Protein AF-A0A8A3S580-F1 (afdb_monomer_lite)

pLDDT: mean 88.8, std 11.81, range [33.66, 98.44]

Radius of gyration: 38.61 Å; chains: 1; bounding box: 75×70×96 Å

Structure (mmCIF, N/CA/C/O backbone):
data_AF-A0A8A3S580-F1
#
_entry.id   AF-A0A8A3S580-F1
#
loop_
_atom_site.group_PDB
_atom_site.id
_atom_site.type_symbol
_atom_site.label_atom_id
_atom_site.label_alt_id
_atom_site.label_comp_id
_atom_site.label_asym_id
_atom_site.label_entity_id
_atom_site.label_seq_id
_atom_site.pdbx_PDB_ins_code
_atom_site.Cartn_x
_atom_site.Cartn_y
_atom_site.Cartn_z
_atom_site.occupancy
_atom_site.B_iso_or_equiv
_atom_site.auth_seq_id
_atom_site.auth_comp_id
_atom_site.auth_asym_id
_atom_site.auth_atom_id
_atom_site.pdbx_PDB_model_num
ATOM 1 N N . MET A 1 1 ? 30.352 25.066 -38.597 1.00 58.69 1 MET A N 1
ATOM 2 C CA . MET A 1 1 ? 30.075 23.706 -38.074 1.00 58.69 1 MET A CA 1
ATOM 3 C C . MET A 1 1 ? 28.572 23.421 -37.972 1.00 58.69 1 MET A C 1
ATOM 5 O O . MET A 1 1 ? 28.141 22.414 -38.517 1.00 58.69 1 MET A O 1
ATOM 9 N N . GLY A 1 2 ? 27.760 24.327 -37.403 1.00 69.56 2 GLY A N 1
ATOM 10 C CA . GLY A 1 2 ? 26.308 24.131 -37.217 1.00 69.56 2 GLY A CA 1
ATOM 11 C C . GLY A 1 2 ? 25.487 23.803 -38.476 1.00 69.56 2 GLY A C 1
ATOM 12 O O . GLY A 1 2 ? 24.749 22.826 -38.467 1.00 69.56 2 GLY A O 1
ATOM 13 N N . GLN A 1 3 ? 25.660 24.524 -39.593 1.00 78.19 3 GLN A N 1
ATOM 14 C CA . GLN A 1 3 ? 24.892 24.252 -40.827 1.00 78.19 3 GLN A CA 1
ATOM 15 C C . GLN A 1 3 ? 25.104 22.836 -41.394 1.00 78.19 3 GLN A C 1
ATOM 17 O O . GLN A 1 3 ? 24.170 22.243 -41.928 1.00 78.19 3 GLN A O 1
ATOM 22 N N . LYS A 1 4 ? 26.310 22.265 -41.242 1.00 85.88 4 LYS A N 1
ATOM 23 C CA . LYS A 1 4 ? 26.596 20.885 -41.670 1.00 85.88 4 LYS A CA 1
ATOM 24 C C . LYS A 1 4 ? 25.843 19.865 -40.810 1.00 85.88 4 LYS A C 1
ATOM 26 O O . LYS A 1 4 ? 25.297 18.912 -41.350 1.00 85.88 4 LYS A O 1
ATOM 31 N N . ILE A 1 5 ? 25.779 20.089 -39.496 1.00 89.75 5 ILE A N 1
ATOM 32 C CA . ILE A 1 5 ? 25.060 19.219 -38.551 1.00 89.75 5 ILE A CA 1
ATOM 33 C C . ILE A 1 5 ? 23.553 19.277 -38.810 1.00 89.75 5 ILE A C 1
ATOM 35 O O . ILE A 1 5 ? 22.918 18.232 -38.894 1.00 89.75 5 ILE A O 1
ATOM 39 N N . VAL A 1 6 ? 22.996 20.476 -39.011 1.00 92.25 6 VAL A N 1
ATOM 40 C CA . VAL A 1 6 ? 21.565 20.664 -39.308 1.00 92.25 6 VAL A CA 1
ATOM 41 C C . VAL A 1 6 ? 21.176 19.968 -40.610 1.00 92.25 6 VAL A C 1
ATOM 43 O O . VAL A 1 6 ? 20.234 19.181 -40.616 1.00 92.25 6 VAL A O 1
ATOM 46 N N . LYS A 1 7 ? 21.936 20.183 -41.695 1.00 93.38 7 LYS A N 1
ATOM 47 C CA . LYS A 1 7 ? 21.684 19.513 -42.979 1.00 93.38 7 LYS A CA 1
ATOM 48 C C . LYS A 1 7 ? 21.731 17.990 -42.835 1.00 93.38 7 LYS A C 1
ATOM 50 O O . LYS A 1 7 ? 20.915 17.289 -43.421 1.00 93.38 7 LYS A O 1
ATOM 55 N N . ARG A 1 8 ? 22.659 17.483 -42.021 1.00 92.88 8 ARG A N 1
ATOM 56 C CA . ARG A 1 8 ? 22.813 16.048 -41.775 1.00 92.88 8 ARG A CA 1
ATOM 57 C C . ARG A 1 8 ? 21.684 15.465 -40.921 1.00 92.88 8 ARG A C 1
ATOM 59 O O . ARG A 1 8 ? 21.185 14.397 -41.246 1.00 92.88 8 ARG A O 1
ATOM 66 N N . ALA A 1 9 ? 21.232 16.178 -39.890 1.00 94.75 9 ALA A N 1
ATOM 67 C CA . ALA A 1 9 ? 20.052 15.795 -39.111 1.00 94.75 9 ALA A CA 1
ATOM 68 C C . ALA A 1 9 ? 18.781 15.778 -39.966 1.00 94.75 9 ALA A C 1
ATOM 70 O O . ALA A 1 9 ? 18.016 14.822 -39.904 1.00 94.75 9 ALA A O 1
ATOM 71 N N . GLN A 1 10 ? 18.589 16.790 -40.816 1.00 95.06 10 GLN A N 1
ATOM 72 C CA . GLN A 1 10 ? 17.490 16.809 -41.778 1.00 95.06 10 GLN A CA 1
ATOM 73 C C . GLN A 1 10 ? 17.567 15.618 -42.742 1.00 95.06 10 GLN A C 1
ATOM 75 O O . GLN A 1 10 ? 16.546 14.981 -42.984 1.00 95.06 10 GLN A O 1
ATOM 80 N N . GLY A 1 11 ? 18.764 15.291 -43.241 1.00 95.88 11 GLY A N 1
ATOM 81 C CA . GLY A 1 11 ? 19.001 14.109 -44.069 1.00 95.88 11 GLY A CA 1
ATOM 82 C C . GLY A 1 11 ? 18.558 12.821 -43.377 1.00 95.88 11 GLY A C 1
ATOM 83 O O . GLY A 1 11 ? 17.709 12.112 -43.899 1.00 95.88 11 GLY A O 1
ATOM 84 N N . PHE A 1 12 ? 19.019 12.558 -42.151 1.00 96.12 12 PHE A N 1
ATOM 85 C CA . PHE A 1 12 ? 18.602 11.359 -41.413 1.00 96.12 12 PHE A CA 1
ATOM 86 C C . PHE A 1 12 ? 17.105 11.316 -41.084 1.00 96.12 12 PHE A C 1
ATOM 88 O O . PHE A 1 12 ? 16.543 10.232 -40.964 1.00 96.12 12 PHE A O 1
ATOM 95 N N . LEU A 1 13 ? 16.445 12.467 -40.935 1.00 93.69 13 LEU A N 1
ATOM 96 C CA . LEU A 1 13 ? 15.007 12.518 -40.671 1.00 93.69 13 LEU A CA 1
ATOM 97 C C . LEU A 1 13 ? 14.155 12.307 -41.929 1.00 93.69 13 LEU A C 1
ATOM 99 O O . LEU A 1 13 ? 13.087 11.712 -41.820 1.00 93.69 13 LEU A O 1
ATOM 103 N N . MET A 1 14 ? 14.602 12.800 -43.087 1.00 94.31 14 MET A N 1
ATOM 104 C CA . MET A 1 14 ? 13.777 12.897 -44.301 1.00 94.31 14 MET A CA 1
ATOM 105 C C . MET A 1 14 ? 14.218 11.960 -45.430 1.00 94.31 14 MET A C 1
ATOM 107 O O . MET A 1 14 ? 13.370 11.446 -46.150 1.00 94.31 14 MET A O 1
ATOM 111 N N . ASP A 1 15 ? 15.521 11.725 -45.580 1.00 95.88 15 ASP A N 1
ATOM 112 C CA . ASP A 1 15 ? 16.106 10.849 -46.601 1.00 95.88 15 ASP A CA 1
ATOM 113 C C . ASP A 1 15 ? 17.201 9.945 -45.994 1.00 95.88 15 ASP A C 1
ATOM 115 O O . ASP A 1 15 ? 18.404 10.104 -46.249 1.00 95.88 15 ASP A O 1
ATOM 119 N N . PRO A 1 16 ? 16.809 9.016 -45.102 1.00 95.31 16 PRO A N 1
ATOM 120 C CA . PRO A 1 16 ? 17.765 8.257 -44.309 1.00 95.31 16 PRO A CA 1
ATOM 121 C C . PRO A 1 16 ? 18.617 7.297 -45.140 1.00 95.31 16 PRO A C 1
ATOM 123 O O . PRO A 1 16 ? 19.772 7.076 -44.789 1.00 95.31 16 PRO A O 1
ATOM 126 N N . PHE A 1 17 ? 18.093 6.734 -46.233 1.00 95.12 17 PHE A N 1
ATOM 127 C CA . PHE A 1 17 ? 18.830 5.755 -47.038 1.00 95.12 17 PHE A CA 1
ATOM 128 C C . PHE A 1 17 ? 20.038 6.381 -47.734 1.00 95.12 17 PHE A C 1
ATOM 130 O O . PHE A 1 17 ? 21.150 5.872 -47.582 1.00 95.12 17 PHE A O 1
ATOM 137 N N . GLU A 1 18 ? 19.842 7.494 -48.444 1.00 95.00 18 GLU A N 1
ATOM 138 C CA . GLU A 1 18 ? 20.950 8.199 -49.093 1.00 95.00 18 GLU A CA 1
ATOM 139 C C . GLU A 1 18 ? 21.903 8.785 -48.048 1.00 95.00 18 GLU A C 1
ATOM 141 O O . GLU A 1 18 ? 23.117 8.621 -48.153 1.00 95.00 18 GLU A O 1
ATOM 146 N N . THR A 1 19 ? 21.371 9.344 -46.955 1.00 96.56 19 THR A N 1
ATOM 147 C CA . THR A 1 19 ? 22.212 9.925 -45.898 1.00 96.56 19 THR A CA 1
ATOM 148 C C . THR A 1 19 ? 23.103 8.877 -45.213 1.00 96.56 19 THR A C 1
ATOM 150 O O . THR A 1 19 ? 24.264 9.160 -44.908 1.00 96.56 19 THR A O 1
ATOM 153 N N . PHE A 1 20 ? 22.612 7.653 -44.978 1.00 97.00 20 PHE A N 1
ATOM 154 C CA . PHE A 1 20 ? 23.438 6.560 -44.448 1.00 97.00 20 PHE A CA 1
ATOM 155 C C . PHE A 1 20 ? 24.445 6.025 -45.471 1.00 97.00 20 PHE A C 1
ATOM 157 O O . PHE A 1 20 ? 25.548 5.636 -45.082 1.00 97.00 20 PHE A O 1
ATOM 164 N N . ARG A 1 21 ? 24.104 6.024 -46.763 1.00 94.88 21 ARG A N 1
ATOM 165 C CA . ARG A 1 21 ? 25.033 5.635 -47.830 1.00 94.88 21 ARG A CA 1
ATOM 166 C C . ARG A 1 21 ? 26.195 6.619 -47.941 1.00 94.88 21 ARG A C 1
ATOM 168 O O . ARG A 1 21 ? 27.344 6.184 -47.950 1.00 94.88 21 ARG A O 1
ATOM 175 N N . ASP A 1 22 ? 25.907 7.917 -47.908 1.00 94.62 22 ASP A N 1
ATOM 176 C CA . ASP A 1 22 ? 26.920 8.976 -47.855 1.00 94.62 22 ASP A CA 1
ATOM 177 C C . ASP A 1 22 ? 27.793 8.853 -46.593 1.00 94.62 22 ASP A C 1
ATOM 179 O O . ASP A 1 22 ? 29.014 9.019 -46.635 1.00 94.62 22 ASP A O 1
ATOM 183 N N . ALA A 1 23 ? 27.186 8.467 -45.464 1.00 93.50 23 ALA A N 1
ATOM 184 C CA . ALA A 1 23 ? 27.882 8.270 -44.194 1.00 93.50 23 ALA A CA 1
ATOM 185 C C . ALA A 1 23 ? 28.828 7.053 -44.159 1.00 93.50 23 ALA A C 1
ATOM 187 O O . ALA A 1 23 ? 29.548 6.872 -43.174 1.00 93.50 23 ALA A O 1
ATOM 188 N N . ARG A 1 24 ? 28.881 6.214 -45.203 1.00 92.88 24 ARG A N 1
ATOM 189 C CA . ARG A 1 24 ? 29.861 5.113 -45.276 1.00 92.88 24 ARG A CA 1
ATOM 190 C C . ARG A 1 24 ? 31.293 5.636 -45.247 1.00 92.88 24 ARG A C 1
ATOM 192 O O . ARG A 1 24 ? 32.128 5.044 -44.573 1.00 92.88 24 ARG A O 1
ATOM 199 N N . THR A 1 25 ? 31.553 6.765 -45.909 1.00 92.88 25 THR A N 1
ATOM 200 C CA . THR A 1 25 ? 32.896 7.370 -45.976 1.00 92.88 25 THR A CA 1
ATOM 201 C C . THR A 1 25 ? 33.309 8.123 -44.714 1.00 92.88 25 THR A C 1
ATOM 203 O O . THR A 1 25 ? 34.471 8.506 -44.589 1.00 92.88 25 THR A O 1
ATOM 206 N N . ASP A 1 26 ? 32.386 8.332 -43.771 1.00 94.31 26 ASP A N 1
ATOM 207 C CA . ASP A 1 26 ? 32.710 8.949 -42.490 1.00 94.31 26 ASP A CA 1
ATOM 208 C C . ASP A 1 26 ? 33.566 8.016 -41.632 1.00 94.31 26 ASP A C 1
ATOM 210 O O . ASP A 1 26 ? 33.285 6.817 -41.496 1.00 94.31 26 ASP A O 1
ATOM 214 N N . ASP A 1 27 ? 34.565 8.602 -40.976 1.00 95.50 27 ASP A N 1
ATOM 215 C CA . ASP A 1 27 ? 35.262 7.939 -39.887 1.00 95.50 27 ASP A CA 1
ATOM 216 C C . ASP A 1 27 ? 34.415 7.927 -38.599 1.00 95.50 27 ASP A C 1
ATOM 218 O O . ASP A 1 27 ? 33.391 8.604 -38.453 1.00 95.50 27 ASP A O 1
ATOM 222 N N . LEU A 1 28 ? 34.852 7.126 -37.627 1.00 96.06 28 LEU A N 1
ATOM 223 C CA . LEU A 1 28 ? 34.176 7.023 -36.334 1.00 96.06 28 LEU A CA 1
ATOM 224 C C . LEU A 1 28 ? 34.166 8.362 -35.572 1.00 96.06 28 LEU A C 1
ATOM 226 O O . LEU A 1 28 ? 33.209 8.656 -34.857 1.00 96.06 28 LEU A O 1
ATOM 230 N N . GLY A 1 29 ? 35.219 9.170 -35.717 1.00 96.06 29 GLY A N 1
ATOM 231 C CA . GLY A 1 29 ? 35.347 10.455 -35.034 1.00 96.06 29 GLY A CA 1
ATOM 232 C C . GLY A 1 29 ? 34.278 11.448 -35.483 1.00 96.06 29 GLY A C 1
ATOM 233 O O . GLY A 1 29 ? 33.673 12.114 -34.647 1.00 96.06 29 GLY A O 1
ATOM 234 N N . ALA A 1 30 ? 33.980 11.493 -36.781 1.00 95.75 30 ALA A N 1
ATOM 235 C CA . ALA A 1 30 ? 32.936 12.323 -37.364 1.00 95.75 30 ALA A CA 1
ATOM 236 C C . ALA A 1 30 ? 31.543 11.939 -36.845 1.00 95.75 30 ALA A C 1
ATOM 238 O O . ALA A 1 30 ? 30.756 12.818 -36.485 1.00 95.75 30 ALA A O 1
ATOM 239 N N . ALA A 1 31 ? 31.251 10.640 -36.739 1.00 96.62 31 ALA A N 1
ATOM 240 C CA . ALA A 1 31 ? 29.983 10.156 -36.197 1.00 96.62 31 ALA A CA 1
ATOM 241 C C . ALA A 1 31 ? 29.824 10.465 -34.701 1.00 96.62 31 ALA A C 1
ATOM 243 O O . ALA A 1 31 ? 28.767 10.930 -34.274 1.00 96.62 31 ALA A O 1
ATOM 244 N N . LEU A 1 32 ? 30.880 10.279 -33.902 1.00 97.62 32 LEU A N 1
ATOM 245 C CA . LEU A 1 32 ? 30.861 10.618 -32.476 1.00 97.62 32 LEU A CA 1
ATOM 246 C C . LEU A 1 32 ? 30.781 12.131 -32.241 1.00 97.62 32 LEU A C 1
ATOM 248 O O . LEU A 1 32 ? 30.053 12.570 -31.355 1.00 97.62 32 LEU A O 1
ATOM 252 N N . ALA A 1 33 ? 31.469 12.938 -33.052 1.00 96.56 33 ALA A N 1
ATOM 253 C CA . ALA A 1 33 ? 31.359 14.393 -33.001 1.00 96.56 33 ALA A CA 1
ATOM 254 C C . ALA A 1 33 ? 29.938 14.861 -33.354 1.00 96.56 33 ALA A C 1
ATOM 256 O O . ALA A 1 33 ? 29.415 15.780 -32.724 1.00 96.56 33 ALA A O 1
ATOM 257 N N . TYR A 1 34 ? 29.294 14.209 -34.327 1.00 97.12 34 TYR A N 1
ATOM 258 C CA . TYR A 1 34 ? 27.895 14.454 -34.666 1.00 97.12 34 TYR A CA 1
ATOM 259 C C . TYR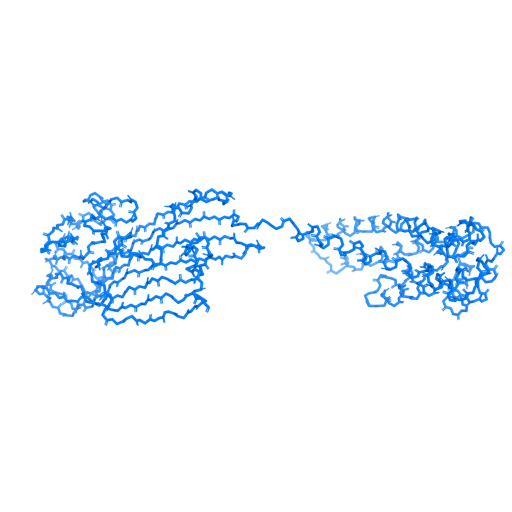 A 1 34 ? 26.951 14.097 -33.509 1.00 97.12 34 TYR A C 1
ATOM 261 O O . TYR A 1 34 ? 26.146 14.935 -33.103 1.00 97.12 34 TYR A O 1
ATOM 269 N N . PHE A 1 35 ? 27.091 12.899 -32.934 1.00 97.62 35 PHE A N 1
ATOM 270 C CA . PHE A 1 35 ? 26.308 12.465 -31.775 1.00 97.62 35 PHE A CA 1
ATOM 271 C C . PHE A 1 35 ? 26.491 13.407 -30.581 1.00 97.62 35 PHE A C 1
ATOM 273 O O . PHE A 1 35 ? 25.511 13.877 -30.010 1.00 97.62 35 PHE A O 1
ATOM 280 N N . GLY A 1 36 ? 27.737 13.752 -30.243 1.00 97.31 36 GLY A N 1
ATOM 281 C CA . GLY A 1 36 ? 28.052 14.683 -29.160 1.00 97.31 36 GLY A CA 1
ATOM 282 C C . GLY A 1 36 ? 27.458 16.074 -29.386 1.00 97.31 36 GLY A C 1
ATOM 283 O O . GLY A 1 36 ? 26.965 16.692 -28.445 1.00 97.31 36 GLY A O 1
ATOM 284 N N . ALA A 1 37 ? 27.427 16.553 -30.633 1.00 97.19 37 ALA A N 1
ATOM 285 C CA . ALA A 1 37 ? 26.779 17.818 -30.960 1.00 97.19 37 ALA A CA 1
ATOM 286 C C . ALA A 1 37 ? 25.255 17.763 -30.771 1.00 97.19 37 ALA A C 1
ATOM 288 O O . ALA A 1 37 ? 24.681 18.698 -30.216 1.00 97.19 37 ALA A O 1
ATOM 289 N N . LEU A 1 38 ? 24.595 16.676 -31.185 1.00 97.12 38 LEU A N 1
ATOM 290 C CA . LEU A 1 38 ? 23.161 16.492 -30.937 1.00 97.12 38 LEU A CA 1
ATOM 291 C C . LEU A 1 38 ? 22.843 16.323 -29.451 1.00 97.12 38 LEU A C 1
ATOM 293 O O . LEU A 1 38 ? 21.845 16.858 -28.977 1.00 97.12 38 LEU A O 1
ATOM 297 N N . LEU A 1 39 ? 23.700 15.630 -28.707 1.00 96.75 39 LEU A N 1
ATOM 298 C CA . LEU A 1 39 ? 23.573 15.491 -27.262 1.00 96.75 39 LEU A CA 1
ATOM 299 C C . LEU A 1 39 ? 23.713 16.848 -26.560 1.00 96.75 39 LEU A C 1
ATOM 301 O O . LEU A 1 39 ? 22.925 17.161 -25.675 1.00 96.75 39 LEU A O 1
ATOM 305 N N . ALA A 1 40 ? 24.647 17.697 -26.995 1.00 96.44 40 ALA A N 1
ATOM 306 C CA . ALA A 1 40 ? 24.760 19.062 -26.488 1.00 96.44 40 ALA A CA 1
ATOM 307 C C . ALA A 1 40 ? 23.494 19.887 -26.779 1.00 96.44 40 ALA A C 1
ATOM 309 O O . ALA A 1 40 ? 23.017 20.606 -25.903 1.00 96.44 40 ALA A O 1
ATOM 310 N N . VAL A 1 41 ? 22.907 19.745 -27.975 1.00 95.69 41 VAL A N 1
ATOM 311 C CA . VAL A 1 41 ? 21.610 20.364 -28.304 1.00 95.69 41 VAL A CA 1
ATOM 312 C C . VAL A 1 41 ? 20.508 19.845 -27.379 1.00 95.69 41 VAL A C 1
ATOM 314 O O . VAL A 1 41 ? 19.757 20.650 -26.835 1.00 95.69 41 VAL A O 1
ATOM 317 N N . ASN A 1 42 ? 20.432 18.533 -27.147 1.00 95.12 42 ASN A N 1
ATOM 318 C CA . ASN A 1 42 ? 19.466 17.938 -26.225 1.00 95.12 42 ASN A CA 1
ATOM 319 C C . ASN A 1 42 ? 19.597 18.515 -24.807 1.00 95.12 42 ASN A C 1
ATOM 321 O O . ASN A 1 42 ? 18.599 18.940 -24.232 1.00 95.12 42 ASN A O 1
ATOM 325 N N . VAL A 1 43 ? 20.819 18.619 -24.277 1.00 95.12 43 VAL A N 1
ATOM 326 C CA . VAL A 1 43 ? 21.073 19.226 -22.961 1.00 95.12 43 VAL A CA 1
ATOM 327 C C . VAL A 1 43 ? 20.588 20.674 -22.920 1.00 95.12 43 VAL A C 1
ATOM 329 O O . VAL A 1 43 ? 19.932 21.063 -21.959 1.00 95.12 43 VAL A O 1
ATOM 332 N N . VAL A 1 44 ? 20.845 21.468 -23.965 1.00 95.38 44 VAL A N 1
ATOM 333 C CA . VAL A 1 44 ? 20.335 22.847 -24.045 1.00 95.38 44 VAL A CA 1
ATOM 334 C C . VAL A 1 44 ? 18.804 22.873 -24.022 1.00 95.38 44 VAL A C 1
ATOM 336 O O . VAL A 1 44 ? 18.232 23.671 -23.282 1.00 95.38 44 VAL A O 1
ATOM 339 N N . LEU A 1 45 ? 18.134 21.992 -24.773 1.00 93.56 45 LEU A N 1
ATOM 340 C CA . LEU A 1 45 ? 16.668 21.889 -24.778 1.00 93.56 45 LEU A CA 1
ATOM 341 C C . LEU A 1 45 ? 16.118 21.541 -23.388 1.00 93.56 45 LEU A C 1
ATOM 343 O O . LEU A 1 45 ? 15.166 22.172 -22.927 1.00 93.56 45 LEU A O 1
ATOM 347 N N . LEU A 1 46 ? 16.748 20.594 -22.690 1.00 92.38 46 LEU A N 1
ATOM 348 C CA . LEU A 1 46 ? 16.366 20.228 -21.327 1.00 92.38 46 LEU A CA 1
ATOM 349 C C . LEU A 1 46 ? 16.602 21.381 -20.342 1.00 92.38 46 LEU A C 1
ATOM 351 O O . LEU A 1 46 ? 15.725 21.677 -19.536 1.00 92.38 46 LEU A O 1
ATOM 355 N N . CYS A 1 47 ? 17.727 22.092 -20.433 1.00 91.81 47 CYS A N 1
ATOM 356 C CA . CYS A 1 47 ? 17.983 23.273 -19.605 1.00 91.81 47 CYS A CA 1
ATOM 357 C C . CYS A 1 47 ? 16.934 24.374 -19.826 1.00 91.81 47 CYS A C 1
ATOM 359 O O . CYS A 1 47 ? 16.476 24.984 -18.861 1.00 91.81 47 CYS A O 1
ATOM 361 N N . LEU A 1 48 ? 16.513 24.611 -21.073 1.00 91.94 48 LEU A N 1
ATOM 362 C CA . LEU A 1 48 ? 15.445 25.568 -21.379 1.00 91.94 48 LEU A CA 1
ATOM 363 C C . LEU A 1 48 ? 14.104 25.148 -20.766 1.00 91.94 48 LEU A C 1
ATOM 365 O O . LEU A 1 48 ? 13.383 26.004 -20.255 1.00 91.94 48 LEU A O 1
ATOM 369 N N . LEU A 1 49 ? 13.791 23.849 -20.756 1.00 89.25 49 LEU A N 1
ATOM 370 C CA . LEU A 1 49 ? 12.600 23.322 -20.088 1.00 89.25 49 LEU A CA 1
ATOM 371 C C . LEU A 1 49 ? 12.642 23.583 -18.574 1.00 89.25 49 LEU A C 1
ATOM 373 O O . LEU A 1 49 ? 11.647 24.025 -18.000 1.00 89.25 49 LEU A O 1
ATOM 377 N N . VAL A 1 50 ? 13.799 23.374 -17.937 1.00 89.56 50 VAL A N 1
ATOM 378 C CA . VAL A 1 50 ? 13.998 23.671 -16.508 1.00 89.56 50 VAL A CA 1
ATOM 379 C C . VAL A 1 50 ? 13.814 25.162 -16.222 1.00 89.56 50 VAL A C 1
ATOM 381 O O . VAL A 1 50 ? 13.109 25.518 -15.280 1.00 89.56 50 VAL A O 1
ATOM 384 N N . ILE A 1 51 ? 14.392 26.040 -17.048 1.00 89.00 51 ILE A N 1
ATOM 385 C CA . ILE A 1 51 ? 14.225 27.497 -16.916 1.00 89.00 51 ILE A CA 1
ATOM 386 C C . ILE A 1 51 ? 12.751 27.888 -17.081 1.00 89.00 51 ILE A C 1
ATOM 388 O O . ILE A 1 51 ? 12.235 28.666 -16.283 1.00 89.00 51 ILE A O 1
ATOM 392 N N . GLY A 1 52 ? 12.056 27.322 -18.072 1.00 86.44 52 GLY A N 1
ATOM 393 C CA . GLY A 1 52 ? 10.625 27.547 -18.277 1.00 86.44 52 GLY A CA 1
ATOM 394 C C . GLY A 1 52 ? 9.793 27.147 -17.057 1.00 86.44 52 GLY A C 1
ATOM 395 O O . GLY A 1 52 ? 8.958 27.927 -16.608 1.00 86.44 52 GLY A O 1
ATOM 396 N N . GLY A 1 53 ? 10.074 25.979 -16.470 1.00 85.19 53 GLY A N 1
ATOM 397 C CA . GLY A 1 53 ? 9.440 25.536 -15.226 1.00 85.19 53 GLY A CA 1
ATOM 398 C C . GLY A 1 53 ? 9.714 26.487 -14.059 1.00 85.19 53 GLY A C 1
ATOM 399 O O . GLY A 1 53 ? 8.787 26.880 -13.355 1.00 85.19 53 GLY A O 1
ATOM 400 N N . LEU A 1 54 ? 10.959 26.947 -13.906 1.00 86.12 54 LEU A N 1
ATOM 401 C CA . LEU A 1 54 ? 11.352 27.875 -12.843 1.00 86.12 54 LEU A CA 1
ATOM 402 C C . LEU A 1 54 ? 10.591 29.207 -12.905 1.00 86.12 54 LEU A C 1
ATOM 404 O O . LEU A 1 54 ? 10.173 29.709 -11.866 1.00 86.12 54 LEU A O 1
ATOM 408 N N . VAL A 1 55 ? 10.367 29.759 -14.103 1.00 85.56 55 VAL A N 1
ATOM 409 C CA . VAL A 1 55 ? 9.618 31.020 -14.292 1.00 85.56 55 VAL A CA 1
ATOM 410 C C . VAL A 1 55 ? 8.173 30.915 -13.786 1.00 85.56 55 VAL A C 1
ATOM 412 O O . VAL A 1 55 ? 7.581 31.920 -13.401 1.00 85.56 55 VAL A O 1
ATOM 415 N N . THR A 1 56 ? 7.607 29.707 -13.743 1.00 82.94 56 THR A N 1
ATOM 416 C CA . THR A 1 56 ? 6.236 29.471 -13.261 1.00 82.94 56 THR A CA 1
ATOM 417 C C . THR A 1 56 ? 6.131 29.240 -11.750 1.00 82.94 56 THR A C 1
ATOM 419 O O . THR A 1 56 ? 5.023 29.117 -11.232 1.00 82.94 56 THR A O 1
ATOM 422 N N . MET A 1 57 ? 7.256 29.192 -11.025 1.00 84.00 57 MET A N 1
ATOM 423 C CA . MET A 1 57 ? 7.304 28.837 -9.603 1.00 84.00 57 MET A CA 1
ATOM 424 C C . MET A 1 57 ? 7.793 30.001 -8.728 1.00 84.00 57 MET A C 1
ATOM 426 O O . MET A 1 57 ? 8.698 30.743 -9.099 1.00 84.00 57 MET A O 1
ATOM 430 N N . SER A 1 58 ? 7.239 30.133 -7.517 1.00 78.56 58 SER A N 1
ATOM 431 C CA . SER A 1 58 ? 7.665 31.132 -6.520 1.00 78.56 58 SER A CA 1
ATOM 432 C C . SER A 1 58 ? 7.858 30.519 -5.128 1.00 78.56 58 SER A C 1
ATOM 434 O O . SER A 1 58 ? 7.178 29.558 -4.771 1.00 78.56 58 SER A O 1
ATOM 436 N N . GLY A 1 59 ? 8.741 31.110 -4.316 1.00 79.25 59 GLY A N 1
ATOM 437 C CA . GLY A 1 59 ? 8.978 30.703 -2.924 1.00 79.25 59 GLY A CA 1
ATOM 438 C C . GLY A 1 59 ? 9.943 29.520 -2.763 1.00 79.25 59 GLY A C 1
ATOM 439 O O . GLY A 1 59 ? 10.680 29.167 -3.682 1.00 79.25 59 GLY A O 1
ATOM 440 N N . ALA A 1 60 ? 9.948 28.898 -1.578 1.00 73.69 60 ALA A N 1
ATOM 441 C CA . ALA A 1 60 ? 10.896 27.837 -1.205 1.00 73.69 60 ALA A CA 1
ATOM 442 C C . ALA A 1 60 ? 10.885 26.606 -2.141 1.00 73.69 60 ALA A C 1
ATOM 444 O O . ALA A 1 60 ? 11.900 25.921 -2.270 1.00 73.69 60 ALA A O 1
ATOM 445 N N . GLY A 1 61 ? 9.781 26.360 -2.857 1.00 80.69 61 GLY A N 1
ATOM 446 C CA . GLY A 1 61 ? 9.677 25.286 -3.852 1.00 80.69 61 GLY A CA 1
ATOM 447 C C . GLY A 1 61 ? 10.572 25.477 -5.083 1.00 80.69 61 GLY A C 1
ATOM 448 O O . GLY A 1 61 ? 10.961 24.490 -5.703 1.00 80.69 61 GLY A O 1
ATOM 449 N N . ALA A 1 62 ? 10.968 26.714 -5.406 1.00 84.62 62 ALA A N 1
ATOM 450 C CA . ALA A 1 62 ? 11.841 26.999 -6.547 1.00 84.62 62 ALA A CA 1
ATOM 451 C C . ALA A 1 62 ? 13.256 26.424 -6.355 1.00 84.62 62 ALA A C 1
ATOM 453 O O . ALA A 1 62 ? 13.826 25.856 -7.285 1.00 84.62 62 ALA A O 1
ATOM 454 N N . GLY A 1 63 ? 13.807 26.505 -5.136 1.00 84.31 63 GLY A N 1
ATOM 455 C CA . GLY A 1 63 ? 15.136 25.965 -4.828 1.00 84.31 63 GLY A CA 1
ATOM 456 C C . GLY A 1 63 ? 15.193 24.438 -4.937 1.00 84.31 63 GLY A C 1
ATOM 457 O O . GLY A 1 63 ? 16.092 23.893 -5.577 1.00 84.31 63 GLY A O 1
ATOM 458 N N . ALA A 1 64 ? 14.194 23.748 -4.376 1.00 87.69 64 ALA A N 1
ATOM 459 C CA . ALA A 1 64 ? 14.082 22.291 -4.465 1.00 87.69 64 ALA A CA 1
ATOM 460 C C . ALA A 1 64 ? 13.868 21.813 -5.911 1.00 87.69 64 ALA A C 1
ATOM 462 O O . ALA A 1 64 ? 14.478 20.830 -6.334 1.00 87.69 64 ALA A O 1
ATOM 463 N N . PHE A 1 65 ? 13.055 22.538 -6.687 1.00 87.38 65 PHE A N 1
ATOM 464 C CA . PHE A 1 65 ? 12.837 22.255 -8.103 1.00 87.38 65 PHE A CA 1
ATOM 465 C C . PHE A 1 65 ? 14.130 22.368 -8.917 1.00 87.38 65 PHE A C 1
ATOM 467 O O . PHE A 1 65 ? 14.483 21.424 -9.618 1.00 87.38 65 PHE A O 1
ATOM 474 N N . VAL A 1 66 ? 14.873 23.476 -8.792 1.00 87.56 66 VAL A N 1
ATOM 475 C CA . VAL A 1 66 ? 16.145 23.665 -9.515 1.00 87.56 66 VAL A CA 1
ATOM 476 C C . VAL A 1 66 ? 17.139 22.566 -9.162 1.00 87.56 66 VAL A C 1
ATOM 478 O O . VAL A 1 66 ? 17.780 22.016 -10.058 1.00 87.56 66 VAL A O 1
ATOM 481 N N . PHE A 1 67 ? 17.243 22.210 -7.880 1.00 88.12 67 PHE A N 1
ATOM 482 C CA . PHE A 1 67 ? 18.121 21.134 -7.434 1.00 88.12 67 PHE A CA 1
ATOM 483 C C . PHE A 1 67 ? 17.746 19.794 -8.086 1.00 88.12 67 PHE A C 1
ATOM 485 O O . PHE A 1 67 ? 18.578 19.184 -8.758 1.00 88.12 67 PHE A O 1
ATOM 492 N N . GLY A 1 68 ? 16.484 19.369 -7.967 1.00 90.69 68 GLY A N 1
ATOM 493 C CA . GLY A 1 68 ? 16.007 18.110 -8.549 1.00 90.69 68 GLY A CA 1
ATOM 494 C C . GLY A 1 68 ? 16.112 18.072 -10.077 1.00 90.69 68 GLY A C 1
ATOM 495 O O . GLY A 1 68 ? 16.531 17.065 -10.652 1.00 90.69 68 GLY A O 1
ATOM 496 N N . ALA A 1 69 ? 15.802 19.182 -10.742 1.00 90.31 69 ALA A N 1
ATOM 497 C CA . ALA A 1 69 ? 15.908 19.315 -12.188 1.00 90.31 69 ALA A CA 1
ATOM 498 C C . ALA A 1 69 ? 17.366 19.253 -12.670 1.00 90.31 69 ALA A C 1
ATOM 500 O O . ALA A 1 69 ? 17.661 18.567 -13.646 1.00 90.31 69 ALA A O 1
ATOM 501 N N . THR A 1 70 ? 18.294 19.897 -11.957 1.00 88.56 70 THR A N 1
ATOM 502 C CA . THR A 1 70 ? 19.731 19.847 -12.275 1.00 88.56 70 THR A CA 1
ATOM 503 C C . THR A 1 70 ? 20.270 18.426 -12.155 1.00 88.56 70 THR A C 1
ATOM 505 O O . THR A 1 70 ? 20.934 17.943 -13.072 1.00 88.56 70 THR A O 1
ATOM 508 N N . ILE A 1 71 ? 19.931 17.726 -11.065 1.00 93.62 71 ILE A N 1
ATOM 509 C CA . ILE A 1 71 ? 20.279 16.310 -10.894 1.00 93.62 71 ILE A CA 1
ATOM 510 C C . ILE A 1 71 ? 19.699 15.478 -12.041 1.00 93.62 71 ILE A C 1
ATOM 512 O O . ILE A 1 71 ? 20.425 14.701 -12.649 1.00 93.62 71 ILE A O 1
ATOM 516 N N . SER A 1 72 ? 18.434 15.697 -12.404 1.00 91.38 72 SER A N 1
ATOM 517 C CA . SER A 1 72 ? 17.780 14.966 -13.497 1.00 91.38 72 SER A CA 1
ATOM 518 C C . SER A 1 72 ? 18.473 15.174 -14.848 1.00 91.38 72 SER A C 1
ATOM 520 O O . SER A 1 72 ? 18.666 14.209 -15.584 1.00 91.38 72 SER A O 1
ATOM 522 N N . VAL A 1 73 ? 18.904 16.401 -15.169 1.00 93.12 73 VAL A N 1
ATOM 523 C CA . VAL A 1 73 ? 19.657 16.696 -16.402 1.00 93.12 73 VAL A CA 1
ATOM 524 C C . VAL A 1 73 ? 21.023 16.006 -16.392 1.00 93.12 73 VAL A C 1
ATOM 526 O O . VAL A 1 73 ? 21.396 15.381 -17.384 1.00 93.12 73 VAL A O 1
ATOM 529 N N . ILE A 1 74 ? 21.758 16.067 -15.276 1.00 93.56 74 ILE A N 1
ATOM 530 C CA . ILE A 1 74 ? 23.077 15.426 -15.144 1.00 93.56 74 ILE A CA 1
ATOM 531 C C . ILE A 1 74 ? 22.948 13.903 -15.257 1.00 93.56 74 ILE A C 1
ATOM 533 O O . ILE A 1 74 ? 23.660 13.275 -16.044 1.00 93.56 74 ILE A O 1
ATOM 537 N N . THR A 1 75 ? 22.020 13.302 -14.514 1.00 93.50 75 THR A N 1
ATOM 538 C CA . THR A 1 75 ? 21.759 11.861 -14.559 1.00 93.50 75 THR A CA 1
ATOM 539 C C . THR A 1 75 ? 21.267 11.432 -15.940 1.00 93.50 75 THR A C 1
ATOM 541 O O . THR A 1 75 ? 21.711 10.402 -16.437 1.00 93.50 75 THR A O 1
ATOM 544 N N . GLY A 1 76 ? 20.421 12.228 -16.601 1.00 92.31 76 GLY A N 1
ATOM 545 C CA . GLY A 1 76 ? 19.963 11.974 -17.968 1.00 92.31 76 GLY A CA 1
ATOM 546 C C . GLY A 1 76 ? 21.097 12.006 -18.995 1.00 92.31 76 GLY A C 1
ATOM 547 O O . GLY A 1 76 ? 21.176 11.123 -19.851 1.00 92.31 76 GLY A O 1
ATOM 548 N N . LEU A 1 77 ? 22.023 12.963 -18.879 1.00 94.75 77 LEU A N 1
ATOM 549 C CA . LEU A 1 77 ? 23.217 13.046 -19.724 1.00 94.75 77 LEU A CA 1
ATOM 550 C C . LEU A 1 77 ? 24.111 11.811 -19.550 1.00 94.75 77 LEU A C 1
ATOM 552 O O . LEU A 1 77 ? 24.449 11.147 -20.531 1.00 94.75 77 LEU A O 1
ATOM 556 N N . ILE A 1 78 ? 24.460 11.484 -18.303 1.00 96.31 78 ILE A N 1
ATOM 557 C CA . ILE A 1 78 ? 25.289 10.316 -17.975 1.00 96.31 78 ILE A CA 1
ATOM 558 C C . ILE A 1 78 ? 24.600 9.032 -18.454 1.00 96.31 78 ILE A C 1
ATOM 560 O O . ILE A 1 78 ? 25.215 8.214 -19.138 1.00 96.31 78 ILE A O 1
ATOM 564 N N . GLY A 1 79 ? 23.308 8.886 -18.155 1.00 94.69 79 GLY A N 1
ATOM 565 C CA . GLY A 1 79 ? 22.491 7.747 -18.560 1.00 94.69 79 GLY A CA 1
ATOM 566 C C . GLY A 1 79 ? 22.430 7.575 -20.075 1.00 94.69 79 GLY A C 1
ATOM 567 O O . GLY A 1 79 ? 22.565 6.456 -20.557 1.00 94.69 79 GLY A O 1
ATOM 568 N N . THR A 1 80 ? 22.320 8.666 -20.839 1.00 95.00 80 THR A N 1
ATOM 569 C CA . THR A 1 80 ? 22.308 8.625 -22.311 1.00 95.00 80 THR A CA 1
ATOM 570 C C . THR A 1 80 ? 23.634 8.120 -22.876 1.00 95.00 80 THR A C 1
ATOM 572 O O . THR A 1 80 ? 23.637 7.290 -23.784 1.00 95.00 80 THR A O 1
ATOM 575 N N . VAL A 1 81 ? 24.768 8.568 -22.327 1.00 97.12 81 VAL A N 1
ATOM 576 C CA . VAL A 1 81 ? 26.098 8.101 -22.756 1.00 97.12 81 VAL A CA 1
ATOM 577 C C . VAL A 1 81 ? 26.297 6.624 -22.414 1.00 97.12 81 VAL A C 1
ATOM 579 O O . VAL A 1 81 ? 26.739 5.853 -23.267 1.00 97.12 81 VAL A O 1
ATOM 582 N N . ILE A 1 82 ? 25.931 6.207 -21.198 1.00 97.00 82 ILE A N 1
ATOM 583 C CA . ILE A 1 82 ? 26.008 4.802 -20.778 1.00 97.00 82 ILE A CA 1
ATOM 584 C C . ILE A 1 82 ? 25.120 3.932 -21.674 1.00 97.00 82 ILE A C 1
ATOM 586 O O . ILE A 1 82 ? 25.587 2.928 -22.209 1.00 97.00 82 ILE A O 1
ATOM 590 N N . LEU A 1 83 ? 23.864 4.332 -21.888 1.00 93.88 83 LEU A N 1
ATOM 591 C CA . LEU A 1 83 ? 22.917 3.594 -22.717 1.00 93.88 83 LEU A CA 1
ATOM 592 C C . LEU A 1 83 ? 23.397 3.489 -24.164 1.00 93.88 83 LEU A C 1
ATOM 594 O O . LEU A 1 83 ? 23.282 2.420 -24.752 1.00 93.88 83 LEU A O 1
ATOM 598 N N . PHE A 1 84 ? 23.972 4.553 -24.728 1.00 97.06 84 PHE A N 1
ATOM 599 C CA . PHE A 1 84 ? 24.561 4.522 -26.066 1.00 97.06 84 PHE A CA 1
ATOM 600 C C . PHE A 1 84 ? 25.666 3.463 -26.180 1.00 97.06 84 PHE A C 1
ATOM 602 O O . PHE A 1 84 ? 25.660 2.668 -27.119 1.00 97.06 84 PHE A O 1
ATOM 609 N N . ILE A 1 85 ? 26.578 3.406 -25.204 1.00 97.12 85 ILE A N 1
ATOM 610 C CA . ILE A 1 85 ? 27.665 2.417 -25.178 1.00 97.12 85 ILE A CA 1
ATOM 611 C C . ILE A 1 85 ? 27.098 0.998 -25.049 1.00 97.12 85 ILE A C 1
ATOM 613 O O . ILE A 1 85 ? 27.463 0.118 -25.829 1.00 97.12 85 ILE A O 1
ATOM 617 N N . LEU A 1 86 ? 26.182 0.771 -24.104 1.00 96.25 86 LEU A N 1
ATOM 618 C CA . LEU A 1 86 ? 25.565 -0.540 -23.891 1.00 96.25 86 LEU A CA 1
ATOM 619 C C . LEU A 1 86 ? 24.769 -1.001 -25.117 1.00 96.25 86 LEU A C 1
ATOM 621 O O . LEU A 1 86 ? 24.908 -2.148 -25.539 1.00 96.25 86 LEU A O 1
ATOM 625 N N . ALA A 1 87 ? 23.991 -0.105 -25.728 1.00 96.06 87 ALA A N 1
ATOM 626 C CA . ALA A 1 87 ? 23.244 -0.386 -26.947 1.00 96.06 87 ALA A CA 1
ATOM 627 C C . ALA A 1 87 ? 24.179 -0.703 -28.120 1.00 96.06 87 ALA A C 1
ATOM 629 O O . ALA A 1 87 ? 23.892 -1.620 -28.882 1.00 96.06 87 ALA A O 1
ATOM 630 N N . ALA A 1 88 ? 25.312 -0.007 -28.252 1.00 97.19 88 ALA A N 1
ATOM 631 C CA . ALA A 1 88 ? 26.297 -0.296 -29.291 1.00 97.19 88 ALA A CA 1
ATOM 632 C C . ALA A 1 88 ? 26.954 -1.663 -29.117 1.00 97.19 88 ALA A C 1
ATOM 634 O O . ALA A 1 88 ? 27.066 -2.403 -30.092 1.00 97.19 88 ALA A O 1
ATOM 635 N N . LEU A 1 89 ? 27.339 -2.026 -27.893 1.00 97.38 89 LEU A N 1
ATOM 636 C CA . LEU A 1 89 ? 27.909 -3.342 -27.600 1.00 97.38 89 LEU A CA 1
ATOM 637 C C . LEU A 1 89 ? 26.891 -4.461 -27.841 1.00 97.38 89 LEU A C 1
ATOM 639 O O . LEU A 1 89 ? 27.207 -5.449 -28.504 1.00 97.38 89 LEU A O 1
ATOM 643 N N . LEU A 1 90 ? 25.662 -4.282 -27.351 1.00 96.62 90 LEU A N 1
ATOM 644 C CA . LEU A 1 90 ? 24.585 -5.253 -27.512 1.00 96.62 90 LEU A CA 1
ATOM 645 C C . LEU A 1 90 ? 24.204 -5.424 -28.985 1.00 96.62 90 LEU A C 1
ATOM 647 O O . LEU A 1 90 ? 24.171 -6.544 -29.486 1.00 96.62 90 LEU A O 1
ATOM 651 N N . LEU A 1 91 ? 23.979 -4.323 -29.706 1.00 97.25 91 LEU A N 1
ATOM 652 C CA . LEU A 1 91 ? 23.682 -4.383 -31.133 1.00 97.25 91 LEU A CA 1
ATOM 653 C C . LEU A 1 91 ? 24.837 -5.025 -31.902 1.00 97.25 91 LEU A C 1
ATOM 655 O O . LEU A 1 91 ? 24.591 -5.850 -32.777 1.00 97.25 91 LEU A O 1
ATOM 659 N N . HIS A 1 92 ? 26.089 -4.694 -31.569 1.00 97.50 92 HIS A N 1
ATOM 660 C CA . HIS A 1 92 ? 27.242 -5.260 -32.260 1.00 97.50 92 HIS A CA 1
ATOM 661 C C . HIS A 1 92 ? 27.344 -6.772 -32.059 1.00 97.50 92 HIS A C 1
ATOM 663 O O . HIS A 1 92 ? 27.609 -7.487 -33.022 1.00 97.50 92 HIS A O 1
ATOM 669 N N . LEU A 1 93 ? 27.058 -7.272 -30.851 1.00 96.38 93 LEU A N 1
ATOM 670 C CA . LEU A 1 93 ? 26.966 -8.707 -30.584 1.00 96.38 93 LEU A CA 1
ATOM 671 C C . LEU A 1 93 ? 25.985 -9.383 -31.554 1.00 96.38 93 LEU A C 1
ATOM 673 O O . LEU A 1 93 ? 26.353 -10.340 -32.232 1.00 96.38 93 LEU A O 1
ATOM 677 N N . PHE A 1 94 ? 24.764 -8.859 -31.688 1.00 95.12 94 PHE A N 1
ATOM 678 C CA . PHE A 1 94 ? 23.767 -9.434 -32.598 1.00 95.12 94 PHE A CA 1
ATOM 679 C C . PHE A 1 94 ? 24.106 -9.230 -34.077 1.00 95.12 94 PHE A C 1
ATOM 681 O O . PHE A 1 94 ? 23.812 -10.102 -34.892 1.00 95.12 94 PHE A O 1
ATOM 688 N N . VAL A 1 95 ? 24.780 -8.138 -34.442 1.00 96.62 95 VAL A N 1
ATOM 689 C CA . VAL A 1 95 ? 25.309 -7.953 -35.800 1.00 96.62 95 VAL A CA 1
ATOM 690 C C . VAL A 1 95 ? 26.366 -9.012 -36.119 1.00 96.62 95 VAL A C 1
ATOM 692 O O . VAL A 1 95 ? 26.322 -9.611 -37.191 1.00 96.62 95 VAL A O 1
ATOM 695 N N . VAL A 1 96 ? 27.294 -9.299 -35.207 1.00 96.00 96 VAL A N 1
ATOM 696 C CA . VAL A 1 96 ? 28.304 -10.348 -35.413 1.00 96.00 96 VAL A CA 1
ATOM 697 C C . VAL A 1 96 ? 27.642 -11.722 -35.520 1.00 96.00 96 VAL A C 1
ATOM 699 O O . VAL A 1 96 ? 27.949 -12.460 -36.452 1.00 96.00 96 VAL A O 1
ATOM 702 N N . LEU A 1 97 ? 26.696 -12.040 -34.632 1.00 93.06 97 LEU A N 1
ATOM 703 C CA . LEU A 1 97 ? 26.027 -13.345 -34.602 1.00 93.06 97 LEU A CA 1
ATOM 704 C C . LEU A 1 97 ? 25.117 -13.603 -35.813 1.00 93.06 97 LEU A C 1
ATOM 706 O O . LEU A 1 97 ? 25.048 -14.732 -36.291 1.00 93.06 97 LEU A O 1
ATOM 710 N N . LEU A 1 98 ? 24.398 -12.586 -36.297 1.00 91.31 98 LEU A N 1
ATOM 711 C CA . LEU A 1 98 ? 23.358 -12.754 -37.323 1.00 91.31 98 LEU A CA 1
ATOM 712 C C . LEU A 1 98 ? 23.802 -12.340 -38.730 1.00 91.31 98 LEU A C 1
ATOM 714 O O . LEU A 1 98 ? 23.188 -12.754 -39.716 1.00 91.31 98 LEU A O 1
ATOM 718 N N . ILE A 1 99 ? 24.814 -11.473 -38.834 1.00 92.00 99 ILE A N 1
ATOM 719 C CA . ILE A 1 99 ? 25.228 -10.844 -40.096 1.00 92.00 99 ILE A CA 1
ATOM 720 C C . ILE A 1 99 ? 26.708 -11.104 -40.408 1.00 92.00 99 ILE A C 1
ATOM 722 O O . ILE A 1 99 ? 27.035 -11.267 -41.580 1.00 92.00 99 ILE A O 1
ATOM 726 N N . GLY A 1 100 ? 27.594 -11.138 -39.405 1.00 83.62 100 GLY A N 1
ATOM 727 C CA . GLY A 1 100 ? 29.049 -11.174 -39.622 1.00 83.62 100 GLY A CA 1
ATOM 728 C C . GLY A 1 100 ? 29.603 -9.861 -40.197 1.00 83.62 100 GLY A C 1
ATOM 729 O O . GLY A 1 100 ? 30.509 -9.885 -41.022 1.00 83.62 100 GLY A O 1
ATOM 730 N N . GLY A 1 101 ? 28.999 -8.723 -39.826 1.00 84.81 101 GLY A N 1
ATOM 731 C CA . GLY A 1 101 ? 29.186 -7.426 -40.492 1.00 84.81 101 GLY A CA 1
ATOM 732 C C . GLY A 1 101 ? 30.572 -6.772 -40.363 1.00 84.81 101 GLY A C 1
ATOM 733 O O . GLY A 1 101 ? 31.471 -7.262 -39.693 1.00 84.81 101 GLY A O 1
ATOM 734 N N . ASN A 1 102 ? 30.698 -5.579 -40.952 1.00 91.81 102 ASN A N 1
ATOM 735 C CA . ASN A 1 102 ? 31.934 -4.791 -41.145 1.00 91.81 102 ASN A CA 1
ATOM 736 C C . ASN A 1 102 ? 32.653 -4.233 -39.882 1.00 91.81 102 ASN A C 1
ATOM 738 O O . ASN A 1 102 ? 33.436 -3.288 -39.974 1.00 91.81 102 ASN A O 1
ATOM 742 N N . GLY A 1 103 ? 32.418 -4.800 -38.693 1.00 94.06 103 GLY A N 1
ATOM 743 C CA . GLY A 1 103 ? 33.095 -4.424 -37.442 1.00 94.06 103 GLY A CA 1
ATOM 744 C C . GLY A 1 103 ? 32.402 -3.330 -36.615 1.00 94.06 103 GLY A C 1
ATOM 745 O O . GLY A 1 103 ? 31.481 -2.654 -37.064 1.00 94.06 103 GLY A O 1
ATOM 746 N N . ILE A 1 104 ? 32.836 -3.159 -35.360 1.00 96.25 104 ILE A N 1
ATOM 747 C CA . ILE A 1 104 ? 32.108 -2.353 -34.359 1.00 96.25 104 ILE A CA 1
ATOM 748 C C . ILE A 1 104 ? 32.012 -0.862 -34.689 1.00 96.25 104 ILE A C 1
ATOM 750 O O . ILE A 1 104 ? 31.047 -0.208 -34.299 1.00 96.25 104 ILE A O 1
ATOM 754 N N . LYS A 1 105 ? 32.973 -0.323 -35.449 1.00 97.62 105 LYS A N 1
ATOM 755 C CA . LYS A 1 105 ? 32.971 1.088 -35.866 1.00 97.62 105 LYS A CA 1
ATOM 756 C C . LYS A 1 105 ? 31.702 1.434 -36.648 1.00 97.62 105 LYS A C 1
ATOM 758 O O . LYS A 1 105 ? 31.089 2.462 -36.377 1.00 97.62 105 LYS A O 1
ATOM 763 N N . GLU A 1 106 ? 31.275 0.547 -37.545 1.00 97.69 106 GLU A N 1
ATOM 764 C CA . GLU A 1 106 ? 30.062 0.732 -38.344 1.00 97.69 106 GLU A CA 1
ATOM 765 C C . GLU A 1 106 ? 28.788 0.609 -37.500 1.00 97.69 106 GLU A C 1
ATOM 767 O O . GLU A 1 106 ? 27.845 1.373 -37.693 1.00 97.69 106 GLU A O 1
ATOM 772 N N . THR A 1 107 ? 28.783 -0.255 -36.480 1.00 97.56 107 THR A N 1
ATOM 773 C CA . THR A 1 107 ? 27.660 -0.349 -35.535 1.00 97.56 107 THR A CA 1
ATOM 774 C C . THR A 1 107 ? 27.523 0.922 -34.693 1.00 97.56 107 THR A C 1
ATOM 776 O O . THR A 1 107 ? 26.420 1.438 -34.510 1.00 97.56 107 THR A O 1
ATOM 779 N N . VAL A 1 108 ? 28.645 1.464 -34.208 1.00 98.44 108 VAL A N 1
ATOM 780 C CA . VAL A 1 108 ? 28.660 2.715 -33.437 1.00 98.44 108 VAL A CA 1
ATOM 781 C C . VAL A 1 108 ? 28.222 3.892 -34.311 1.00 98.44 108 VAL A C 1
ATOM 783 O O . VAL A 1 108 ? 27.405 4.694 -33.864 1.00 98.44 108 VAL A O 1
ATOM 786 N N . LYS A 1 109 ? 28.687 3.973 -35.567 1.00 98.31 109 LYS A N 1
ATOM 787 C CA . LYS A 1 109 ? 28.208 4.958 -36.551 1.00 98.31 109 LYS A CA 1
ATOM 788 C C . LYS A 1 109 ? 26.698 4.849 -36.768 1.00 98.31 109 LYS A C 1
ATOM 790 O O . LYS A 1 109 ? 26.004 5.862 -36.690 1.00 98.31 109 LYS A O 1
ATOM 795 N N . ALA A 1 110 ? 26.187 3.635 -36.993 1.00 98.00 110 ALA A N 1
ATOM 796 C CA . ALA A 1 110 ? 24.763 3.392 -37.210 1.00 98.00 110 ALA A CA 1
ATOM 797 C C . ALA A 1 110 ? 23.922 3.966 -36.063 1.00 98.00 110 ALA A C 1
ATOM 799 O O . ALA A 1 110 ? 23.002 4.741 -36.310 1.00 98.00 110 ALA A O 1
ATOM 800 N N . LEU A 1 111 ? 24.278 3.658 -34.811 1.00 98.00 111 LEU A N 1
ATOM 801 C CA . LEU A 1 111 ? 23.563 4.170 -33.640 1.00 98.00 111 LEU A CA 1
ATOM 802 C C . LEU A 1 111 ? 23.756 5.672 -33.420 1.00 98.00 111 LEU A C 1
ATOM 804 O O . LEU A 1 111 ? 22.794 6.355 -33.076 1.00 98.00 111 LEU A O 1
ATOM 808 N N . ALA A 1 112 ? 24.965 6.196 -33.634 1.00 98.25 112 ALA A N 1
ATOM 809 C CA . ALA A 1 112 ? 25.272 7.615 -33.450 1.00 98.25 112 ALA A CA 1
ATOM 810 C C . ALA A 1 112 ? 24.383 8.501 -34.332 1.00 98.25 112 ALA A C 1
ATOM 812 O O . ALA A 1 112 ? 23.846 9.507 -33.871 1.00 98.25 112 ALA A O 1
ATOM 813 N N . TYR A 1 113 ? 24.185 8.099 -35.589 1.00 98.38 113 TYR A N 1
ATOM 814 C CA . TYR A 1 113 ? 23.303 8.796 -36.519 1.00 98.38 113 TYR A CA 1
ATOM 815 C C . TYR A 1 113 ? 21.822 8.476 -36.292 1.00 98.38 113 TYR A C 1
ATOM 817 O O . TYR A 1 113 ? 20.975 9.365 -36.389 1.00 98.38 113 TYR A O 1
ATOM 825 N N . ALA A 1 114 ? 21.495 7.231 -35.942 1.00 98.12 114 ALA A N 1
ATOM 826 C CA . ALA A 1 114 ? 20.120 6.814 -35.682 1.00 98.12 114 ALA A CA 1
ATOM 827 C C . ALA A 1 114 ? 19.513 7.462 -34.433 1.00 98.12 114 ALA A C 1
ATOM 829 O O . ALA A 1 114 ? 18.299 7.615 -34.371 1.00 98.12 114 ALA A O 1
ATOM 830 N N . ALA A 1 115 ? 20.331 7.897 -33.470 1.00 97.56 115 ALA A N 1
ATOM 831 C CA . ALA A 1 115 ? 19.879 8.600 -32.270 1.00 97.56 115 ALA A CA 1
ATOM 832 C C . ALA A 1 115 ? 19.281 9.995 -32.550 1.00 97.56 115 ALA A C 1
ATOM 834 O O . ALA A 1 115 ? 18.709 10.606 -31.647 1.00 97.56 115 ALA A O 1
ATOM 835 N N . THR A 1 116 ? 19.396 10.508 -33.783 1.00 97.81 116 THR A N 1
ATOM 836 C CA . THR A 1 116 ? 18.952 11.857 -34.175 1.00 97.81 116 THR A CA 1
ATOM 837 C C . THR A 1 116 ? 17.528 12.210 -33.730 1.00 97.81 116 THR A C 1
ATOM 839 O O . THR A 1 116 ? 17.356 13.248 -33.085 1.00 97.81 116 THR A O 1
ATOM 842 N N . PRO A 1 117 ? 16.496 11.393 -34.011 1.00 97.44 117 PRO A N 1
ATOM 843 C CA . PRO A 1 117 ? 15.133 11.712 -33.608 1.00 97.44 117 PRO A CA 1
ATOM 844 C C . PRO A 1 117 ? 14.982 11.723 -32.085 1.00 97.44 117 PRO A C 1
ATOM 846 O O . PRO A 1 117 ? 14.429 12.675 -31.539 1.00 97.44 117 PRO A O 1
ATOM 849 N N . ALA A 1 118 ? 15.502 10.705 -31.389 1.00 96.12 118 ALA A N 1
ATOM 850 C CA . ALA A 1 118 ? 15.405 10.602 -29.934 1.00 96.12 118 ALA A CA 1
ATOM 851 C C . ALA A 1 118 ? 16.117 11.760 -29.213 1.00 96.12 118 ALA A C 1
ATOM 853 O O . ALA A 1 118 ? 15.559 12.324 -28.276 1.00 96.12 118 ALA A O 1
ATOM 854 N N . LEU A 1 119 ? 17.301 12.183 -29.666 1.00 96.62 119 LEU A N 1
ATOM 855 C CA . LEU A 1 119 ? 18.013 13.311 -29.053 1.00 96.62 119 LEU A CA 1
ATOM 856 C C . LEU A 1 119 ? 17.318 14.657 -29.305 1.00 96.62 119 LEU A C 1
ATOM 858 O O . LEU A 1 119 ? 17.335 15.526 -28.437 1.00 96.62 119 LEU A O 1
ATOM 862 N N . LEU A 1 120 ? 16.679 14.852 -30.459 1.00 95.75 120 LEU A N 1
ATOM 863 C CA . LEU A 1 120 ? 16.016 16.123 -30.774 1.00 95.75 120 LEU A CA 1
ATOM 864 C C . LEU A 1 120 ? 14.599 16.229 -30.197 1.00 95.75 120 LEU A C 1
ATOM 866 O O . LEU A 1 120 ? 14.193 17.302 -29.752 1.00 95.75 120 LEU A O 1
ATOM 870 N N . LEU A 1 121 ? 13.846 15.128 -30.215 1.00 95.56 121 LEU A N 1
ATOM 871 C CA . LEU A 1 121 ? 12.400 15.111 -29.970 1.00 95.56 121 LEU A CA 1
ATOM 872 C C . LEU A 1 121 ? 11.990 14.213 -28.794 1.00 95.56 121 LEU A C 1
ATOM 874 O O . LEU A 1 121 ? 10.832 14.238 -28.384 1.00 95.56 121 LEU A O 1
ATOM 878 N N . GLY A 1 122 ? 12.920 13.437 -28.229 1.00 92.81 122 GLY A N 1
ATOM 879 C CA . GLY A 1 122 ? 12.654 12.472 -27.155 1.00 92.81 122 GLY A CA 1
ATOM 880 C C . GLY A 1 122 ? 12.123 13.084 -25.860 1.00 92.81 122 GLY A C 1
ATOM 881 O O . GLY A 1 122 ? 11.453 12.400 -25.095 1.00 92.81 122 GLY A O 1
ATOM 882 N N . TRP A 1 123 ? 12.393 14.368 -25.622 1.00 90.50 123 TRP A N 1
ATOM 883 C CA . TRP A 1 123 ? 11.955 15.089 -24.425 1.00 90.50 123 TRP A CA 1
ATOM 884 C C . TRP A 1 123 ? 10.474 15.504 -24.469 1.00 90.50 123 TRP A C 1
ATOM 886 O O . TRP A 1 123 ? 9.909 15.850 -23.434 1.00 90.50 123 TRP A O 1
ATOM 896 N N . ILE A 1 124 ? 9.836 15.484 -25.644 1.00 92.56 124 ILE A N 1
ATOM 897 C CA . ILE A 1 124 ? 8.437 15.889 -25.808 1.00 92.56 124 ILE A CA 1
ATOM 898 C C . ILE A 1 124 ? 7.532 14.708 -25.413 1.00 92.56 124 ILE A C 1
ATOM 900 O O . ILE A 1 124 ? 7.665 13.631 -26.002 1.00 92.56 124 ILE A O 1
ATOM 904 N N . PRO A 1 125 ? 6.578 14.869 -24.476 1.00 89.38 125 PRO A N 1
ATOM 905 C CA . PRO A 1 125 ? 5.639 13.803 -24.130 1.00 89.38 125 PRO A CA 1
ATOM 906 C C . PRO A 1 125 ? 4.897 13.263 -25.361 1.00 89.38 125 PRO A C 1
ATOM 908 O O . PRO A 1 125 ? 4.499 14.031 -26.235 1.00 89.38 125 PRO A O 1
ATOM 911 N N . LEU A 1 126 ? 4.701 11.941 -25.424 1.00 92.31 126 LEU A N 1
ATOM 912 C CA . LEU A 1 126 ? 4.101 11.184 -26.542 1.00 92.31 126 LEU A CA 1
ATOM 913 C C . LEU A 1 126 ? 4.905 11.213 -27.857 1.00 92.31 126 LEU A C 1
ATOM 915 O O . LEU A 1 126 ? 5.184 10.156 -28.421 1.00 92.31 126 LEU A O 1
ATOM 919 N N . VAL A 1 127 ? 5.348 12.384 -28.321 1.00 94.88 127 VAL A N 1
ATOM 920 C CA . VAL A 1 127 ? 6.213 12.526 -29.506 1.00 94.88 127 VAL A CA 1
ATOM 921 C C . VAL A 1 127 ? 7.548 11.814 -29.293 1.00 94.88 127 VAL A C 1
ATOM 923 O O . VAL A 1 127 ? 8.070 11.200 -30.220 1.00 94.88 127 VAL A O 1
ATOM 926 N N . GLY A 1 128 ? 8.067 11.808 -28.066 1.00 94.38 128 GLY A N 1
ATOM 927 C CA . GLY A 1 128 ? 9.291 11.100 -27.721 1.00 94.38 128 GLY A CA 1
ATOM 928 C C . GLY A 1 128 ? 9.203 9.591 -27.953 1.00 94.38 128 GLY A C 1
ATOM 929 O O . GLY A 1 128 ? 10.186 8.987 -28.374 1.00 94.38 128 GLY A O 1
ATOM 930 N N . VAL A 1 129 ? 8.022 8.984 -27.786 1.00 93.00 129 VAL A N 1
ATOM 931 C CA . VAL A 1 129 ? 7.804 7.560 -28.102 1.00 93.00 129 VAL A CA 1
ATOM 932 C C . VAL A 1 129 ? 7.948 7.328 -29.605 1.00 93.00 129 VAL A C 1
ATOM 934 O O . VAL A 1 129 ? 8.666 6.423 -30.027 1.00 93.00 129 VAL A O 1
ATOM 937 N N . LEU A 1 130 ? 7.335 8.190 -30.422 1.00 96.00 130 LEU A N 1
ATOM 938 C CA . LEU A 1 130 ? 7.464 8.135 -31.882 1.00 96.00 130 LEU A CA 1
ATOM 939 C C . LEU A 1 130 ? 8.912 8.368 -32.325 1.00 96.00 130 LEU A C 1
ATOM 941 O O . LEU A 1 130 ? 9.406 7.673 -33.210 1.00 96.00 130 LEU A O 1
ATOM 945 N N . ALA A 1 131 ? 9.615 9.298 -31.679 1.00 96.38 131 ALA A N 1
ATOM 946 C CA . ALA A 1 131 ? 11.021 9.573 -31.941 1.00 96.38 131 ALA A CA 1
ATOM 947 C C . ALA A 1 131 ? 11.909 8.358 -31.622 1.00 96.38 131 ALA A C 1
ATOM 949 O O . ALA A 1 131 ? 12.805 8.028 -32.400 1.00 96.38 131 ALA A O 1
ATOM 950 N N . TRP A 1 132 ? 11.641 7.641 -30.529 1.00 93.88 132 TRP A N 1
ATOM 951 C CA . TRP A 1 132 ? 12.343 6.403 -30.184 1.00 93.88 132 TRP A CA 1
ATOM 952 C C . TRP A 1 132 ? 12.089 5.286 -31.198 1.00 93.88 132 TRP A C 1
ATOM 954 O O . TRP A 1 132 ? 13.042 4.665 -31.670 1.00 93.88 132 TRP A O 1
ATOM 964 N N . VAL A 1 133 ? 10.831 5.070 -31.592 1.00 95.56 133 VAL A N 1
ATOM 965 C CA . VAL A 1 133 ? 10.476 4.090 -32.634 1.00 95.56 133 VAL A CA 1
ATOM 966 C C . VAL A 1 133 ? 11.151 4.439 -33.960 1.00 95.56 133 VAL A C 1
ATOM 968 O O . VAL A 1 133 ? 11.714 3.564 -34.618 1.00 95.56 133 VAL A O 1
ATOM 971 N N . TRP A 1 134 ? 11.171 5.721 -34.331 1.00 96.81 134 TRP A N 1
ATOM 972 C CA . TRP A 1 134 ? 11.860 6.161 -35.539 1.00 96.81 134 TRP A CA 1
ATOM 973 C C . TRP A 1 134 ? 13.375 5.958 -35.448 1.00 96.81 134 TRP A C 1
ATOM 975 O O . TRP A 1 134 ? 13.985 5.481 -36.399 1.00 96.81 134 TRP A O 1
ATOM 985 N N . SER A 1 135 ? 13.975 6.212 -34.284 1.00 97.50 135 SER A N 1
ATOM 986 C CA . SER A 1 135 ? 15.402 5.958 -34.039 1.00 97.50 135 SER A CA 1
ATOM 987 C C . SER A 1 135 ? 15.749 4.471 -34.186 1.00 97.50 135 SER A C 1
ATOM 989 O O . SER A 1 135 ? 16.792 4.139 -34.742 1.00 97.50 135 SER A O 1
ATOM 991 N N . LEU A 1 136 ? 14.860 3.558 -33.777 1.00 96.75 136 LEU A N 1
ATOM 992 C CA . LEU A 1 136 ? 15.020 2.122 -34.043 1.00 96.75 136 LEU A CA 1
ATOM 993 C C . LEU A 1 136 ? 14.944 1.804 -35.543 1.00 96.75 136 LEU A C 1
ATOM 995 O O . LEU A 1 136 ? 15.766 1.041 -36.050 1.00 96.75 136 LEU A O 1
ATOM 999 N N . GLY A 1 137 ? 14.008 2.418 -36.272 1.00 97.62 137 GLY A N 1
ATOM 1000 C CA . GLY A 1 137 ? 13.934 2.297 -37.731 1.00 97.62 137 GLY A CA 1
ATOM 1001 C C . GLY A 1 137 ? 15.220 2.768 -38.418 1.00 97.62 137 GLY A C 1
ATOM 1002 O O . GLY A 1 137 ? 15.781 2.052 -39.249 1.00 97.62 137 GLY A O 1
ATOM 1003 N N . LEU A 1 138 ? 15.745 3.926 -38.011 1.00 98.31 138 LEU A N 1
ATOM 1004 C CA . LEU A 1 138 ? 17.019 4.448 -38.502 1.00 98.31 138 LEU A CA 1
ATOM 1005 C C . LEU A 1 138 ? 18.199 3.553 -38.131 1.00 98.31 138 LEU A C 1
ATOM 1007 O O . LEU A 1 138 ? 19.101 3.396 -38.945 1.00 98.31 138 LEU A O 1
ATOM 1011 N N . ALA A 1 139 ? 18.201 2.934 -36.949 1.00 98.06 139 ALA A N 1
ATOM 1012 C CA . ALA A 1 139 ? 19.250 1.998 -36.563 1.00 98.06 139 ALA A CA 1
ATOM 1013 C C . ALA A 1 139 ? 19.246 0.757 -37.470 1.00 98.06 139 ALA A C 1
ATOM 1015 O O . ALA A 1 139 ? 20.314 0.312 -37.884 1.00 98.06 139 ALA A O 1
ATOM 1016 N N . ALA A 1 140 ? 18.071 0.249 -37.857 1.00 97.94 140 ALA A N 1
ATOM 1017 C CA . ALA A 1 140 ? 17.963 -0.847 -38.820 1.00 97.94 140 ALA A CA 1
ATOM 1018 C C . ALA A 1 140 ? 18.445 -0.436 -40.222 1.00 97.94 140 ALA A C 1
ATOM 1020 O O . ALA A 1 140 ? 19.167 -1.194 -40.871 1.00 97.94 140 ALA A O 1
ATOM 1021 N N . ILE A 1 141 ? 18.106 0.775 -40.683 1.00 98.25 141 ILE A N 1
ATOM 1022 C CA . ILE A 1 141 ? 18.614 1.316 -41.957 1.00 98.25 141 ILE A CA 1
ATOM 1023 C C . ILE A 1 141 ? 20.136 1.499 -41.895 1.00 98.25 141 ILE A C 1
ATOM 1025 O O . ILE A 1 141 ? 20.843 1.054 -42.793 1.00 98.25 141 ILE A O 1
ATOM 1029 N N . GLY A 1 142 ? 20.656 2.086 -40.818 1.00 97.88 142 GLY A N 1
ATOM 1030 C CA . GLY A 1 142 ? 22.086 2.291 -40.615 1.00 97.88 142 GLY A CA 1
ATOM 1031 C C . GLY A 1 142 ? 22.859 0.978 -40.568 1.00 97.88 142 GLY A C 1
ATOM 1032 O O . GLY A 1 142 ? 23.889 0.857 -41.220 1.00 97.88 142 GLY A O 1
ATOM 1033 N N . VAL A 1 143 ? 22.336 -0.041 -39.879 1.00 98.06 143 VAL A N 1
ATOM 1034 C CA . VAL A 1 143 ? 22.930 -1.385 -39.875 1.00 98.06 143 VAL A CA 1
ATOM 1035 C C . VAL A 1 143 ? 22.929 -1.975 -41.282 1.00 98.06 143 VAL A C 1
ATOM 1037 O O . VAL A 1 143 ? 23.953 -2.489 -41.722 1.00 98.06 143 VAL A O 1
ATOM 1040 N N . ARG A 1 144 ? 21.810 -1.879 -42.009 1.00 97.44 144 ARG A N 1
ATOM 1041 C CA . ARG A 1 144 ? 21.695 -2.371 -43.388 1.00 97.44 144 ARG A CA 1
ATOM 1042 C C . ARG A 1 144 ? 22.746 -1.740 -44.299 1.00 97.44 144 ARG A C 1
ATOM 1044 O O . ARG A 1 144 ? 23.434 -2.461 -45.015 1.00 97.44 144 ARG A O 1
ATOM 1051 N N . GLU A 1 145 ? 22.848 -0.415 -44.280 1.00 97.06 145 GLU A N 1
ATOM 1052 C CA . GLU A 1 145 ? 23.704 0.327 -45.202 1.00 97.06 145 GLU A CA 1
ATOM 1053 C C . GLU A 1 145 ? 25.185 0.258 -44.810 1.00 97.06 145 GLU A C 1
ATOM 1055 O O . GLU A 1 145 ? 26.021 0.072 -45.686 1.00 97.06 145 GLU A O 1
ATOM 1060 N N . LEU A 1 146 ? 25.532 0.366 -43.523 1.00 96.88 146 LEU A N 1
ATOM 1061 C CA . LEU A 1 146 ? 26.932 0.392 -43.075 1.00 96.88 146 LEU A CA 1
ATOM 1062 C C . LEU A 1 146 ? 27.555 -1.008 -42.943 1.00 96.88 146 LEU A C 1
ATOM 1064 O O . LEU A 1 146 ? 28.759 -1.174 -43.142 1.00 96.88 146 LEU A O 1
ATOM 1068 N N . HIS A 1 147 ? 26.749 -2.034 -42.650 1.00 96.44 147 HIS A N 1
ATOM 1069 C CA . HIS A 1 147 ? 27.196 -3.434 -42.662 1.00 96.44 147 HIS A CA 1
ATOM 1070 C C . HIS A 1 147 ? 26.870 -4.171 -43.967 1.00 96.44 147 HIS A C 1
ATOM 1072 O O . HIS A 1 147 ? 27.067 -5.381 -44.029 1.00 96.44 147 HIS A O 1
ATOM 1078 N N . GLU A 1 148 ? 26.365 -3.464 -44.984 1.00 94.94 148 GLU A N 1
ATOM 1079 C CA . GLU A 1 148 ? 26.104 -3.990 -46.333 1.00 94.94 148 GLU A CA 1
ATOM 1080 C C . GLU A 1 148 ? 25.314 -5.309 -46.335 1.00 94.94 148 GLU A C 1
ATOM 1082 O O . GLU A 1 148 ? 25.662 -6.292 -46.987 1.00 94.94 148 GLU A O 1
ATOM 1087 N N . THR A 1 149 ? 24.222 -5.335 -45.572 1.00 95.12 149 THR A N 1
ATOM 1088 C CA . THR A 1 149 ? 23.396 -6.531 -45.377 1.00 95.12 149 THR A CA 1
ATOM 1089 C C . THR A 1 149 ? 21.973 -6.338 -45.898 1.00 95.12 149 THR A C 1
ATOM 1091 O O . THR A 1 149 ? 21.559 -5.254 -46.306 1.00 95.12 149 THR A O 1
ATOM 1094 N N . SER A 1 150 ? 21.183 -7.410 -45.885 1.00 95.12 150 SER A N 1
ATOM 1095 C CA . SER A 1 150 ? 19.759 -7.358 -46.230 1.00 95.12 150 SER A CA 1
ATOM 1096 C C . SER A 1 150 ? 18.935 -6.634 -45.156 1.00 95.12 150 SER A C 1
ATOM 1098 O O . SER A 1 150 ? 19.219 -6.765 -43.962 1.00 95.12 150 SER A O 1
ATOM 1100 N N . THR A 1 151 ? 17.840 -5.982 -45.560 1.00 94.44 151 THR A N 1
ATOM 1101 C CA . THR A 1 151 ? 16.893 -5.312 -44.649 1.00 94.44 151 THR A CA 1
ATOM 1102 C C . THR A 1 151 ? 16.373 -6.235 -43.546 1.00 94.44 151 THR A C 1
ATOM 1104 O O . THR A 1 151 ? 16.319 -5.828 -42.392 1.00 94.44 151 THR A O 1
ATOM 1107 N N . GLY A 1 152 ? 16.029 -7.487 -43.877 1.00 92.75 152 GLY A N 1
ATOM 1108 C CA . GLY A 1 152 ? 15.496 -8.444 -42.902 1.00 92.75 152 GLY A CA 1
ATOM 1109 C C . GLY A 1 152 ? 16.494 -8.764 -41.787 1.00 92.75 152 GLY A C 1
ATOM 1110 O O . GLY A 1 152 ? 16.151 -8.682 -40.612 1.00 92.75 152 GLY A O 1
ATOM 1111 N N . ARG A 1 153 ? 17.754 -9.051 -42.139 1.00 94.12 153 ARG A N 1
ATOM 1112 C CA . ARG A 1 153 ? 18.806 -9.323 -41.144 1.00 94.12 153 ARG A CA 1
ATOM 1113 C C . ARG A 1 153 ? 19.113 -8.103 -40.276 1.00 94.12 153 ARG A C 1
ATOM 1115 O O . ARG A 1 153 ? 19.253 -8.250 -39.066 1.00 94.12 153 ARG A O 1
ATOM 1122 N N . ALA A 1 154 ? 19.177 -6.914 -40.878 1.00 96.12 154 ALA A N 1
ATOM 1123 C CA . ALA A 1 154 ? 19.386 -5.673 -40.138 1.00 96.12 154 ALA A CA 1
ATOM 1124 C C . ALA A 1 154 ? 18.244 -5.402 -39.147 1.00 96.12 154 ALA A C 1
ATOM 1126 O O . ALA A 1 154 ? 18.503 -5.121 -37.982 1.00 96.12 154 ALA A O 1
ATOM 1127 N N . ALA A 1 155 ? 16.990 -5.571 -39.579 1.00 95.88 155 ALA A N 1
ATOM 1128 C CA . ALA A 1 155 ? 15.824 -5.403 -38.719 1.00 95.88 155 ALA A CA 1
ATOM 1129 C C . ALA A 1 155 ? 15.842 -6.372 -37.527 1.00 95.88 155 ALA A C 1
ATOM 1131 O O . ALA A 1 155 ? 15.650 -5.940 -36.394 1.00 95.88 155 ALA A O 1
ATOM 1132 N N . VAL A 1 156 ? 16.133 -7.660 -37.754 1.00 95.06 156 VAL A N 1
ATOM 1133 C CA . VAL A 1 156 ? 16.231 -8.652 -36.668 1.00 95.06 156 VAL A CA 1
ATOM 1134 C C . VAL A 1 156 ? 17.351 -8.293 -35.689 1.00 95.06 156 VAL A C 1
ATOM 1136 O O . VAL A 1 156 ? 17.130 -8.324 -34.479 1.00 95.06 156 VAL A O 1
ATOM 1139 N N . ALA A 1 157 ? 18.529 -7.898 -36.185 1.00 95.31 157 ALA A N 1
ATOM 1140 C CA . ALA A 1 157 ? 19.630 -7.471 -35.324 1.00 95.31 157 ALA A CA 1
ATOM 1141 C C . ALA A 1 157 ? 19.246 -6.249 -34.475 1.00 95.31 157 ALA A C 1
ATOM 1143 O O . ALA A 1 157 ? 19.509 -6.234 -33.277 1.00 95.31 157 ALA A O 1
ATOM 1144 N N . THR A 1 158 ? 18.565 -5.255 -35.049 1.00 96.44 158 THR A N 1
ATOM 1145 C CA . THR A 1 158 ? 18.129 -4.055 -34.319 1.00 96.44 158 THR A CA 1
ATOM 1146 C C . THR A 1 158 ? 17.005 -4.328 -33.317 1.00 96.44 158 THR A C 1
ATOM 1148 O O . THR A 1 158 ? 17.017 -3.755 -32.228 1.00 96.44 158 THR A O 1
ATOM 1151 N N . LEU A 1 159 ? 16.067 -5.232 -33.624 1.00 96.19 159 LEU A N 1
ATOM 1152 C CA . LEU A 1 159 ? 14.985 -5.628 -32.710 1.00 96.19 159 LEU A CA 1
ATOM 1153 C C . LEU A 1 159 ? 15.488 -6.324 -31.437 1.00 96.19 159 LEU A C 1
ATOM 1155 O O . LEU A 1 159 ? 14.759 -6.372 -30.447 1.00 96.19 159 LEU A O 1
ATOM 1159 N N . SER A 1 160 ? 16.736 -6.800 -31.414 1.00 92.75 160 SER A N 1
ATOM 1160 C CA . SER A 1 160 ? 17.349 -7.329 -30.191 1.00 92.75 160 SER A CA 1
ATOM 1161 C C . SER A 1 160 ? 17.400 -6.303 -29.050 1.00 92.75 160 SER A C 1
ATOM 1163 O O . SER A 1 160 ? 17.261 -6.687 -27.892 1.00 92.75 160 SER A O 1
ATOM 1165 N N . LEU A 1 161 ? 17.521 -5.003 -29.358 1.00 93.81 161 LEU A N 1
ATOM 1166 C CA . LEU A 1 161 ? 17.580 -3.932 -28.359 1.00 93.81 161 LEU A CA 1
ATOM 1167 C C . LEU A 1 161 ? 16.290 -3.838 -27.516 1.00 93.81 161 LEU A C 1
ATOM 1169 O O . LEU A 1 161 ? 16.374 -4.004 -26.296 1.00 93.81 161 LEU A O 1
ATOM 1173 N N . PRO A 1 162 ? 15.091 -3.620 -28.103 1.00 93.81 162 PRO A N 1
ATOM 1174 C CA . PRO A 1 162 ? 13.852 -3.581 -27.328 1.00 93.81 162 PRO A CA 1
ATOM 1175 C C . PRO A 1 162 ? 13.489 -4.937 -26.710 1.00 93.81 162 PRO A C 1
ATOM 1177 O O . PRO A 1 162 ? 12.950 -4.963 -25.607 1.00 93.81 162 PRO A O 1
ATOM 1180 N N . VAL A 1 163 ? 13.808 -6.061 -27.365 1.00 94.44 163 VAL A N 1
ATOM 1181 C CA . VAL A 1 163 ? 13.555 -7.398 -26.797 1.00 94.44 163 VAL A CA 1
ATOM 1182 C C . VAL A 1 163 ? 14.385 -7.619 -25.533 1.00 94.44 163 VAL A C 1
ATOM 1184 O O . VAL A 1 163 ? 13.848 -8.057 -24.520 1.00 94.44 163 VAL A O 1
ATOM 1187 N N . PHE A 1 164 ? 15.672 -7.273 -25.550 1.00 92.12 164 PHE A N 1
ATOM 1188 C CA . PHE A 1 164 ? 16.530 -7.392 -24.373 1.00 92.12 164 PHE A CA 1
ATOM 1189 C C . PHE A 1 164 ? 16.057 -6.486 -23.230 1.00 92.12 164 PHE A C 1
ATOM 1191 O O . PHE A 1 164 ? 15.991 -6.927 -22.083 1.00 92.12 164 PHE A O 1
ATOM 1198 N N . ALA A 1 165 ? 15.649 -5.250 -23.538 1.00 90.00 165 ALA A N 1
ATOM 1199 C CA . ALA A 1 165 ? 15.058 -4.350 -22.549 1.00 90.00 165 ALA A CA 1
ATOM 1200 C C . ALA A 1 165 ? 13.772 -4.931 -21.928 1.00 90.00 165 ALA A C 1
ATOM 1202 O O . ALA A 1 165 ? 13.590 -4.857 -20.714 1.00 90.00 165 ALA A O 1
ATOM 1203 N N . LEU A 1 166 ? 12.913 -5.561 -22.737 1.00 94.00 166 LEU A N 1
ATOM 1204 C CA . LEU A 1 166 ? 11.692 -6.220 -22.269 1.00 94.00 166 LEU A CA 1
ATOM 1205 C C . LEU A 1 166 ? 11.998 -7.416 -21.353 1.00 94.00 166 LEU A C 1
ATOM 1207 O O . LEU A 1 166 ? 11.356 -7.580 -20.319 1.00 94.00 166 LEU A O 1
ATOM 1211 N N . VAL A 1 167 ? 13.002 -8.228 -21.694 1.00 94.75 167 VAL A N 1
ATOM 1212 C CA . VAL A 1 167 ? 13.446 -9.349 -20.849 1.00 94.75 167 VAL A CA 1
ATOM 1213 C C . VAL A 1 167 ? 13.953 -8.843 -19.499 1.00 94.75 167 VAL A C 1
ATOM 1215 O O . VAL A 1 167 ? 13.537 -9.358 -18.463 1.00 94.75 167 VAL A O 1
ATOM 1218 N N . LEU A 1 168 ? 14.793 -7.802 -19.484 1.00 91.88 168 LEU A N 1
ATOM 1219 C CA . LEU A 1 168 ? 15.261 -7.195 -18.234 1.00 91.88 168 LEU A CA 1
ATOM 1220 C C . LEU A 1 168 ? 14.111 -6.631 -17.395 1.00 91.88 168 LEU A C 1
ATOM 1222 O O . LEU A 1 168 ? 14.125 -6.781 -16.175 1.00 91.88 168 LEU A O 1
ATOM 1226 N N . PHE A 1 169 ? 13.105 -6.029 -18.034 1.00 91.38 169 PHE A N 1
ATOM 1227 C CA . PHE A 1 169 ? 11.908 -5.548 -17.350 1.00 91.38 169 PHE A CA 1
ATOM 1228 C C . PHE A 1 169 ? 11.163 -6.686 -16.641 1.00 91.38 169 PHE A C 1
ATOM 1230 O O . PHE A 1 169 ? 10.860 -6.566 -15.456 1.00 91.38 169 PHE A O 1
ATOM 1237 N N . PHE A 1 170 ? 10.930 -7.817 -17.315 1.00 92.56 170 PHE A N 1
ATOM 1238 C CA . PHE A 1 170 ? 10.273 -8.971 -16.692 1.00 92.56 170 PHE A CA 1
ATOM 1239 C C . PHE A 1 170 ? 11.121 -9.636 -15.604 1.00 92.56 170 PHE A C 1
ATOM 1241 O O . PHE A 1 170 ? 10.563 -10.087 -14.608 1.00 92.56 170 PHE A O 1
ATOM 1248 N N . ILE A 1 171 ? 12.451 -9.665 -15.741 1.00 92.50 171 ILE A N 1
ATOM 1249 C CA . ILE A 1 171 ? 13.344 -10.150 -14.677 1.00 92.50 171 ILE A CA 1
ATOM 1250 C C . ILE A 1 171 ? 13.246 -9.242 -13.449 1.00 92.50 171 ILE A C 1
ATOM 1252 O O . ILE A 1 171 ? 13.092 -9.739 -12.338 1.00 92.50 171 ILE A O 1
ATOM 1256 N N . ALA A 1 172 ? 13.295 -7.921 -13.633 1.00 88.12 172 ALA A N 1
ATOM 1257 C CA . ALA A 1 172 ? 13.143 -6.971 -12.535 1.00 88.12 172 ALA A CA 1
ATOM 1258 C C . ALA A 1 172 ? 11.769 -7.104 -11.862 1.00 88.12 172 ALA A C 1
ATOM 1260 O O . ALA A 1 172 ? 11.689 -7.089 -10.636 1.00 88.12 172 ALA A O 1
ATOM 1261 N N . LEU A 1 173 ? 10.709 -7.301 -12.653 1.00 88.12 173 LEU A N 1
ATOM 1262 C CA . LEU A 1 173 ? 9.363 -7.577 -12.158 1.00 88.12 173 LEU A CA 1
ATOM 1263 C C . LEU A 1 173 ? 9.353 -8.857 -11.315 1.00 88.12 173 LEU A C 1
ATOM 1265 O O . LEU A 1 173 ? 8.925 -8.836 -10.169 1.00 88.12 173 LEU A O 1
ATOM 1269 N N . PHE A 1 174 ? 9.894 -9.953 -11.845 1.00 88.19 174 PHE A N 1
ATOM 1270 C CA . PHE A 1 174 ? 9.983 -11.220 -11.129 1.00 88.19 174 PHE A CA 1
ATOM 1271 C C . PHE A 1 174 ? 10.739 -11.074 -9.806 1.00 88.19 174 PHE A C 1
ATOM 1273 O O . PHE A 1 174 ? 10.223 -11.492 -8.781 1.00 88.19 174 PHE A O 1
ATOM 1280 N N . VAL A 1 175 ? 11.905 -10.420 -9.804 1.00 87.12 175 VAL A N 1
ATOM 1281 C CA . VAL A 1 175 ? 12.693 -10.173 -8.584 1.00 87.12 175 VAL A CA 1
ATOM 1282 C C . VAL A 1 175 ? 11.923 -9.310 -7.581 1.00 87.12 175 VAL A C 1
ATOM 1284 O O . VAL A 1 175 ? 11.977 -9.568 -6.379 1.00 87.12 175 VAL A O 1
ATOM 1287 N N . LEU A 1 176 ? 11.192 -8.297 -8.050 1.00 82.12 176 LEU A N 1
ATOM 1288 C CA . LEU A 1 176 ? 10.368 -7.452 -7.188 1.00 82.12 176 LEU A CA 1
ATOM 1289 C C . LEU A 1 176 ? 9.252 -8.264 -6.512 1.00 82.12 176 LEU A C 1
ATOM 1291 O O . LEU A 1 176 ? 9.025 -8.109 -5.315 1.00 82.12 176 LEU A O 1
ATOM 1295 N N . PHE A 1 177 ? 8.586 -9.149 -7.258 1.00 76.44 177 PHE A N 1
ATOM 1296 C CA . PHE A 1 177 ? 7.470 -9.956 -6.752 1.00 76.44 177 PHE A CA 1
ATOM 1297 C C . PHE A 1 177 ? 7.902 -11.240 -6.027 1.00 76.44 177 PHE A C 1
ATOM 1299 O O . PHE A 1 177 ? 7.153 -11.738 -5.193 1.00 76.44 177 PHE A O 1
ATOM 1306 N N . SER A 1 178 ? 9.106 -11.763 -6.270 1.00 74.88 178 SER A N 1
ATOM 1307 C CA . SER A 1 178 ? 9.618 -12.976 -5.613 1.00 74.88 178 SER A CA 1
ATOM 1308 C C . SER A 1 178 ? 10.068 -12.748 -4.168 1.00 74.88 178 SER A C 1
ATOM 1310 O O . SER A 1 178 ? 10.371 -13.705 -3.468 1.00 74.88 178 SER A O 1
ATOM 1312 N N . ASN A 1 179 ? 10.170 -11.491 -3.727 1.00 66.06 179 ASN A N 1
ATOM 1313 C CA . ASN A 1 179 ? 10.589 -11.119 -2.372 1.00 66.06 179 ASN A CA 1
ATOM 1314 C C . ASN A 1 179 ? 9.411 -10.690 -1.478 1.00 66.06 179 ASN A C 1
ATOM 1316 O O . ASN A 1 179 ? 9.634 -10.065 -0.441 1.00 66.06 179 ASN A O 1
ATOM 1320 N N . ILE A 1 180 ? 8.166 -10.989 -1.863 1.00 63.59 180 ILE A N 1
ATOM 1321 C CA . ILE A 1 180 ? 6.998 -10.719 -1.018 1.00 63.59 180 ILE A CA 1
ATOM 1322 C C . ILE A 1 180 ? 6.983 -11.754 0.118 1.00 63.59 180 ILE A C 1
ATOM 1324 O O . ILE A 1 180 ? 6.915 -12.948 -0.172 1.00 63.59 180 ILE A O 1
ATOM 1328 N N . PRO A 1 181 ? 7.060 -11.340 1.398 1.00 60.34 181 PRO A N 1
ATOM 1329 C CA . PRO A 1 181 ? 6.937 -12.267 2.516 1.00 60.34 181 PRO A CA 1
ATOM 1330 C C . PRO A 1 181 ? 5.589 -12.994 2.452 1.00 60.34 181 PRO A C 1
ATOM 1332 O O . PRO A 1 181 ? 4.549 -12.350 2.338 1.00 60.34 181 PRO A O 1
ATOM 1335 N N . GLU A 1 182 ? 5.603 -14.325 2.546 1.00 64.94 182 GLU A N 1
ATOM 1336 C CA . GLU A 1 182 ? 4.387 -15.157 2.489 1.00 64.94 182 GLU A CA 1
ATOM 1337 C C . GLU A 1 182 ? 3.496 -15.028 3.742 1.00 64.94 182 GLU A C 1
ATOM 1339 O O . GLU A 1 182 ? 2.365 -15.506 3.747 1.00 64.94 182 GLU A O 1
ATOM 1344 N N . GLY A 1 183 ? 3.983 -14.375 4.804 1.00 68.50 183 GLY A N 1
ATOM 1345 C CA . GLY A 1 183 ? 3.270 -14.203 6.071 1.00 68.50 183 GLY A CA 1
ATOM 1346 C C . GLY A 1 183 ? 3.024 -12.739 6.446 1.00 68.50 183 GLY A C 1
ATOM 1347 O O . GLY A 1 183 ? 3.647 -11.836 5.876 1.00 68.50 183 GLY A O 1
ATOM 1348 N N . PRO A 1 184 ? 2.146 -12.485 7.434 1.00 74.88 184 PRO A N 1
ATOM 1349 C CA . PRO A 1 184 ? 1.864 -11.137 7.894 1.00 74.88 184 PRO A CA 1
ATOM 1350 C C . PRO A 1 184 ? 3.124 -10.440 8.421 1.00 74.88 184 PRO A C 1
ATOM 1352 O O . PRO A 1 184 ? 3.896 -11.005 9.199 1.00 74.88 184 PRO A O 1
ATOM 1355 N N . SER A 1 185 ? 3.326 -9.191 8.000 1.00 75.94 185 SER A N 1
ATOM 1356 C CA . SER A 1 185 ? 4.464 -8.345 8.402 1.00 75.94 185 SER A CA 1
ATOM 1357 C C . SER A 1 185 ? 4.254 -7.681 9.768 1.00 75.94 185 SER A C 1
ATOM 1359 O O . SER A 1 185 ? 5.199 -7.256 10.438 1.00 75.94 185 SER A O 1
ATOM 1361 N N . TYR A 1 186 ? 2.995 -7.601 10.185 1.00 82.38 186 TYR A N 1
ATOM 1362 C CA . TYR A 1 186 ? 2.542 -7.073 11.457 1.00 82.38 186 TYR A CA 1
ATOM 1363 C C . TYR A 1 186 ? 1.346 -7.891 11.909 1.00 82.38 186 TYR A C 1
ATOM 1365 O O . TYR A 1 186 ? 0.449 -8.123 11.105 1.00 82.38 186 TYR A O 1
ATOM 1373 N N . LEU A 1 187 ? 1.321 -8.299 13.173 1.00 87.81 187 LEU A N 1
ATOM 1374 C CA . LEU A 1 187 ? 0.219 -9.050 13.757 1.00 87.81 187 LEU A CA 1
ATOM 1375 C C . LEU A 1 187 ? -0.020 -8.555 15.179 1.00 87.81 187 LEU A C 1
ATOM 1377 O O . LEU A 1 187 ? 0.914 -8.293 15.935 1.00 87.81 187 LEU A O 1
ATOM 1381 N N . SER A 1 188 ? -1.283 -8.395 15.540 1.0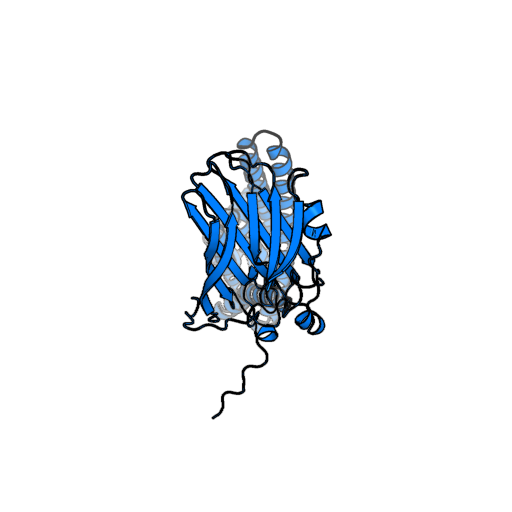0 91.88 188 SER A N 1
ATOM 1382 C CA . SER A 1 188 ? -1.671 -7.854 16.832 1.00 91.88 188 SER A CA 1
ATOM 1383 C C . SER A 1 188 ? -3.030 -8.354 17.264 1.00 91.88 188 SER A C 1
ATOM 1385 O O . SER A 1 188 ? -3.876 -8.675 16.427 1.00 91.88 188 SER A O 1
ATOM 1387 N N . THR A 1 189 ? -3.235 -8.369 18.572 1.00 94.62 189 THR A N 1
ATOM 1388 C CA . THR A 1 189 ? -4.516 -8.671 19.193 1.00 94.62 189 THR A CA 1
ATOM 1389 C C . THR A 1 189 ? -4.976 -7.487 20.025 1.00 94.62 189 THR A C 1
ATOM 1391 O O . THR A 1 189 ? -4.174 -6.702 20.548 1.00 94.62 189 THR A O 1
ATOM 1394 N N . ARG A 1 190 ? -6.292 -7.320 20.115 1.00 96.38 190 ARG A N 1
ATOM 1395 C CA . ARG A 1 190 ? -6.913 -6.289 20.931 1.00 96.38 190 ARG A CA 1
ATOM 1396 C C . ARG A 1 190 ? -8.155 -6.831 21.613 1.00 96.38 190 ARG A C 1
ATOM 1398 O O . ARG A 1 190 ? -9.076 -7.258 20.923 1.00 96.38 190 ARG A O 1
ATOM 1405 N N . TYR A 1 191 ? -8.195 -6.711 22.934 1.00 96.62 191 TYR A N 1
ATOM 1406 C CA . TYR A 1 191 ? -9.434 -6.797 23.697 1.00 96.62 191 TYR A CA 1
ATOM 1407 C C . TYR A 1 191 ? -9.926 -5.395 24.031 1.00 96.62 191 TYR A C 1
ATOM 1409 O O . TYR A 1 191 ? -9.146 -4.541 24.458 1.00 96.62 191 TYR A O 1
ATOM 1417 N N . THR A 1 192 ? -11.220 -5.177 23.852 1.00 97.06 192 THR A N 1
ATOM 1418 C CA . THR A 1 192 ? -11.924 -3.974 24.285 1.00 97.06 192 THR A CA 1
ATOM 1419 C C . THR A 1 192 ? -13.084 -4.380 25.180 1.00 97.06 192 THR A C 1
ATOM 1421 O O . THR A 1 192 ? -13.802 -5.320 24.846 1.00 97.06 192 THR A O 1
ATOM 1424 N N . TYR A 1 193 ? -13.264 -3.668 26.287 1.00 97.25 193 TYR A N 1
ATOM 1425 C CA . TYR A 1 193 ? -14.459 -3.729 27.119 1.00 97.25 193 TYR A CA 1
ATOM 1426 C C . TYR A 1 193 ? -14.924 -2.310 27.409 1.00 97.25 193 TYR A C 1
ATOM 1428 O O . TYR A 1 193 ? -14.156 -1.509 27.942 1.00 97.25 193 TYR A O 1
ATOM 1436 N N . ASP A 1 194 ? -16.176 -2.037 27.074 1.00 97.44 194 ASP A N 1
ATOM 1437 C CA . ASP A 1 194 ? -16.825 -0.765 27.325 1.00 97.44 194 ASP A CA 1
ATOM 1438 C C . ASP A 1 194 ? -18.122 -1.007 28.105 1.00 97.44 194 ASP A C 1
ATOM 1440 O O . ASP A 1 194 ? -18.910 -1.905 27.803 1.00 97.44 194 ASP A O 1
ATOM 1444 N N . LEU A 1 195 ? -18.348 -0.198 29.129 1.00 97.56 195 LEU A N 1
ATOM 1445 C CA . LEU A 1 195 ? -19.605 -0.089 29.858 1.00 97.56 195 LEU A CA 1
ATOM 1446 C C . LEU A 1 195 ? -19.970 1.388 29.906 1.00 97.56 195 LEU A C 1
ATOM 1448 O O . LEU A 1 195 ? -19.124 2.213 30.231 1.00 97.56 195 LEU A O 1
ATOM 1452 N N . SER A 1 196 ? -21.222 1.703 29.608 1.00 97.00 196 SER A N 1
ATOM 1453 C CA . SER A 1 196 ? -21.782 3.048 29.647 1.00 97.00 196 SER A CA 1
ATOM 1454 C C . SER A 1 196 ? -23.134 3.021 30.349 1.00 97.00 196 SER A C 1
ATOM 1456 O O . SER A 1 196 ? -23.977 2.159 30.081 1.00 97.00 196 SER A O 1
ATOM 1458 N N . ILE A 1 197 ? -23.324 3.965 31.265 1.00 96.06 197 ILE A N 1
ATOM 1459 C CA . ILE A 1 197 ? -24.579 4.229 31.960 1.00 96.06 197 ILE A CA 1
ATOM 1460 C C . ILE A 1 197 ? -24.848 5.721 31.826 1.00 96.06 197 ILE A C 1
ATOM 1462 O O . ILE A 1 197 ? -24.057 6.550 32.277 1.00 96.06 197 ILE A O 1
ATOM 1466 N N . GLN A 1 198 ? -25.974 6.058 31.211 1.00 94.25 198 GLN A N 1
ATOM 1467 C CA . GLN A 1 198 ? -26.378 7.437 30.980 1.00 94.25 198 GLN A CA 1
ATOM 1468 C C . GLN A 1 198 ? -27.778 7.679 31.527 1.00 94.25 198 GLN A C 1
ATOM 1470 O O . GLN A 1 198 ? -28.704 6.895 31.303 1.00 94.25 198 GLN A O 1
ATOM 1475 N N . THR A 1 199 ? -27.953 8.807 32.210 1.00 91.69 199 THR A N 1
ATOM 1476 C CA . THR A 1 199 ? -29.246 9.244 32.741 1.00 91.69 199 THR A CA 1
ATOM 1477 C C . THR A 1 199 ? -29.658 10.551 32.063 1.00 91.69 199 THR A C 1
ATOM 1479 O O . THR A 1 199 ? -28.828 11.405 31.741 1.00 91.69 199 THR A O 1
ATOM 1482 N N . ARG A 1 200 ? -30.959 10.724 31.803 1.00 87.69 200 ARG A N 1
ATOM 1483 C CA . ARG A 1 200 ? -31.494 11.998 31.272 1.00 87.69 200 ARG A CA 1
ATOM 1484 C C . ARG A 1 200 ? -32.035 12.927 32.348 1.00 87.69 200 ARG A C 1
ATOM 1486 O O . ARG A 1 200 ? -32.256 14.106 32.088 1.00 87.69 200 ARG A O 1
ATOM 1493 N N . THR A 1 201 ? -32.295 12.378 33.521 1.00 89.31 201 THR A N 1
ATOM 1494 C CA . THR A 1 201 ? -32.797 13.074 34.700 1.00 89.31 201 THR A CA 1
ATOM 1495 C C . THR A 1 201 ? -31.970 12.616 35.886 1.00 89.31 201 THR A C 1
ATOM 1497 O O . THR A 1 201 ? -31.565 11.451 35.874 1.00 89.31 201 THR A O 1
ATOM 1500 N N . PRO A 1 202 ? -31.751 13.473 36.896 1.00 91.50 202 PRO A N 1
ATOM 1501 C CA . PRO A 1 202 ? -31.080 13.042 38.109 1.00 91.50 202 PRO A CA 1
ATOM 1502 C C . PRO A 1 202 ? -31.834 11.861 38.719 1.00 91.50 202 PRO A C 1
ATOM 1504 O O . PRO A 1 202 ? -33.067 11.844 38.698 1.00 91.50 202 PRO A O 1
ATOM 1507 N N . ILE A 1 203 ? -31.095 10.874 39.207 1.00 93.62 203 ILE A N 1
ATOM 1508 C CA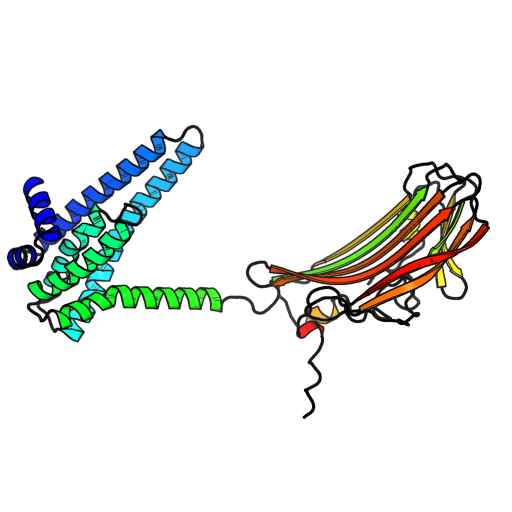 . ILE A 1 203 ? -31.651 9.702 39.886 1.00 93.62 203 ILE A CA 1
ATOM 1509 C C . ILE A 1 203 ? -31.022 9.557 41.263 1.00 93.62 203 ILE A C 1
ATOM 1511 O O . ILE A 1 203 ? -29.865 9.928 41.457 1.00 93.62 203 ILE A O 1
ATOM 1515 N N . GLU A 1 204 ? -31.779 9.009 42.205 1.00 94.62 204 GLU A N 1
ATOM 1516 C CA . GLU A 1 204 ? -31.364 8.826 43.599 1.00 94.62 204 GLU A CA 1
ATOM 1517 C C . GLU A 1 204 ? -31.475 7.355 44.015 1.00 94.62 204 GLU A C 1
ATOM 1519 O O . GLU A 1 204 ? -32.151 6.564 43.353 1.00 94.62 204 GLU A O 1
ATOM 1524 N N . ASN A 1 205 ? -30.790 6.984 45.103 1.00 95.31 205 ASN A N 1
ATOM 1525 C CA . ASN A 1 205 ? -30.833 5.639 45.693 1.00 95.31 205 ASN A CA 1
ATOM 1526 C C . ASN A 1 205 ? -30.522 4.525 44.677 1.00 95.31 205 ASN A C 1
ATOM 1528 O O . ASN A 1 205 ? -31.192 3.496 44.594 1.00 95.31 205 ASN A O 1
ATOM 1532 N N . VAL A 1 206 ? -29.474 4.740 43.882 1.00 95.88 206 VAL A N 1
ATOM 1533 C CA . VAL A 1 206 ? -29.172 3.903 42.724 1.00 95.88 206 VAL A CA 1
ATOM 1534 C C . VAL A 1 206 ? -28.563 2.577 43.156 1.00 95.88 206 VAL A C 1
ATOM 1536 O O . VAL A 1 206 ? -27.572 2.548 43.885 1.00 95.88 206 VAL A O 1
ATOM 1539 N N . THR A 1 207 ? -29.115 1.476 42.649 1.00 97.38 207 THR A N 1
ATOM 1540 C CA . THR A 1 207 ? -28.530 0.134 42.702 1.00 97.38 207 THR A CA 1
ATOM 1541 C C . THR A 1 207 ? -28.683 -0.557 41.350 1.00 97.38 207 THR A C 1
ATOM 1543 O O . THR A 1 207 ? -29.798 -0.819 40.898 1.00 97.38 207 THR A O 1
ATOM 1546 N N . PHE A 1 208 ? -27.564 -0.924 40.729 1.00 97.62 208 PHE A N 1
ATOM 1547 C CA . PHE A 1 208 ? -27.534 -1.733 39.511 1.00 97.62 208 PHE A CA 1
ATOM 1548 C C . PHE A 1 208 ? -26.785 -3.045 39.740 1.00 97.62 208 PHE A C 1
ATOM 1550 O O . PHE A 1 208 ? -25.739 -3.042 40.385 1.00 97.62 208 PHE A O 1
ATOM 1557 N N . LEU A 1 209 ? -27.285 -4.151 39.179 1.00 97.88 209 LEU A N 1
ATOM 1558 C CA . LEU A 1 209 ? -26.504 -5.376 38.961 1.00 97.88 209 LEU A CA 1
ATOM 1559 C C . LEU A 1 209 ? -26.366 -5.587 37.458 1.00 97.88 209 LEU A C 1
ATOM 1561 O O . LEU A 1 209 ? -27.337 -5.934 36.781 1.00 97.88 209 LEU A O 1
ATOM 1565 N N . LEU A 1 210 ? -25.161 -5.353 36.949 1.00 97.19 210 LEU A N 1
ATOM 1566 C CA . LEU A 1 210 ? -24.841 -5.388 35.526 1.00 97.19 210 LEU A CA 1
ATOM 1567 C C . LEU A 1 210 ? -24.037 -6.649 35.205 1.00 97.19 210 LEU A C 1
ATOM 1569 O O . LEU A 1 210 ? -23.085 -6.924 35.933 1.00 97.19 210 LEU A O 1
ATOM 1573 N N . PRO A 1 211 ? -24.383 -7.423 34.166 1.00 96.00 211 PRO A N 1
ATOM 1574 C CA . PRO A 1 211 ? -23.610 -8.595 33.776 1.00 96.00 211 PRO A CA 1
ATOM 1575 C C . PRO A 1 211 ? -22.130 -8.261 33.571 1.00 96.00 211 PRO A C 1
ATOM 1577 O O . PRO A 1 211 ? -21.791 -7.388 32.774 1.00 96.00 211 PRO A O 1
ATOM 1580 N N . ALA A 1 212 ? -21.249 -8.953 34.290 1.00 95.50 212 ALA A N 1
ATOM 1581 C CA . ALA A 1 212 ? -19.810 -8.838 34.085 1.00 95.50 212 ALA A CA 1
ATOM 1582 C C . ALA A 1 212 ? -19.366 -9.838 33.005 1.00 95.50 212 ALA A C 1
ATOM 1584 O O . ALA A 1 212 ? -19.905 -10.947 32.959 1.00 95.50 212 ALA A O 1
ATOM 1585 N N . PRO A 1 213 ? -18.393 -9.493 32.145 1.00 95.38 213 PRO A N 1
ATOM 1586 C CA . PRO A 1 213 ? -17.893 -10.439 31.162 1.00 95.38 213 PRO A CA 1
ATOM 1587 C C . PRO A 1 213 ? -17.061 -11.528 31.850 1.00 95.38 213 PRO A C 1
ATOM 1589 O O . PRO A 1 213 ? -16.281 -11.272 32.775 1.00 95.38 213 PRO A O 1
ATOM 1592 N N . THR A 1 214 ? -17.220 -12.757 31.379 1.00 93.44 214 THR A N 1
ATOM 1593 C CA . THR A 1 214 ? -16.557 -13.940 31.923 1.00 93.44 214 THR A CA 1
ATOM 1594 C C . THR A 1 214 ? -15.960 -14.779 30.802 1.00 93.44 214 THR A C 1
ATOM 1596 O O . THR A 1 214 ? -16.566 -14.939 29.745 1.00 93.44 214 THR A O 1
ATOM 1599 N N . CYS A 1 215 ? -14.781 -15.345 31.044 1.00 90.00 215 CYS A N 1
ATOM 1600 C CA . CYS A 1 215 ? -14.212 -16.418 30.233 1.00 90.00 215 CYS A CA 1
ATOM 1601 C C . CYS A 1 215 ? -14.450 -17.731 30.992 1.00 90.00 215 CYS A C 1
ATOM 1603 O O . CYS A 1 215 ? -13.908 -17.923 32.090 1.00 90.00 215 CYS A O 1
ATOM 1605 N N . GLY A 1 216 ? -15.341 -18.577 30.468 1.00 84.94 216 GLY A N 1
ATOM 1606 C CA . GLY A 1 216 ? -15.974 -19.635 31.259 1.00 84.94 216 GLY A CA 1
ATOM 1607 C C . GLY A 1 216 ? -16.676 -19.040 32.486 1.00 84.94 216 GLY A C 1
ATOM 1608 O O . GLY A 1 216 ? -17.414 -18.064 32.365 1.00 84.94 216 GLY A O 1
ATOM 1609 N N . ASP A 1 217 ? -16.379 -19.567 33.675 1.00 84.38 217 ASP A N 1
ATOM 1610 C CA . ASP A 1 217 ? -16.928 -19.074 34.950 1.00 84.38 217 ASP A CA 1
ATOM 1611 C C . ASP A 1 217 ? -16.097 -17.950 35.594 1.00 84.38 217 ASP A C 1
ATOM 1613 O O . ASP A 1 217 ? -16.425 -17.464 36.675 1.00 84.38 217 ASP A O 1
ATOM 1617 N N . ARG A 1 218 ? -14.986 -17.535 34.974 1.00 89.75 218 ARG A N 1
ATOM 1618 C CA . ARG A 1 218 ? -14.045 -16.583 35.575 1.00 89.75 218 ARG A CA 1
ATOM 1619 C C . ARG A 1 218 ? -14.298 -15.161 35.055 1.00 89.75 218 ARG A C 1
ATOM 1621 O O . ARG A 1 218 ? -14.176 -14.956 33.846 1.00 89.75 218 ARG A O 1
ATOM 1628 N N . PRO A 1 219 ? -14.553 -14.158 35.921 1.00 94.12 219 PRO A N 1
ATOM 1629 C CA . PRO A 1 219 ? -14.595 -12.748 35.520 1.00 94.12 219 PRO A CA 1
ATOM 1630 C C . PRO A 1 219 ? -13.266 -12.313 34.897 1.00 94.12 219 PRO A C 1
ATOM 1632 O O . PRO A 1 219 ? -12.229 -12.304 35.567 1.00 94.12 219 PRO A O 1
ATOM 1635 N N . ALA A 1 220 ? -13.272 -12.007 33.601 1.00 93.94 220 ALA A N 1
ATOM 1636 C CA . ALA A 1 220 ? -12.055 -11.729 32.843 1.00 93.94 220 ALA A CA 1
ATOM 1637 C C . ALA A 1 220 ? -12.354 -11.022 31.517 1.00 93.94 220 ALA A C 1
ATOM 1639 O O . ALA A 1 220 ? -13.413 -11.230 30.922 1.00 93.94 220 ALA A O 1
ATOM 1640 N N . ILE A 1 221 ? -11.375 -10.266 31.016 1.00 92.62 221 ILE A N 1
ATOM 1641 C CA . ILE A 1 221 ? -11.333 -9.721 29.653 1.00 92.62 221 ILE A CA 1
ATOM 1642 C C . ILE A 1 221 ? -10.081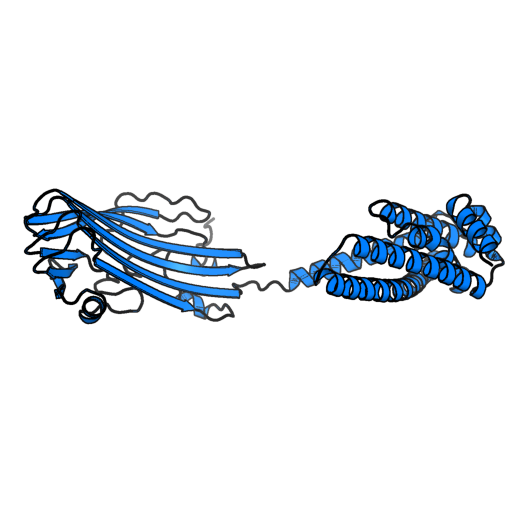 -10.279 28.975 1.00 92.62 221 ILE A C 1
ATOM 1644 O O . ILE A 1 221 ? -8.963 -9.806 29.203 1.00 92.62 221 ILE A O 1
ATOM 1648 N N . GLY A 1 222 ? -10.268 -11.325 28.170 1.00 87.81 222 GLY A N 1
ATOM 1649 C CA . GLY A 1 222 ? -9.164 -12.098 27.613 1.00 87.81 222 GLY A CA 1
ATOM 1650 C C . GLY A 1 222 ? -8.267 -12.654 28.733 1.00 87.81 222 GLY A C 1
ATOM 1651 O O . GLY A 1 222 ? -8.766 -13.310 29.656 1.00 87.81 222 GLY A O 1
ATOM 1652 N N . PRO A 1 223 ? -6.946 -12.390 28.716 1.00 86.31 223 PRO A N 1
ATOM 1653 C CA . PRO A 1 223 ? -6.044 -12.881 29.757 1.00 86.31 223 PRO A CA 1
ATOM 1654 C C . PRO A 1 223 ? -6.193 -12.144 31.101 1.00 86.31 223 PRO A C 1
ATOM 1656 O O . PRO A 1 223 ? -5.808 -12.696 32.134 1.00 86.31 223 PRO A O 1
ATOM 1659 N N . GLU A 1 224 ? -6.751 -10.928 31.113 1.00 90.00 224 GLU A N 1
ATOM 1660 C CA . GLU A 1 224 ? -6.791 -10.067 32.298 1.00 90.00 224 GLU A CA 1
ATOM 1661 C C . GLU A 1 224 ? -7.967 -10.441 33.220 1.00 90.00 224 GLU A C 1
ATOM 1663 O O . GLU A 1 224 ? -9.119 -10.412 32.777 1.00 90.00 224 GLU A O 1
ATOM 1668 N N . PRO A 1 225 ? -7.733 -10.785 34.500 1.00 92.50 225 PRO A N 1
ATOM 1669 C CA . PRO A 1 225 ? -8.813 -11.031 35.450 1.00 92.50 225 PRO A CA 1
ATOM 1670 C C . PRO A 1 225 ? -9.524 -9.726 35.835 1.00 92.50 225 PRO A C 1
ATOM 1672 O O . PRO A 1 225 ? -8.882 -8.718 36.128 1.00 92.50 225 PRO A O 1
ATOM 1675 N N . ILE A 1 226 ? -10.854 -9.756 35.920 1.00 93.56 226 ILE A N 1
ATOM 1676 C CA . ILE A 1 226 ? -11.627 -8.647 36.488 1.00 93.56 226 ILE A CA 1
ATOM 1677 C C . ILE A 1 226 ? -11.732 -8.859 38.000 1.00 93.56 226 ILE A C 1
ATOM 1679 O O . ILE A 1 226 ? -12.212 -9.889 38.468 1.00 93.56 226 ILE A O 1
ATOM 1683 N N . THR A 1 227 ? -11.294 -7.861 38.764 1.00 93.50 227 THR A N 1
ATOM 1684 C CA . THR A 1 227 ? -11.374 -7.821 40.234 1.00 93.50 227 THR A CA 1
ATOM 1685 C C . THR A 1 227 ? -12.211 -6.625 40.688 1.00 93.50 227 THR A C 1
ATOM 1687 O O . THR A 1 227 ? -12.551 -5.771 39.873 1.00 93.50 227 THR A O 1
ATOM 1690 N N . ASP A 1 228 ? -12.518 -6.509 41.983 1.00 92.62 228 ASP A N 1
ATOM 1691 C CA . ASP A 1 228 ? -13.175 -5.300 42.513 1.00 92.62 228 ASP A CA 1
ATOM 1692 C C . ASP A 1 228 ? -12.368 -4.029 42.192 1.00 92.62 228 ASP A C 1
ATOM 1694 O O . ASP A 1 228 ? -12.931 -3.027 41.749 1.00 92.62 228 ASP A O 1
ATOM 1698 N N . ALA A 1 229 ? -11.036 -4.115 42.304 1.00 92.88 229 ALA A N 1
ATOM 1699 C CA . ALA A 1 229 ? -10.116 -3.022 41.987 1.00 92.88 229 ALA A CA 1
ATOM 1700 C C . ALA A 1 229 ? -10.202 -2.575 40.518 1.00 92.88 229 ALA A C 1
ATOM 1702 O O . ALA A 1 229 ? -10.059 -1.394 40.211 1.00 92.88 229 ALA A O 1
ATOM 1703 N N . PHE A 1 230 ? -10.496 -3.501 39.593 1.00 93.44 230 PHE A N 1
ATOM 1704 C CA . PHE A 1 230 ? -10.648 -3.167 38.175 1.00 93.44 230 PHE A CA 1
ATOM 1705 C C . PHE A 1 230 ? -11.710 -2.080 37.964 1.00 93.44 230 PHE A C 1
ATOM 1707 O O . PHE A 1 230 ? -11.491 -1.159 37.173 1.00 93.44 230 PHE A O 1
ATOM 1714 N N . TYR A 1 231 ? -12.834 -2.179 38.677 1.00 94.12 231 TYR A N 1
ATOM 1715 C CA . TYR A 1 231 ? -13.930 -1.224 38.575 1.00 94.12 231 TYR A CA 1
ATOM 1716 C C . TYR A 1 231 ? -13.741 -0.015 39.483 1.00 94.12 231 TYR A C 1
ATOM 1718 O O . TYR A 1 231 ? -13.930 1.104 39.011 1.00 94.12 231 TYR A O 1
ATOM 1726 N N . SER A 1 232 ? -13.344 -0.205 40.747 1.00 92.50 232 SER A N 1
ATOM 1727 C CA . SER A 1 232 ? -13.192 0.916 41.685 1.00 92.50 232 SER A CA 1
ATOM 1728 C C . SER A 1 232 ? -12.185 1.956 41.204 1.00 92.50 232 SER A C 1
ATOM 1730 O O . SER A 1 232 ? -12.398 3.142 41.411 1.00 92.50 232 SER A O 1
ATOM 1732 N N . ASP A 1 233 ? -11.131 1.529 40.503 1.00 92.00 233 ASP A N 1
ATOM 1733 C CA . ASP A 1 233 ? -10.094 2.430 39.988 1.00 92.00 233 ASP A CA 1
ATOM 1734 C C . ASP A 1 233 ? -10.536 3.212 38.734 1.00 92.00 233 ASP A C 1
ATOM 1736 O O . ASP A 1 233 ? -9.834 4.119 38.287 1.00 92.00 233 ASP A O 1
ATOM 1740 N N . ARG A 1 234 ? -11.669 2.836 38.123 1.00 92.69 234 ARG A N 1
ATOM 1741 C CA . ARG A 1 234 ? -12.183 3.402 36.859 1.00 92.69 234 ARG A CA 1
ATOM 1742 C C . ARG A 1 234 ? -13.514 4.125 37.011 1.00 92.69 234 ARG A C 1
ATOM 1744 O O . ARG A 1 234 ? -13.975 4.731 36.049 1.00 92.69 234 ARG A O 1
ATOM 1751 N N . LEU A 1 235 ? -14.139 4.035 38.178 1.00 92.19 235 LEU A N 1
ATOM 1752 C CA . LEU A 1 235 ? -15.435 4.637 38.458 1.00 92.19 235 LEU A CA 1
ATOM 1753 C C . LEU A 1 235 ? -15.282 5.902 39.316 1.00 92.19 235 LEU A C 1
ATOM 1755 O O . LEU A 1 235 ? -14.298 6.037 40.044 1.00 92.19 235 LEU A O 1
ATOM 1759 N N . PRO A 1 236 ? -16.250 6.831 39.250 1.00 89.75 236 PRO A N 1
ATOM 1760 C CA . PRO A 1 236 ? -16.272 8.012 40.109 1.00 89.75 236 PRO A CA 1
ATOM 1761 C C . PRO A 1 236 ? -16.298 7.669 41.608 1.00 89.75 236 PRO A C 1
ATOM 1763 O O . PRO A 1 236 ? -16.899 6.675 42.012 1.00 89.75 236 PRO A O 1
ATOM 1766 N N . GLU A 1 237 ? -15.720 8.531 42.454 1.00 88.19 237 GLU A N 1
ATOM 1767 C CA . GLU A 1 237 ? -15.620 8.303 43.911 1.00 88.19 237 GLU A CA 1
ATOM 1768 C C . GLU A 1 237 ? -16.982 8.158 44.620 1.00 88.19 237 GLU A C 1
ATOM 1770 O O . GLU A 1 237 ? -17.081 7.496 45.652 1.00 88.19 237 GLU A O 1
ATOM 1775 N N . ASN A 1 238 ? -18.047 8.761 44.081 1.00 89.62 238 ASN A N 1
ATOM 1776 C CA . ASN A 1 238 ? -19.412 8.658 44.613 1.00 89.62 238 ASN A CA 1
ATOM 1777 C C . ASN A 1 238 ? -20.125 7.345 44.231 1.00 89.62 238 ASN A C 1
ATOM 1779 O O . ASN A 1 238 ? -21.251 7.115 44.679 1.00 89.62 238 ASN A O 1
ATOM 1783 N N . VAL A 1 239 ? -19.486 6.484 43.433 1.00 93.69 239 VAL A N 1
ATOM 1784 C CA . VAL A 1 239 ? -20.014 5.190 42.997 1.00 93.69 239 VAL A CA 1
ATOM 1785 C C . VAL A 1 239 ? -19.247 4.070 43.691 1.00 93.69 239 VAL A C 1
ATOM 1787 O O . VAL A 1 239 ? -18.060 3.852 43.468 1.00 93.69 239 VAL A O 1
ATOM 1790 N N . THR A 1 240 ? -19.946 3.293 44.513 1.00 95.94 240 THR A N 1
ATOM 1791 C CA . THR A 1 240 ? -19.385 2.068 45.092 1.00 95.94 240 THR A CA 1
ATOM 1792 C C . THR A 1 240 ? -19.611 0.904 44.137 1.00 95.94 240 THR A C 1
ATOM 1794 O O . THR A 1 240 ? -20.736 0.682 43.685 1.00 95.94 240 THR A O 1
ATOM 1797 N N . SER A 1 241 ? -18.554 0.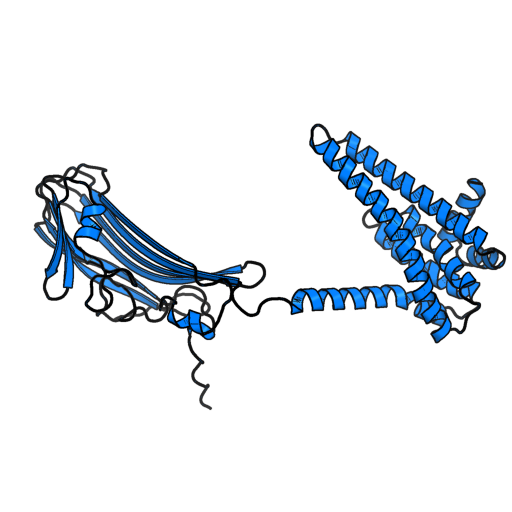141 43.854 1.00 96.56 241 SER A N 1
ATOM 1798 C CA . SER A 1 241 ? -18.603 -1.051 43.005 1.00 96.56 241 SER A CA 1
ATOM 1799 C C . SER A 1 241 ? -18.216 -2.316 43.770 1.00 96.56 241 SER A C 1
ATOM 1801 O O . SER A 1 241 ? -17.415 -2.268 44.701 1.00 96.56 241 SER A O 1
ATOM 1803 N N . ALA A 1 242 ? -18.814 -3.449 43.401 1.00 96.94 242 ALA A N 1
ATOM 1804 C CA . ALA A 1 242 ? -18.419 -4.772 43.881 1.00 96.94 242 ALA A CA 1
ATOM 1805 C C . ALA A 1 242 ? -18.804 -5.853 42.865 1.00 96.94 242 ALA A C 1
ATOM 1807 O O . ALA A 1 242 ? -19.917 -5.837 42.342 1.00 96.94 242 ALA A O 1
ATOM 1808 N N . LEU A 1 243 ? -17.931 -6.825 42.629 1.00 95.62 243 LEU A N 1
ATOM 1809 C CA . LEU A 1 243 ? -18.267 -8.047 41.912 1.00 95.62 243 LEU A CA 1
ATOM 1810 C C . LEU A 1 243 ? -19.042 -8.988 42.832 1.00 95.62 243 LEU A C 1
ATOM 1812 O O . LEU A 1 243 ? -18.588 -9.369 43.909 1.00 95.62 243 LEU A O 1
ATOM 1816 N N . VAL A 1 244 ? -20.227 -9.392 42.392 1.00 96.00 244 VAL A N 1
ATOM 1817 C CA . VAL A 1 244 ? -21.101 -10.308 43.124 1.00 96.00 244 VAL A CA 1
ATOM 1818 C C . VAL A 1 244 ? -21.537 -11.449 42.220 1.00 96.00 244 VAL A C 1
ATOM 1820 O O . VAL A 1 244 ? -21.561 -11.313 40.999 1.00 96.00 244 VAL A O 1
ATOM 1823 N N . GLN A 1 245 ? -21.890 -12.585 42.814 1.00 94.00 245 GLN A N 1
ATOM 1824 C CA . GLN A 1 245 ? -22.457 -13.711 42.082 1.00 94.00 245 GLN A CA 1
ATOM 1825 C C . GLN A 1 245 ? -23.933 -13.866 42.453 1.00 94.00 245 GLN A C 1
ATOM 1827 O O . GLN A 1 245 ? -24.272 -13.909 43.635 1.00 94.00 245 GLN A O 1
ATOM 1832 N N . VAL A 1 246 ? -24.805 -13.943 41.449 1.00 93.44 246 VAL A N 1
ATOM 1833 C CA . VAL A 1 246 ? -26.245 -14.185 41.614 1.00 93.44 246 VAL A CA 1
ATOM 1834 C C . VAL A 1 246 ? -26.651 -15.299 40.658 1.00 93.44 246 VAL A C 1
ATOM 1836 O O . VAL A 1 246 ? -26.387 -15.208 39.460 1.00 93.44 246 VAL A O 1
ATOM 1839 N N . ASP A 1 247 ? -27.246 -16.367 41.191 1.00 89.12 247 ASP A N 1
ATOM 1840 C CA . ASP A 1 247 ? -27.671 -17.553 40.431 1.00 89.12 247 ASP A CA 1
ATOM 1841 C C . ASP A 1 247 ? -26.577 -18.108 39.496 1.00 89.12 247 ASP A C 1
ATOM 1843 O O . ASP A 1 247 ? -26.814 -18.442 38.336 1.00 89.12 247 ASP A O 1
ATOM 1847 N N . GLY A 1 248 ? -25.338 -18.160 40.000 1.00 86.38 248 GLY A N 1
ATOM 1848 C CA . GLY A 1 248 ? -24.169 -18.659 39.269 1.00 86.38 248 GLY A CA 1
ATOM 1849 C C . GLY A 1 248 ? -23.546 -17.671 38.274 1.00 86.38 248 GLY A C 1
ATOM 1850 O O . GLY A 1 248 ? -22.457 -17.940 37.780 1.00 86.38 248 GLY A O 1
ATOM 1851 N N . ARG A 1 249 ? -24.164 -16.511 38.016 1.00 89.75 249 ARG A N 1
ATOM 1852 C CA . ARG A 1 249 ? -23.645 -15.474 37.106 1.00 89.75 249 ARG A CA 1
ATOM 1853 C C . ARG A 1 249 ? -22.939 -14.361 37.866 1.00 89.75 249 ARG A C 1
ATOM 1855 O O . ARG A 1 249 ? -23.378 -13.974 38.948 1.00 89.75 249 ARG A O 1
ATOM 1862 N N . HIS A 1 250 ? -21.877 -13.820 37.280 1.00 94.06 250 HIS A N 1
ATOM 1863 C CA . HIS A 1 250 ? -21.156 -12.682 37.839 1.00 94.06 250 HIS A CA 1
ATOM 1864 C C . HIS A 1 250 ? -21.774 -11.356 37.395 1.00 94.06 250 HIS A C 1
ATOM 1866 O O . HIS A 1 250 ? -22.020 -11.128 36.211 1.00 94.06 250 HIS A O 1
ATOM 1872 N N . TYR A 1 251 ? -21.992 -10.471 38.362 1.00 96.19 251 TYR A N 1
ATOM 1873 C CA . TYR A 1 251 ? -22.494 -9.124 38.153 1.00 96.19 251 TYR A CA 1
ATOM 1874 C C . TYR A 1 251 ? -21.566 -8.105 38.797 1.00 96.19 251 TYR A C 1
ATOM 1876 O O . TYR A 1 251 ? -21.071 -8.299 39.906 1.00 96.19 251 TYR A O 1
ATOM 1884 N N . LEU A 1 252 ? -21.408 -6.975 38.128 1.00 97.12 252 LEU A N 1
ATOM 1885 C CA . LEU A 1 252 ? -20.964 -5.738 38.734 1.00 97.12 252 LEU A CA 1
ATOM 1886 C C . LEU A 1 252 ? -22.147 -5.104 39.473 1.00 97.12 252 LEU A C 1
ATOM 1888 O O . LEU A 1 252 ? -23.112 -4.655 38.852 1.00 97.12 252 LEU A O 1
ATOM 1892 N N . ARG A 1 253 ? -22.065 -5.048 40.801 1.00 98.00 253 ARG A N 1
ATOM 1893 C CA . ARG A 1 253 ? -22.958 -4.244 41.629 1.00 98.00 253 ARG A CA 1
ATOM 1894 C C . ARG A 1 253 ? -22.450 -2.814 41.686 1.00 98.00 253 ARG A C 1
ATOM 1896 O O . ARG A 1 253 ? -21.340 -2.598 42.159 1.00 98.00 253 ARG A O 1
ATOM 1903 N N . LEU A 1 254 ? -23.282 -1.863 41.278 1.00 96.81 254 LEU A N 1
ATOM 1904 C CA . LEU A 1 254 ? -23.035 -0.430 41.421 1.00 96.81 254 LEU A CA 1
ATOM 1905 C C . LEU A 1 254 ? -24.063 0.176 42.361 1.00 96.81 254 LEU A C 1
ATOM 1907 O O . LEU A 1 254 ? -25.258 -0.044 42.177 1.00 96.81 254 LEU A O 1
ATOM 1911 N N . THR A 1 255 ? -23.602 0.952 43.336 1.00 97.06 255 THR A N 1
ATOM 1912 C CA . THR A 1 255 ? -24.472 1.725 44.223 1.00 97.06 255 THR A CA 1
ATOM 1913 C C . THR A 1 255 ? -23.994 3.162 44.330 1.00 97.06 255 THR A C 1
ATOM 1915 O O . THR A 1 255 ? -22.802 3.391 44.540 1.00 97.06 255 THR A O 1
ATOM 1918 N N . ALA A 1 256 ? -24.914 4.117 44.230 1.00 95.38 256 ALA A N 1
ATOM 1919 C CA . ALA A 1 256 ? -24.614 5.539 44.370 1.00 95.38 256 ALA A CA 1
ATOM 1920 C C . ALA A 1 256 ? -25.780 6.265 45.065 1.00 95.38 256 ALA A C 1
ATOM 1922 O O . ALA A 1 256 ? -26.936 5.939 44.784 1.00 95.38 256 ALA A O 1
ATOM 1923 N N . PRO A 1 257 ? -25.513 7.257 45.937 1.00 94.62 257 PRO A N 1
ATOM 1924 C CA . PRO A 1 257 ? -26.571 8.075 46.531 1.00 94.62 257 PRO A CA 1
ATOM 1925 C C . PRO A 1 257 ? -27.390 8.824 45.475 1.00 94.62 257 PRO A C 1
ATOM 1927 O O . PRO A 1 257 ? -28.611 8.895 45.578 1.00 94.62 257 PRO A O 1
ATOM 1930 N N . SER A 1 258 ? -26.715 9.340 44.445 1.00 92.62 258 SER A N 1
ATOM 1931 C CA . SER A 1 258 ? -27.330 10.009 43.303 1.00 92.62 258 SER A CA 1
ATOM 1932 C C . SER A 1 258 ? -26.452 9.910 42.054 1.00 92.62 258 SER A C 1
ATOM 1934 O O . SER A 1 258 ? -25.244 9.682 42.152 1.00 92.62 258 SER A O 1
ATOM 1936 N N . MET A 1 259 ? -27.058 10.092 40.881 1.00 91.19 259 MET A N 1
ATOM 1937 C CA . MET A 1 259 ? -26.367 10.293 39.604 1.00 91.19 259 MET A CA 1
ATOM 1938 C C . MET A 1 259 ? -27.004 11.471 38.870 1.00 91.19 259 MET A C 1
ATOM 1940 O O . MET A 1 259 ? -28.227 11.513 38.717 1.00 91.19 259 MET A O 1
ATOM 1944 N N . ASP A 1 260 ? -26.181 12.413 38.417 1.00 89.25 260 ASP A N 1
ATOM 1945 C CA . ASP A 1 260 ? -26.647 13.635 37.768 1.00 89.25 260 ASP A CA 1
ATOM 1946 C C . ASP A 1 260 ? -27.068 13.397 36.312 1.00 89.25 260 ASP A C 1
ATOM 1948 O O . ASP A 1 260 ? -26.603 12.482 35.628 1.00 89.25 260 ASP A O 1
ATOM 1952 N N . ALA A 1 261 ? -27.972 14.246 35.820 1.00 86.62 261 ALA A N 1
ATOM 1953 C CA . ALA A 1 261 ? -28.421 14.187 34.435 1.00 86.62 261 ALA A CA 1
ATOM 1954 C C . ALA A 1 261 ? -27.300 14.577 33.467 1.00 86.62 261 ALA A C 1
ATOM 1956 O O . ALA A 1 261 ? -26.706 15.649 33.587 1.00 86.62 261 ALA A O 1
ATOM 1957 N N . GLY A 1 262 ? -27.088 13.756 32.440 1.00 77.94 262 GLY A N 1
ATOM 1958 C CA . GLY A 1 262 ? -26.106 14.025 31.391 1.00 77.94 262 GLY A CA 1
ATOM 1959 C C . GLY A 1 262 ? -24.657 13.705 31.764 1.00 77.94 262 GLY A C 1
ATOM 1960 O O . GLY A 1 262 ? -23.794 13.842 30.898 1.00 77.94 262 GLY A O 1
ATOM 1961 N N . GLU A 1 263 ? -24.384 13.253 32.992 1.00 82.00 263 GLU A N 1
ATOM 1962 C CA . GLU A 1 263 ? -23.094 12.662 33.346 1.00 82.00 263 GLU A CA 1
ATOM 1963 C C . GLU A 1 263 ? -23.098 11.175 32.963 1.00 82.00 263 GLU A C 1
ATOM 1965 O O . GLU A 1 263 ? -23.976 10.405 33.359 1.00 82.00 263 GLU A O 1
ATOM 1970 N N . GLU A 1 264 ? -22.140 10.778 32.128 1.00 87.94 264 GLU A N 1
ATOM 1971 C CA . GLU A 1 264 ? -21.965 9.392 31.706 1.00 87.94 264 GLU A CA 1
ATOM 1972 C C . GLU A 1 264 ? -21.010 8.679 32.661 1.00 87.94 264 GLU A C 1
ATOM 1974 O O . GLU A 1 264 ? -19.830 9.024 32.749 1.00 87.94 264 GLU A O 1
ATOM 1979 N N . ILE A 1 265 ? -21.495 7.629 33.323 1.00 90.81 265 ILE A N 1
ATOM 1980 C CA . ILE A 1 265 ? -20.608 6.680 33.991 1.00 90.81 265 ILE A CA 1
ATOM 1981 C C . ILE A 1 265 ? -20.111 5.723 32.919 1.00 90.81 265 ILE A C 1
ATOM 1983 O O . ILE A 1 265 ? -20.890 4.945 32.365 1.00 90.81 265 ILE A O 1
ATOM 1987 N N . SER A 1 266 ? -18.812 5.777 32.637 1.00 93.69 266 SER A N 1
ATOM 1988 C CA . SER A 1 266 ? -18.179 4.897 31.664 1.00 93.69 266 SER A CA 1
ATOM 1989 C C . SER A 1 266 ? -17.006 4.134 32.262 1.00 93.69 266 SER A C 1
ATOM 1991 O O . SER A 1 266 ? -16.228 4.659 33.054 1.00 93.69 266 SER A O 1
ATOM 1993 N N . VAL A 1 267 ? -16.873 2.874 31.862 1.00 94.88 267 VAL A N 1
ATOM 1994 C CA . VAL A 1 267 ? -15.669 2.071 32.073 1.00 94.88 267 VAL A CA 1
ATOM 1995 C C . VAL A 1 267 ? -15.190 1.667 30.696 1.00 94.88 267 VAL A C 1
ATOM 1997 O O . VAL A 1 267 ? -15.878 0.913 30.017 1.00 94.88 267 VAL A O 1
ATOM 2000 N N . SER A 1 268 ? -14.024 2.164 30.293 1.00 94.12 268 SER A N 1
ATOM 2001 C CA . SER A 1 268 ? -13.394 1.786 29.031 1.00 94.12 268 SER A CA 1
ATOM 2002 C C . SER A 1 268 ? -12.053 1.116 29.296 1.00 94.12 268 SER A C 1
ATOM 2004 O O . SER A 1 268 ? -11.215 1.608 30.060 1.00 94.12 268 SER A O 1
ATOM 2006 N N . TYR A 1 269 ? -11.863 -0.048 28.689 1.00 94.62 269 TYR A N 1
ATOM 2007 C CA . TYR A 1 269 ? -10.654 -0.842 28.794 1.00 94.62 269 TYR A CA 1
ATOM 2008 C C . TYR A 1 269 ? -10.213 -1.299 27.411 1.00 94.62 269 TYR A C 1
ATOM 2010 O O . TYR A 1 269 ? -10.982 -1.887 26.650 1.00 94.62 269 TYR A O 1
ATOM 2018 N N . HIS A 1 270 ? -8.934 -1.079 27.119 1.00 93.81 270 HIS A N 1
ATOM 2019 C CA . HIS A 1 270 ? -8.290 -1.545 25.903 1.00 93.81 270 HIS A CA 1
ATOM 2020 C C . HIS A 1 270 ? -6.988 -2.249 26.262 1.00 93.81 270 HIS A C 1
ATOM 2022 O O . HIS A 1 270 ? -6.088 -1.646 26.847 1.00 93.81 270 HIS A O 1
ATOM 2028 N N . ASN A 1 271 ? -6.867 -3.508 25.858 1.00 94.12 271 ASN A N 1
ATOM 2029 C CA . ASN A 1 271 ? -5.625 -4.256 25.943 1.00 94.12 271 ASN A CA 1
ATOM 2030 C C . ASN A 1 271 ? -5.127 -4.541 24.538 1.00 94.12 271 ASN A C 1
ATOM 2032 O O . ASN A 1 271 ? -5.786 -5.242 23.774 1.00 94.12 271 ASN A O 1
ATOM 2036 N N . TYR A 1 272 ? -3.982 -3.965 24.197 1.00 92.56 272 TYR A N 1
ATOM 2037 C CA . TYR A 1 272 ? -3.356 -4.122 22.899 1.00 92.56 272 TYR A CA 1
ATOM 2038 C C . TYR A 1 272 ? -2.059 -4.911 23.050 1.00 92.56 272 TYR A C 1
ATOM 2040 O O . TYR A 1 272 ? -1.137 -4.470 23.735 1.00 92.56 272 TYR A O 1
ATOM 2048 N N . THR A 1 273 ? -1.968 -6.042 22.356 1.00 92.00 273 THR A N 1
ATOM 2049 C CA . THR A 1 273 ? -0.760 -6.867 22.327 1.00 92.00 273 THR A CA 1
ATOM 2050 C C . THR A 1 273 ? -0.230 -6.948 20.901 1.00 92.00 273 THR A C 1
ATOM 2052 O O . THR A 1 273 ? -0.890 -7.454 19.995 1.00 92.00 273 THR A O 1
ATOM 2055 N N . SER A 1 274 ? 0.988 -6.443 20.690 1.00 89.56 274 SER A N 1
ATOM 2056 C CA . SER A 1 274 ? 1.708 -6.663 19.434 1.00 89.56 274 SER A CA 1
ATOM 2057 C C . SER A 1 274 ? 2.350 -8.040 19.473 1.00 89.56 274 SER A C 1
ATOM 2059 O O . SER A 1 274 ? 3.197 -8.307 20.324 1.00 89.56 274 SER A O 1
ATOM 2061 N N . LEU A 1 275 ? 1.998 -8.883 18.513 1.00 83.00 275 LEU A N 1
ATOM 2062 C CA . LEU A 1 275 ? 2.683 -10.141 18.272 1.00 83.00 275 LEU A CA 1
ATOM 2063 C C . LEU A 1 275 ? 3.860 -9.862 17.320 1.00 83.00 275 LEU A C 1
ATOM 2065 O O . LEU A 1 275 ? 3.866 -8.865 16.594 1.00 83.00 275 LEU A O 1
ATOM 2069 N N . SER A 1 276 ? 4.936 -10.643 17.429 1.00 69.06 276 SER A N 1
ATOM 2070 C CA . SER A 1 276 ? 6.240 -10.295 16.842 1.00 69.06 276 SER A CA 1
ATOM 2071 C C . SER A 1 276 ? 6.182 -9.989 15.329 1.00 69.06 276 SER A C 1
ATOM 2073 O O . SER A 1 276 ? 5.329 -10.504 14.612 1.00 69.06 276 SER A O 1
ATOM 2075 N N . ARG A 1 277 ? 7.124 -9.179 14.815 1.00 64.31 277 ARG A N 1
ATOM 2076 C CA . ARG A 1 277 ? 7.165 -8.767 13.389 1.00 64.31 277 ARG A CA 1
ATOM 2077 C C . ARG A 1 277 ? 7.403 -9.911 12.395 1.00 64.31 277 ARG A C 1
ATOM 2079 O O . ARG A 1 277 ? 7.275 -9.698 11.195 1.00 64.31 277 ARG A O 1
ATOM 2086 N N . LYS A 1 278 ? 7.831 -11.087 12.860 1.00 66.31 278 LYS A N 1
ATOM 2087 C CA . LYS A 1 278 ? 7.990 -12.271 12.013 1.00 66.31 278 LYS A CA 1
ATOM 2088 C C . LYS A 1 278 ? 6.920 -13.269 12.411 1.00 66.31 278 LYS A C 1
ATOM 2090 O O . LYS A 1 278 ? 6.974 -13.822 13.504 1.00 66.31 278 LYS A O 1
ATOM 2095 N N . PHE A 1 279 ? 5.950 -13.466 11.529 1.00 72.25 279 PHE A N 1
ATOM 2096 C CA . PHE A 1 279 ? 4.952 -14.505 11.709 1.00 72.25 279 PHE A CA 1
ATOM 2097 C C . PHE A 1 279 ? 5.605 -15.892 11.718 1.00 72.25 279 PHE A C 1
ATOM 2099 O O . PHE A 1 279 ? 6.452 -16.190 10.874 1.00 72.25 279 PHE A O 1
ATOM 2106 N N . GLY A 1 280 ? 5.178 -16.722 12.664 1.00 71.50 280 GLY A N 1
ATOM 2107 C CA . GLY A 1 280 ? 5.547 -18.125 12.796 1.00 71.50 280 GLY A CA 1
ATOM 2108 C C . GLY A 1 280 ? 4.399 -18.907 13.447 1.00 71.50 280 GLY A C 1
ATOM 2109 O O . GLY A 1 280 ? 3.537 -18.298 14.094 1.00 71.50 280 GLY A O 1
ATOM 2110 N N . PRO A 1 281 ? 4.337 -20.238 13.266 1.00 71.56 281 PRO A N 1
ATOM 2111 C CA . PRO A 1 281 ? 3.251 -21.076 13.787 1.00 71.56 281 PRO A CA 1
ATOM 2112 C C . PRO A 1 281 ? 3.075 -20.973 15.313 1.00 71.56 281 PRO A C 1
ATOM 2114 O O . PRO A 1 281 ? 1.968 -21.126 15.818 1.00 71.56 281 PRO A O 1
ATOM 2117 N N . GLU A 1 282 ? 4.133 -20.642 16.051 1.00 78.62 282 GLU A N 1
ATOM 2118 C CA . GLU A 1 282 ? 4.132 -20.405 17.498 1.00 78.62 282 GLU A CA 1
ATOM 2119 C C . GLU A 1 282 ? 3.284 -19.203 17.950 1.00 78.62 282 GLU A C 1
ATOM 2121 O O . GLU A 1 282 ? 2.961 -19.077 19.134 1.00 78.62 282 GLU A O 1
ATOM 2126 N N . VAL A 1 283 ? 2.928 -18.309 17.024 1.00 79.69 283 VAL A N 1
ATOM 2127 C CA . VAL A 1 283 ? 2.102 -17.129 17.304 1.00 79.69 283 VAL A CA 1
ATOM 2128 C C . VAL A 1 283 ? 0.610 -17.460 17.235 1.00 79.69 283 VAL A C 1
ATOM 2130 O O . VAL A 1 283 ? -0.186 -16.801 17.897 1.00 79.69 283 VAL A O 1
ATOM 2133 N N . VAL A 1 284 ? 0.218 -18.497 16.485 1.00 79.12 284 VAL A N 1
ATOM 2134 C CA . VAL A 1 284 ? -1.194 -18.857 16.266 1.00 79.12 284 VAL A CA 1
ATOM 2135 C C . VAL A 1 284 ? -1.950 -19.116 17.578 1.00 79.12 284 VAL A C 1
ATOM 2137 O O . VAL A 1 284 ? -3.026 -18.545 17.733 1.00 79.12 284 VAL A O 1
ATOM 2140 N N . PRO A 1 285 ? -1.404 -19.855 18.569 1.00 82.94 285 PRO A N 1
ATOM 2141 C CA . PRO A 1 285 ? -2.087 -20.065 19.851 1.00 82.94 285 PRO A CA 1
ATOM 2142 C C . PRO A 1 285 ? -2.237 -18.805 20.719 1.00 82.94 285 PRO A C 1
ATOM 2144 O O . PRO A 1 285 ? -2.907 -18.855 21.742 1.00 82.94 285 PRO A O 1
ATOM 2147 N N . GLN A 1 286 ? -1.574 -17.699 20.366 1.00 85.88 286 GLN A N 1
ATOM 2148 C CA . GLN A 1 286 ? -1.651 -16.422 21.091 1.00 85.88 286 GLN A CA 1
ATOM 2149 C C . GLN A 1 286 ? -2.733 -15.495 20.518 1.00 85.88 286 GLN A C 1
ATOM 2151 O O . GLN A 1 286 ? -2.922 -14.381 21.012 1.00 85.88 286 GLN A O 1
ATOM 2156 N N . LEU A 1 287 ? -3.400 -15.919 19.443 1.00 89.69 287 LEU A N 1
ATOM 2157 C CA . LEU A 1 287 ? -4.488 -15.179 18.825 1.00 89.69 287 LEU A CA 1
ATOM 2158 C C . LEU A 1 287 ? -5.792 -15.389 19.571 1.00 89.69 287 LEU A C 1
ATOM 2160 O O . LEU A 1 287 ? -6.012 -16.421 20.194 1.00 89.69 287 LEU A O 1
ATOM 2164 N N . ILE A 1 288 ? -6.662 -14.394 19.444 1.00 93.56 288 ILE A N 1
ATOM 2165 C CA . ILE A 1 288 ? -8.021 -14.447 19.965 1.00 93.56 288 ILE A CA 1
ATOM 2166 C C . ILE A 1 288 ? -8.820 -15.430 19.106 1.00 93.56 288 ILE A C 1
ATOM 2168 O O . ILE A 1 288 ? -8.832 -15.290 17.873 1.00 93.56 288 ILE A O 1
ATOM 2172 N N . ASP A 1 289 ? -9.523 -16.375 19.729 1.00 90.94 289 ASP A N 1
ATOM 2173 C CA . ASP A 1 289 ? -10.434 -17.300 19.055 1.00 90.94 289 ASP A CA 1
ATOM 2174 C C . ASP A 1 289 ? -11.730 -16.584 18.654 1.00 90.94 289 ASP A C 1
ATOM 2176 O O . ASP A 1 289 ? -12.807 -16.710 19.231 1.00 90.94 289 ASP A O 1
ATOM 2180 N N . THR A 1 290 ? -11.598 -15.770 17.613 1.00 92.12 290 THR A N 1
ATOM 2181 C CA . THR A 1 290 ? -12.697 -14.984 17.044 1.00 92.12 290 THR A CA 1
ATOM 2182 C C . THR A 1 290 ? -13.724 -15.838 16.303 1.00 92.12 290 THR A C 1
ATOM 2184 O O . THR A 1 290 ? -14.817 -15.342 16.019 1.00 92.12 290 THR A O 1
ATOM 2187 N N . LEU A 1 291 ? -13.400 -17.100 15.993 1.00 87.12 291 LEU A N 1
ATOM 2188 C CA . LEU A 1 291 ? -14.278 -18.019 15.273 1.00 87.12 291 LEU A CA 1
ATOM 2189 C C . LEU A 1 291 ? -15.154 -18.827 16.239 1.00 87.12 291 LEU A C 1
ATOM 2191 O O . LEU A 1 291 ? -16.347 -18.982 15.977 1.00 87.12 291 LEU A O 1
ATOM 2195 N N . HIS A 1 292 ? -14.591 -19.267 17.369 1.00 86.62 292 HIS A N 1
ATOM 2196 C CA . HIS A 1 292 ? -15.279 -20.051 18.396 1.00 86.62 292 HIS A CA 1
ATOM 2197 C C . HIS A 1 292 ? -15.101 -19.432 19.797 1.00 86.62 292 HIS A C 1
ATOM 2199 O O . HIS A 1 292 ? -14.520 -20.053 20.680 1.00 86.62 292 HIS A O 1
ATOM 2205 N N . PRO A 1 293 ? -15.624 -18.220 20.050 1.00 88.88 293 PRO A N 1
ATOM 2206 C CA . PRO A 1 293 ? -15.381 -17.516 21.313 1.00 88.88 293 PRO A CA 1
ATOM 2207 C C . PRO A 1 293 ? -16.127 -18.104 22.523 1.00 88.88 293 PRO A C 1
ATOM 2209 O O . PRO A 1 293 ? -15.849 -17.726 23.656 1.00 88.88 293 PRO A O 1
ATOM 2212 N N . PHE A 1 294 ? -17.097 -18.999 22.325 1.00 85.56 294 PHE A N 1
ATOM 2213 C CA . PHE A 1 294 ? -17.779 -19.656 23.442 1.00 85.56 294 PHE A CA 1
ATOM 2214 C C . PHE A 1 294 ? -16.812 -20.559 24.201 1.00 85.56 294 PHE A C 1
ATOM 2216 O O . PHE A 1 294 ? -16.082 -21.323 23.579 1.00 85.56 294 PHE A O 1
ATOM 2223 N N . ASP A 1 295 ? -16.807 -20.448 25.528 1.00 82.69 295 ASP A N 1
ATOM 2224 C CA . ASP A 1 295 ? -15.883 -21.114 26.461 1.00 82.69 295 ASP A CA 1
ATOM 2225 C C . ASP A 1 295 ? -14.388 -20.766 26.291 1.00 82.69 295 ASP A C 1
ATOM 2227 O O . ASP A 1 295 ? -13.632 -20.858 27.259 1.00 82.69 295 ASP A O 1
ATOM 2231 N N . ASN A 1 296 ? -13.970 -20.300 25.112 1.00 86.88 296 ASN A N 1
ATOM 2232 C CA . ASN A 1 296 ? -12.593 -19.920 24.803 1.00 86.88 296 ASN A CA 1
ATOM 2233 C C . ASN A 1 296 ? -12.302 -18.443 25.101 1.00 86.88 296 ASN A C 1
ATOM 2235 O O . ASN A 1 296 ? -11.169 -18.099 25.427 1.00 86.88 296 ASN A O 1
ATOM 2239 N N . GLU A 1 297 ? -13.311 -17.573 25.018 1.00 93.06 297 GLU A N 1
ATOM 2240 C CA . GLU A 1 297 ? -13.158 -16.121 25.112 1.00 93.06 297 GLU A CA 1
ATOM 2241 C C . GLU A 1 297 ? -14.138 -15.481 26.102 1.00 93.06 297 GLU A C 1
ATOM 2243 O O . GLU A 1 297 ? -15.088 -16.097 26.589 1.00 93.06 297 GLU A O 1
ATOM 2248 N N . SER A 1 298 ? -13.891 -14.213 26.434 1.00 94.31 298 SER A N 1
ATOM 2249 C CA . SER A 1 298 ? -14.734 -13.455 27.360 1.00 94.31 298 SER A CA 1
ATOM 2250 C C . SER A 1 298 ? -16.058 -13.023 26.715 1.00 94.31 298 SER A C 1
ATOM 2252 O O . SER A 1 298 ? -16.043 -12.329 25.693 1.00 94.31 298 SER A O 1
ATOM 2254 N N . LEU A 1 299 ? -17.183 -13.374 27.349 1.00 93.69 299 LEU A N 1
ATOM 2255 C CA . LEU A 1 299 ? -18.567 -13.099 26.923 1.00 93.69 299 LEU A CA 1
ATOM 2256 C C . LEU A 1 299 ? -19.456 -12.728 28.128 1.00 93.69 299 LEU A C 1
ATOM 2258 O O . LEU A 1 299 ? -19.121 -13.050 29.265 1.00 93.69 299 LEU A O 1
ATOM 2262 N N . PHE A 1 300 ? -20.614 -12.100 27.906 1.00 92.88 300 PHE A N 1
ATOM 2263 C CA . PHE A 1 300 ? -21.599 -11.828 28.971 1.00 92.88 300 PHE A CA 1
ATOM 2264 C C . PHE A 1 300 ? -22.525 -13.023 29.246 1.00 92.88 300 PHE A C 1
ATOM 2266 O O . PHE A 1 300 ? -23.065 -13.177 30.345 1.00 92.88 300 PHE A O 1
ATOM 2273 N N . ALA A 1 301 ? -22.735 -13.878 28.243 1.00 78.12 301 ALA A N 1
ATOM 2274 C CA . ALA A 1 301 ? -23.569 -15.073 28.337 1.00 78.12 301 ALA A CA 1
ATOM 2275 C C . ALA A 1 301 ? -22.869 -16.301 27.717 1.00 78.12 301 ALA A C 1
ATOM 2277 O O . ALA A 1 301 ? -23.339 -16.822 26.706 1.00 78.12 301 ALA A O 1
ATOM 2278 N N . PRO A 1 302 ? -21.776 -16.807 28.321 1.00 63.66 302 PRO A N 1
ATOM 2279 C CA . PRO A 1 302 ? -20.943 -17.854 27.716 1.00 63.66 302 PRO A CA 1
ATOM 2280 C C . PRO A 1 302 ? -21.675 -19.190 27.495 1.00 63.66 302 PRO A C 1
ATOM 2282 O O . PRO A 1 302 ? -21.285 -19.963 26.632 1.00 63.66 302 PRO A O 1
ATOM 2285 N N . THR A 1 303 ? -22.763 -19.454 28.228 1.00 59.69 303 THR A N 1
ATOM 2286 C CA . THR A 1 303 ? -23.476 -20.746 28.231 1.00 59.69 303 THR A CA 1
ATOM 2287 C C . THR A 1 303 ? -24.761 -20.779 27.400 1.00 59.69 303 THR A C 1
ATOM 2289 O O . THR A 1 303 ? -25.381 -21.835 27.267 1.00 59.69 303 THR A O 1
ATOM 2292 N N . GLN A 1 304 ? -25.197 -19.649 26.837 1.00 61.69 304 GLN A N 1
ATOM 2293 C CA . GLN A 1 304 ? -26.342 -19.613 25.923 1.00 61.69 304 GLN A CA 1
ATOM 2294 C C . GLN A 1 304 ? -25.834 -19.738 24.482 1.00 61.69 304 GLN A C 1
ATOM 2296 O O . GLN A 1 304 ? -25.639 -18.743 23.794 1.00 61.69 304 GLN A O 1
ATOM 2301 N N . GLY A 1 305 ? -25.598 -20.972 24.026 1.00 57.31 305 GLY A N 1
ATOM 2302 C CA . GLY A 1 305 ? -25.352 -21.242 22.604 1.00 57.31 305 GLY A CA 1
ATOM 2303 C C . GLY A 1 305 ? -26.553 -20.828 21.729 1.00 57.31 305 GLY A C 1
ATOM 2304 O O . GLY A 1 305 ? -27.670 -20.701 22.244 1.00 57.31 305 GLY A O 1
ATOM 2305 N N . PRO A 1 306 ? -26.374 -20.596 20.416 1.00 56.66 306 PRO A N 1
ATOM 2306 C CA . PRO A 1 306 ? -27.363 -19.874 19.618 1.00 56.66 306 PRO A CA 1
ATOM 2307 C C . PRO A 1 306 ? -28.636 -20.702 19.349 1.00 56.66 306 PRO A C 1
ATOM 2309 O O . PRO A 1 306 ? -28.553 -21.779 18.760 1.00 56.66 306 PRO A O 1
ATOM 2312 N N . PRO A 1 307 ? -29.847 -20.200 19.660 1.00 52.66 307 PRO A N 1
ATOM 2313 C CA . PRO A 1 307 ? -31.092 -20.855 19.249 1.00 52.66 307 PRO A CA 1
ATOM 2314 C C . PRO A 1 307 ? -31.509 -20.523 17.797 1.00 52.66 307 PRO A C 1
ATOM 2316 O O . PRO A 1 307 ? -32.524 -21.028 17.321 1.00 52.66 307 PRO A O 1
ATOM 2319 N N . GLY A 1 308 ? -30.754 -19.675 17.083 1.00 58.62 308 GLY A N 1
ATOM 2320 C CA . GLY A 1 308 ? -31.088 -19.193 15.737 1.00 58.62 308 GLY A CA 1
ATOM 2321 C C . GLY A 1 308 ? -29.954 -18.398 15.087 1.00 58.62 308 GLY A C 1
ATOM 2322 O O . GLY A 1 308 ? -30.005 -17.171 15.029 1.00 58.62 308 GLY A O 1
ATOM 2323 N N . GLU A 1 309 ? -28.925 -19.104 14.619 1.00 67.12 309 GLU A N 1
ATOM 2324 C CA . GLU A 1 309 ? -27.748 -18.519 13.968 1.00 67.12 309 GLU A CA 1
ATOM 2325 C C . GLU A 1 309 ? -28.090 -17.873 12.622 1.00 67.12 309 GLU A C 1
ATOM 2327 O O . GLU A 1 309 ? -28.672 -18.498 11.732 1.00 67.12 309 GLU A O 1
ATOM 2332 N N . VAL A 1 310 ? -27.653 -16.629 12.432 1.00 63.88 310 VAL A N 1
ATOM 2333 C CA . VAL A 1 310 ? -27.626 -15.981 11.119 1.00 63.88 310 VAL A CA 1
ATOM 2334 C C . VAL A 1 310 ? -26.187 -15.948 10.633 1.00 63.88 310 VAL A C 1
ATOM 2336 O O . VAL A 1 310 ? -25.329 -15.344 11.276 1.00 63.88 310 VAL A O 1
ATOM 2339 N N . LYS A 1 311 ? -25.919 -16.561 9.473 1.00 71.25 311 LYS A N 1
ATOM 2340 C CA . LYS A 1 311 ? -24.599 -16.474 8.837 1.00 71.25 311 LYS A CA 1
ATOM 2341 C C . LYS A 1 311 ? -24.266 -15.016 8.523 1.00 71.25 311 LYS A C 1
ATOM 2343 O O . LYS A 1 311 ? -25.040 -14.331 7.848 1.00 71.25 311 LYS A O 1
ATOM 2348 N N . THR A 1 312 ? -23.115 -14.543 8.986 1.00 64.25 312 THR A N 1
ATOM 2349 C CA . THR A 1 312 ? -22.625 -13.208 8.636 1.00 64.25 312 THR A CA 1
ATOM 2350 C C . THR A 1 312 ? -22.221 -13.182 7.157 1.00 64.25 312 THR A C 1
ATOM 2352 O O . THR A 1 312 ? -21.832 -14.196 6.572 1.00 64.25 312 THR A O 1
ATOM 2355 N N . ARG A 1 313 ? -22.362 -12.025 6.499 1.00 55.47 313 ARG A N 1
ATOM 2356 C CA . ARG A 1 313 ? -21.930 -11.864 5.102 1.00 55.47 313 ARG A CA 1
ATOM 2357 C C . ARG A 1 313 ? -20.411 -11.668 5.069 1.00 55.47 313 ARG A C 1
ATOM 2359 O O . ARG A 1 313 ? -19.928 -10.666 5.583 1.00 55.47 313 ARG A O 1
ATOM 2366 N N . GLY A 1 314 ? -19.676 -12.581 4.436 1.00 55.03 314 GLY A N 1
ATOM 2367 C CA . GLY A 1 314 ? -18.221 -12.494 4.275 1.00 55.03 314 GLY A CA 1
ATOM 2368 C C . GLY A 1 314 ? -17.644 -13.676 3.492 1.00 55.03 314 GLY A C 1
ATOM 2369 O O . GLY A 1 314 ? -18.367 -14.624 3.192 1.00 55.03 314 GLY A O 1
ATOM 2370 N N . ASN A 1 315 ? -16.346 -13.616 3.163 1.00 55.16 315 ASN A N 1
ATOM 2371 C CA . ASN A 1 315 ? -15.641 -14.720 2.489 1.00 55.16 315 ASN A CA 1
ATOM 2372 C C . ASN A 1 315 ? -15.608 -15.999 3.344 1.00 55.16 315 ASN A C 1
ATOM 2374 O O . ASN A 1 315 ? -15.624 -17.087 2.784 1.00 55.16 315 ASN A O 1
ATOM 2378 N N . ASN A 1 316 ? -15.615 -15.859 4.674 1.00 63.34 316 ASN A N 1
ATOM 2379 C CA . ASN A 1 316 ? -15.797 -16.950 5.628 1.00 63.34 316 ASN A CA 1
ATOM 2380 C C . ASN A 1 316 ? -17.038 -16.622 6.473 1.00 63.34 316 ASN A C 1
ATOM 2382 O O . ASN A 1 316 ? -17.038 -15.583 7.137 1.00 63.34 316 ASN A O 1
ATOM 2386 N N . PRO A 1 317 ? -18.121 -17.416 6.406 1.00 64.81 317 PRO A N 1
ATOM 2387 C CA . PRO A 1 317 ? -19.352 -17.088 7.110 1.00 64.81 317 PRO A CA 1
ATOM 2388 C C . PRO A 1 317 ? -19.168 -17.316 8.612 1.00 64.81 317 PRO A C 1
ATOM 2390 O O . PRO A 1 317 ? -19.116 -18.455 9.067 1.00 64.81 317 PRO A O 1
ATOM 2393 N N . GLY A 1 318 ? -19.093 -16.230 9.377 1.00 77.75 318 GLY A N 1
ATOM 2394 C CA . GLY A 1 318 ? -19.304 -16.258 10.821 1.00 77.75 318 GLY A CA 1
ATOM 2395 C C . GLY A 1 318 ? -20.784 -16.394 11.171 1.00 77.75 318 GLY A C 1
ATOM 2396 O O . GLY A 1 318 ? -21.625 -16.639 10.301 1.00 77.75 318 GLY A O 1
ATOM 2397 N N . PHE A 1 319 ? -21.128 -16.171 12.434 1.00 83.50 319 PHE A N 1
ATOM 2398 C CA . PHE A 1 319 ? -22.510 -16.224 12.903 1.00 83.50 319 PHE A CA 1
ATOM 2399 C C . PHE A 1 319 ? -22.837 -15.051 13.827 1.00 83.50 319 PHE A C 1
ATOM 2401 O O . PHE A 1 319 ? -21.969 -14.472 14.480 1.00 83.50 319 PHE A O 1
ATOM 2408 N N . SER A 1 320 ? -24.114 -14.689 13.871 1.00 85.81 320 SER A N 1
ATOM 2409 C CA . SER A 1 320 ? -24.661 -13.766 14.857 1.00 85.81 320 SER A CA 1
ATOM 2410 C C . SER A 1 320 ? -25.977 -14.304 15.399 1.00 85.81 320 SER A C 1
ATOM 2412 O O . SER A 1 320 ? -26.748 -14.923 14.661 1.00 85.81 320 SER A O 1
ATOM 2414 N N . TYR A 1 321 ? -26.228 -14.069 16.684 1.00 84.56 321 TYR A N 1
ATOM 2415 C CA . TYR A 1 321 ? -27.505 -14.366 17.320 1.00 84.56 321 TYR A CA 1
ATOM 2416 C C . TYR A 1 321 ? -27.832 -13.325 18.391 1.00 84.56 321 TYR A C 1
ATOM 2418 O O . TYR A 1 321 ? -26.956 -12.642 18.932 1.00 84.56 321 TYR A O 1
ATOM 2426 N N . SER A 1 322 ? -29.121 -13.214 18.690 1.00 89.19 322 SER A N 1
ATOM 2427 C CA . SER A 1 322 ? -29.638 -12.348 19.743 1.00 89.19 322 SER A CA 1
ATOM 2428 C C . SER A 1 322 ? -30.075 -13.177 20.940 1.00 89.19 322 SER A C 1
ATOM 2430 O O . SER A 1 322 ? -30.581 -14.289 20.790 1.00 89.19 322 SER A O 1
ATOM 2432 N N . TYR A 1 323 ? -29.905 -12.612 22.125 1.00 90.38 323 TYR A N 1
ATOM 2433 C CA . TYR A 1 323 ? -30.312 -13.217 23.387 1.00 90.38 323 TYR A CA 1
ATOM 2434 C C . TYR A 1 323 ? -30.834 -12.136 24.332 1.00 90.38 323 TYR A C 1
ATOM 2436 O O . TYR A 1 323 ? -30.805 -10.946 24.021 1.00 90.38 323 TYR A O 1
ATOM 2444 N N . THR A 1 324 ? -31.337 -12.547 25.488 1.00 91.94 324 THR A N 1
ATOM 2445 C CA . THR A 1 324 ? -31.718 -11.626 26.561 1.00 91.94 324 THR A CA 1
ATOM 2446 C C . THR A 1 324 ? -30.921 -11.944 27.806 1.00 91.94 324 THR A C 1
ATOM 2448 O O . THR A 1 324 ? -30.776 -13.117 28.153 1.00 91.94 324 THR A O 1
ATOM 2451 N N . ILE A 1 325 ? -30.456 -10.913 28.504 1.00 92.69 325 ILE A N 1
ATOM 2452 C CA . ILE A 1 325 ? -29.658 -11.073 29.719 1.00 92.69 325 ILE A CA 1
ATOM 2453 C C . ILE A 1 325 ? -30.266 -10.281 30.878 1.00 92.69 325 ILE A C 1
ATOM 2455 O O . ILE A 1 325 ? -30.654 -9.127 30.682 1.00 92.69 325 ILE A O 1
ATOM 2459 N N . PRO A 1 326 ? -30.417 -10.891 32.065 1.00 95.12 326 PRO A N 1
ATOM 2460 C CA . PRO A 1 326 ? -30.964 -10.204 33.227 1.00 95.12 326 PRO A CA 1
ATOM 2461 C C . PRO A 1 326 ? -30.062 -9.055 33.695 1.00 95.12 326 PRO A C 1
ATOM 2463 O O . PRO A 1 326 ? -28.843 -9.186 33.753 1.00 95.12 326 PRO A O 1
ATOM 2466 N N . VAL A 1 327 ? -30.685 -7.940 34.064 1.00 96.38 327 VAL A N 1
ATOM 2467 C CA . VAL A 1 327 ? -30.082 -6.757 34.687 1.00 96.38 327 VAL A CA 1
ATOM 2468 C C . VAL A 1 327 ? -30.986 -6.352 35.844 1.00 96.38 327 VAL A C 1
ATOM 2470 O O . VAL A 1 327 ? -32.197 -6.228 35.657 1.00 96.38 327 VAL A O 1
ATOM 2473 N N . TYR A 1 328 ? -30.429 -6.144 37.034 1.00 97.56 328 TYR A N 1
ATOM 2474 C CA . TYR A 1 328 ? -31.194 -5.581 38.149 1.00 97.56 328 TYR A CA 1
ATOM 2475 C C . TYR A 1 328 ? -31.050 -4.065 38.152 1.00 97.56 328 TYR A C 1
ATOM 2477 O O . TYR A 1 328 ? -29.931 -3.557 38.037 1.00 97.56 328 TYR A O 1
ATOM 2485 N N . ALA A 1 329 ? -32.159 -3.354 38.335 1.00 96.81 329 ALA A N 1
ATOM 2486 C CA . ALA A 1 329 ? -32.157 -1.910 38.488 1.00 96.81 329 ALA A CA 1
ATOM 2487 C C . ALA A 1 329 ? -33.114 -1.459 39.592 1.00 96.81 329 ALA A C 1
ATOM 2489 O O . ALA A 1 329 ? -34.258 -1.907 39.670 1.00 96.81 329 ALA A O 1
ATOM 2490 N N . HIS A 1 330 ? -32.624 -0.540 40.416 1.00 96.94 330 HIS A N 1
ATOM 2491 C CA . HIS A 1 330 ? -33.405 0.229 41.368 1.00 96.94 330 HIS A CA 1
ATOM 2492 C C . HIS A 1 330 ? -32.876 1.662 41.409 1.00 96.94 330 HIS A C 1
ATOM 2494 O O . HIS A 1 330 ? -31.667 1.861 41.535 1.00 96.94 330 HIS A O 1
ATOM 2500 N N . TYR A 1 331 ? -33.766 2.636 41.249 1.00 95.12 331 TYR A N 1
ATOM 2501 C CA . TYR A 1 331 ? -33.490 4.055 41.458 1.00 95.12 331 TYR A CA 1
ATOM 2502 C C . TYR A 1 331 ? -34.805 4.829 41.592 1.00 95.12 331 TYR A C 1
ATOM 2504 O O . TYR A 1 331 ? -35.849 4.393 41.102 1.00 95.12 331 TYR A O 1
ATOM 2512 N N . GLU A 1 332 ? -34.729 6.014 42.184 1.00 94.25 332 GLU A N 1
ATOM 2513 C CA . GLU A 1 332 ? -35.857 6.922 42.404 1.00 94.25 332 GLU A CA 1
ATOM 2514 C C . GLU A 1 332 ? -35.710 8.205 41.568 1.00 94.25 332 GLU A C 1
ATOM 2516 O O . GLU A 1 332 ? -34.610 8.538 41.114 1.00 94.25 332 GLU A O 1
ATOM 2521 N N . ASN A 1 333 ? -36.817 8.931 41.356 1.00 88.94 333 ASN A N 1
ATOM 2522 C CA . ASN A 1 333 ? -36.885 10.250 40.704 1.00 88.94 333 ASN A CA 1
ATOM 2523 C C . ASN A 1 333 ? -36.457 10.287 39.219 1.00 88.94 333 ASN A C 1
ATOM 2525 O O . ASN A 1 333 ? -36.396 11.353 38.596 1.00 88.94 333 ASN A O 1
ATOM 2529 N N . GLY A 1 334 ? -36.194 9.123 38.621 1.00 82.31 334 GLY A N 1
ATOM 2530 C CA . GLY A 1 334 ? -35.715 8.982 37.253 1.00 82.31 334 GLY A CA 1
ATOM 2531 C C . GLY A 1 334 ? -36.812 8.743 36.226 1.00 82.31 334 GLY A C 1
ATOM 2532 O O . GLY A 1 334 ? -37.768 8.009 36.452 1.00 82.31 334 GLY A O 1
ATOM 2533 N N . THR A 1 335 ? -36.636 9.309 35.033 1.00 84.81 335 THR A N 1
ATOM 2534 C CA . THR A 1 335 ? -37.543 9.051 33.901 1.00 84.81 335 THR A CA 1
ATOM 2535 C C . THR A 1 335 ? -36.947 8.126 32.854 1.00 84.81 335 THR A C 1
ATOM 2537 O O . THR A 1 335 ? -37.697 7.423 32.172 1.00 84.81 335 THR A O 1
ATOM 2540 N N . ARG A 1 336 ? -35.615 8.126 32.703 1.00 91.94 336 ARG A N 1
ATOM 2541 C CA . ARG A 1 336 ? -34.923 7.305 31.711 1.00 91.94 336 ARG A CA 1
ATOM 2542 C C . ARG A 1 336 ? -33.450 7.085 32.045 1.00 91.94 336 ARG A C 1
ATOM 2544 O O . ARG A 1 336 ? -32.700 8.056 32.174 1.00 91.94 336 ARG A O 1
ATOM 2551 N N . VAL A 1 337 ? -33.051 5.815 32.061 1.00 94.25 337 VAL A N 1
ATOM 2552 C CA . VAL A 1 337 ? -31.658 5.363 32.177 1.00 94.25 337 VAL A CA 1
ATOM 2553 C C . VAL A 1 337 ? -31.337 4.451 31.001 1.00 94.25 337 VAL A C 1
ATOM 2555 O O . VAL A 1 337 ? -32.150 3.616 30.608 1.00 94.25 337 VAL A O 1
ATOM 2558 N N . GLU A 1 338 ? -30.165 4.632 30.413 1.00 96.38 338 GLU A N 1
ATOM 2559 C CA . GLU A 1 338 ? -29.665 3.837 29.301 1.00 96.38 338 GLU A CA 1
ATOM 2560 C C . GLU A 1 338 ? -28.370 3.152 29.720 1.00 96.38 338 GLU A C 1
ATOM 2562 O O . GLU A 1 338 ? -27.462 3.800 30.234 1.00 96.38 338 GLU A O 1
ATOM 2567 N N . ILE A 1 339 ? -28.319 1.833 29.545 1.00 97.31 339 ILE A N 1
ATOM 2568 C CA . ILE A 1 339 ? -27.194 0.990 29.942 1.00 97.31 339 ILE A CA 1
ATOM 2569 C C . ILE A 1 339 ? -26.743 0.215 28.713 1.00 97.31 339 ILE A C 1
ATOM 2571 O O . ILE A 1 339 ? -27.539 -0.492 28.088 1.00 97.31 339 ILE A O 1
ATOM 2575 N N . ALA A 1 340 ? -25.465 0.329 28.381 1.00 97.88 340 ALA A N 1
ATOM 2576 C CA . ALA A 1 340 ? -24.842 -0.393 27.286 1.00 97.88 340 ALA A CA 1
ATOM 2577 C C . ALA A 1 340 ? -23.533 -1.010 27.763 1.00 97.88 340 ALA A C 1
ATOM 2579 O O . ALA A 1 340 ? -22.751 -0.344 28.436 1.00 97.88 340 ALA A O 1
ATOM 2580 N N . SER A 1 341 ? -23.264 -2.255 27.388 1.00 97.88 341 SER A N 1
ATOM 2581 C CA . SER A 1 341 ? -21.925 -2.815 27.536 1.00 97.88 341 SER A CA 1
ATOM 2582 C C . SER A 1 341 ? -21.556 -3.659 26.331 1.00 97.88 341 SER A C 1
ATOM 2584 O O . SER A 1 341 ? -22.410 -4.321 25.739 1.00 97.88 341 SER A O 1
ATOM 2586 N N . GLU A 1 342 ? -20.287 -3.602 25.952 1.00 97.81 342 GLU A N 1
ATOM 2587 C CA . GLU A 1 342 ? -19.721 -4.313 24.818 1.00 97.81 342 GLU A CA 1
ATOM 2588 C C . GLU A 1 342 ? -18.361 -4.891 25.203 1.00 97.81 342 GLU A C 1
ATOM 2590 O O . GLU A 1 342 ? -17.536 -4.234 25.835 1.00 97.81 342 GLU A O 1
ATOM 2595 N N . ILE A 1 343 ? -18.122 -6.128 24.783 1.00 96.50 343 ILE A N 1
ATOM 2596 C CA . ILE A 1 343 ? -16.810 -6.751 24.767 1.00 96.50 343 ILE A CA 1
ATOM 2597 C C . ILE A 1 343 ? -16.471 -7.164 23.343 1.00 96.50 343 ILE A C 1
ATOM 2599 O O . ILE A 1 343 ? -17.317 -7.647 22.587 1.00 96.50 343 ILE A O 1
ATOM 2603 N N . LYS A 1 344 ? -15.216 -6.953 22.958 1.00 96.75 344 LYS A N 1
ATOM 2604 C CA . LYS A 1 344 ? -14.748 -7.199 21.602 1.00 96.75 344 LYS A CA 1
ATOM 2605 C C . LYS A 1 344 ? -13.331 -7.743 21.610 1.00 96.75 344 LYS A C 1
ATOM 2607 O O . LYS A 1 344 ? -12.443 -7.137 22.205 1.00 96.75 344 LYS A O 1
ATOM 2612 N N . GLY A 1 345 ? -13.117 -8.834 20.887 1.00 96.94 345 GLY A N 1
ATOM 2613 C CA . GLY A 1 345 ? -11.793 -9.360 20.581 1.00 96.94 345 GLY A CA 1
ATOM 2614 C C . GLY A 1 345 ? -11.487 -9.184 19.100 1.00 96.94 345 GLY A C 1
ATOM 2615 O O . GLY A 1 345 ? -12.313 -9.522 18.255 1.00 96.94 345 GLY A O 1
ATOM 2616 N N . VAL A 1 346 ? -10.321 -8.629 18.773 1.00 96.00 346 VAL A N 1
ATOM 2617 C CA . VAL A 1 346 ? -9.883 -8.369 17.395 1.00 96.00 346 VAL A CA 1
ATOM 2618 C C . VAL A 1 346 ? -8.475 -8.900 17.181 1.00 96.00 346 VAL A C 1
ATOM 2620 O O . VAL A 1 346 ? -7.562 -8.509 17.905 1.00 96.00 346 VAL A O 1
ATOM 2623 N N . ASN A 1 347 ? -8.270 -9.686 16.127 1.00 93.50 347 ASN A N 1
ATOM 2624 C CA . ASN A 1 347 ? -6.940 -9.894 15.561 1.00 93.50 347 ASN A CA 1
ATOM 2625 C C . ASN A 1 347 ? -6.777 -8.979 14.344 1.00 93.50 347 ASN A C 1
ATOM 2627 O O . ASN A 1 347 ? -7.677 -8.870 13.513 1.00 93.50 347 ASN A O 1
ATOM 2631 N N . SER A 1 348 ? -5.644 -8.293 14.228 1.00 92.12 348 SER A N 1
ATOM 2632 C CA . SER A 1 348 ? -5.341 -7.393 13.110 1.00 92.12 348 SER A CA 1
ATOM 2633 C C . SER A 1 348 ? -3.943 -7.640 12.583 1.00 92.12 348 SER A C 1
ATOM 2635 O O . SER A 1 348 ? -2.997 -7.757 13.365 1.00 92.12 348 SER A O 1
ATOM 2637 N N . TRP A 1 349 ? -3.813 -7.678 11.261 1.00 89.06 349 TRP A N 1
ATOM 2638 C CA . TRP A 1 349 ? -2.540 -7.907 10.601 1.00 89.06 349 TRP A CA 1
ATOM 2639 C C . TRP A 1 349 ? -2.415 -7.171 9.274 1.00 89.06 349 TRP A C 1
ATOM 2641 O O . TRP A 1 349 ? -3.399 -6.706 8.699 1.00 89.06 349 TRP A O 1
ATOM 2651 N N . SER A 1 350 ? -1.173 -7.062 8.814 1.00 85.56 350 SER A N 1
ATOM 2652 C CA . SER A 1 350 ? -0.832 -6.531 7.499 1.00 85.56 350 SER A CA 1
ATOM 2653 C C . SER A 1 350 ? -0.247 -7.645 6.638 1.00 85.56 350 SER A C 1
ATOM 2655 O O . SER A 1 350 ? 0.702 -8.313 7.051 1.00 85.56 350 SER A O 1
ATOM 2657 N N . GLU A 1 351 ? -0.817 -7.846 5.454 1.00 77.38 351 GLU A N 1
ATOM 2658 C CA . GLU A 1 351 ? -0.309 -8.741 4.410 1.00 77.38 351 GLU A CA 1
ATOM 2659 C C . GLU A 1 351 ? -0.116 -7.953 3.103 1.00 77.38 351 GLU A C 1
ATOM 2661 O O . GLU A 1 351 ? -0.756 -6.925 2.880 1.00 77.38 351 GLU A O 1
ATOM 2666 N N . PHE A 1 352 ? 0.743 -8.448 2.205 1.00 67.62 352 PHE A N 1
ATOM 2667 C CA . PHE A 1 352 ? 1.065 -7.790 0.927 1.00 67.62 352 PHE A CA 1
ATOM 2668 C C . PHE A 1 352 ? 1.631 -6.361 1.101 1.00 67.62 352 PHE A C 1
ATOM 2670 O O . PHE A 1 352 ? 2.271 -6.056 2.105 1.00 67.62 352 PHE A O 1
ATOM 2677 N N . PHE A 1 353 ? 1.435 -5.496 0.096 1.00 65.38 353 PHE A N 1
ATOM 2678 C CA . PHE A 1 353 ? 1.758 -4.062 0.110 1.00 65.38 353 PHE A CA 1
ATOM 2679 C C . PHE A 1 353 ? 0.840 -3.283 1.081 1.00 65.38 353 PHE A C 1
ATOM 2681 O O . PHE A 1 353 ? 0.076 -2.420 0.655 1.00 65.38 353 PHE A O 1
ATOM 2688 N N . ASP A 1 354 ? 0.885 -3.618 2.372 1.00 61.47 354 ASP A N 1
ATOM 2689 C CA . ASP A 1 354 ? 0.152 -2.969 3.470 1.00 61.47 354 ASP A CA 1
ATOM 2690 C C . ASP A 1 354 ? -1.381 -3.114 3.441 1.00 61.47 354 ASP A C 1
ATOM 2692 O O . ASP A 1 354 ? -2.122 -2.222 3.871 1.00 61.47 354 ASP A O 1
ATOM 2696 N N . ALA A 1 355 ? -1.893 -4.252 2.961 1.00 75.06 355 ALA A N 1
ATOM 2697 C CA . ALA A 1 355 ? -3.314 -4.545 3.079 1.00 75.06 355 ALA A CA 1
ATOM 2698 C C . ALA A 1 355 ? -3.654 -4.873 4.540 1.00 75.06 355 ALA A C 1
ATOM 2700 O O . ALA A 1 355 ? -3.287 -5.926 5.065 1.00 75.06 355 ALA A O 1
ATOM 2701 N N . TRP A 1 356 ? -4.385 -3.966 5.187 1.00 82.81 356 TRP A N 1
ATOM 2702 C CA . TRP A 1 356 ? -4.874 -4.156 6.548 1.00 82.81 356 TRP A CA 1
ATOM 2703 C C . TRP A 1 356 ? -6.042 -5.131 6.581 1.00 82.81 356 TRP A C 1
ATOM 2705 O O . TRP A 1 356 ? -7.092 -4.905 5.978 1.00 82.81 356 TRP A O 1
ATOM 2715 N N . MET A 1 357 ? -5.857 -6.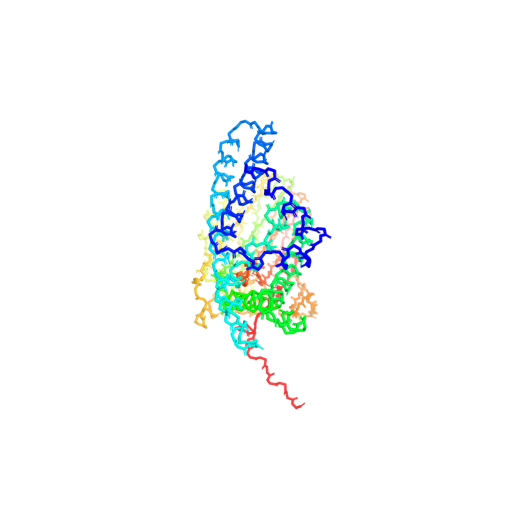204 7.333 1.00 87.69 357 MET A N 1
ATOM 2716 C CA . MET A 1 357 ? -6.827 -7.267 7.522 1.00 87.69 357 MET A CA 1
ATOM 2717 C C . MET A 1 357 ? -7.144 -7.418 9.001 1.00 87.69 357 MET A C 1
ATOM 2719 O O . MET A 1 357 ? -6.323 -7.120 9.871 1.00 87.69 357 MET A O 1
ATOM 2723 N N . ASN A 1 358 ? -8.363 -7.855 9.292 1.00 91.38 358 ASN A N 1
ATOM 2724 C CA . ASN A 1 358 ? -8.773 -8.168 10.647 1.00 91.38 358 ASN A CA 1
ATOM 2725 C C . ASN A 1 358 ? -9.850 -9.249 10.662 1.00 91.38 358 ASN A C 1
ATOM 2727 O O . ASN A 1 358 ? -10.590 -9.440 9.690 1.00 91.38 358 ASN A O 1
ATOM 2731 N N . ASN A 1 359 ? -9.936 -9.910 11.808 1.00 92.12 359 ASN A N 1
ATOM 2732 C CA . ASN A 1 359 ? -11.115 -10.637 12.232 1.00 92.12 359 ASN A CA 1
ATOM 2733 C C . ASN A 1 359 ? -11.441 -10.322 13.684 1.00 92.12 359 ASN A C 1
ATOM 2735 O O . ASN A 1 359 ? -10.611 -9.795 14.428 1.00 92.12 359 ASN A O 1
ATOM 2739 N N . GLN A 1 360 ? -12.691 -10.568 14.053 1.00 94.19 360 GLN A N 1
ATOM 2740 C CA . GLN A 1 360 ? -13.204 -10.189 15.355 1.00 94.19 360 GLN A CA 1
ATOM 2741 C C . GLN A 1 360 ? -14.414 -11.020 15.776 1.00 94.19 360 GLN A C 1
ATOM 2743 O O . GLN A 1 360 ? -15.195 -11.486 14.938 1.00 94.19 360 GLN A O 1
ATOM 2748 N N . TYR A 1 361 ? -14.601 -11.083 17.090 1.00 94.31 361 TYR A N 1
ATOM 2749 C CA . TYR A 1 361 ? -15.878 -11.371 17.726 1.00 94.31 361 TYR A CA 1
ATOM 2750 C C . TYR A 1 361 ? -16.309 -10.159 18.567 1.00 94.31 361 TYR A C 1
ATOM 2752 O O . TYR A 1 361 ? -15.482 -9.327 18.953 1.00 94.31 361 TYR A O 1
ATOM 2760 N N . SER A 1 362 ? -17.603 -10.041 18.834 1.00 95.25 362 SER A N 1
ATOM 2761 C CA . SER A 1 362 ? -18.167 -9.030 19.726 1.00 95.25 362 SER A CA 1
ATOM 2762 C C . SER A 1 362 ? -19.389 -9.579 20.441 1.00 95.25 362 SER A C 1
ATOM 2764 O O . SER A 1 362 ? -20.230 -10.219 19.808 1.00 95.25 362 SER A O 1
ATOM 2766 N N . ASP A 1 363 ? -19.532 -9.260 21.716 1.00 95.56 363 ASP A N 1
ATOM 2767 C CA . ASP A 1 363 ? -20.732 -9.521 22.498 1.00 95.56 363 ASP A CA 1
ATOM 2768 C C . ASP A 1 363 ? -21.157 -8.229 23.191 1.00 95.56 363 ASP A C 1
ATOM 2770 O O . ASP A 1 363 ? -20.332 -7.531 23.775 1.00 95.56 363 ASP A O 1
ATOM 2774 N N . ARG A 1 364 ? -22.428 -7.859 23.068 1.00 96.62 364 ARG A N 1
ATOM 2775 C CA . ARG A 1 364 ? -22.942 -6.603 23.615 1.00 96.62 364 ARG A CA 1
ATOM 2776 C C . ARG A 1 364 ? -24.364 -6.752 24.098 1.00 96.62 364 ARG A C 1
ATOM 2778 O O . ARG A 1 364 ? -25.147 -7.483 23.492 1.00 96.62 364 ARG A O 1
ATOM 2785 N N . TYR A 1 365 ? -24.726 -5.977 25.107 1.00 97.06 365 TYR A N 1
ATOM 2786 C CA . TYR A 1 365 ? -26.110 -5.817 25.524 1.00 97.06 365 TYR A CA 1
ATOM 2787 C C . TYR A 1 365 ? -26.475 -4.346 25.691 1.00 97.06 365 TYR A C 1
ATOM 2789 O O . TYR A 1 365 ? -25.638 -3.493 25.988 1.00 97.06 365 TYR A O 1
ATOM 2797 N N . HIS A 1 366 ? -27.757 -4.060 25.492 1.00 97.75 366 HIS A N 1
ATOM 2798 C CA . HIS A 1 366 ? -28.329 -2.728 25.621 1.00 97.75 366 HIS A CA 1
ATOM 2799 C C . HIS A 1 366 ? -29.682 -2.794 26.322 1.00 97.75 366 HIS A C 1
ATOM 2801 O O . HIS A 1 366 ? -30.489 -3.697 26.079 1.00 97.75 366 HIS A O 1
ATOM 2807 N N . LEU A 1 367 ? -29.921 -1.835 27.209 1.00 97.38 367 LEU A N 1
ATOM 2808 C CA . LEU A 1 367 ? -31.150 -1.716 27.971 1.00 97.38 367 LEU A CA 1
ATOM 2809 C C . LEU A 1 367 ? -31.526 -0.248 28.133 1.00 97.38 367 LEU A C 1
ATOM 2811 O O . LEU A 1 367 ? -30.733 0.563 28.606 1.00 97.38 367 LEU A O 1
ATOM 2815 N N . VAL A 1 368 ? -32.771 0.072 27.790 1.00 96.62 368 VAL A N 1
ATOM 2816 C CA . VAL A 1 368 ? -33.379 1.373 28.070 1.00 96.62 368 VAL A CA 1
ATOM 2817 C C . VAL A 1 368 ? -34.461 1.176 29.114 1.00 96.62 368 VAL A C 1
ATOM 2819 O O . VAL A 1 368 ? -35.448 0.481 28.878 1.00 96.62 368 VAL A O 1
ATOM 2822 N N . ILE A 1 369 ? -34.279 1.819 30.257 1.00 94.44 369 ILE A N 1
ATOM 2823 C CA . ILE A 1 369 ? -35.215 1.817 31.373 1.00 94.44 369 ILE A CA 1
ATOM 2824 C C . ILE A 1 369 ? -36.066 3.078 31.286 1.00 94.44 369 ILE A C 1
ATOM 2826 O O . ILE A 1 369 ? -35.539 4.158 31.025 1.00 94.44 369 ILE A O 1
ATOM 2830 N N . SER A 1 370 ? -37.378 2.950 31.474 1.00 90.69 370 SER A N 1
ATOM 2831 C CA . SER A 1 370 ? -38.308 4.084 31.535 1.00 90.69 370 SER A CA 1
ATOM 2832 C C . SER A 1 370 ? -39.072 4.053 32.857 1.00 90.69 370 SER A C 1
ATOM 2834 O O . SER A 1 370 ? -39.570 2.998 33.239 1.00 90.69 370 SER A O 1
ATOM 2836 N N . GLY A 1 371 ? -39.187 5.204 33.522 1.00 87.56 371 GLY A N 1
ATOM 2837 C CA . GLY A 1 371 ? -39.783 5.319 34.860 1.00 87.56 371 GLY A CA 1
ATOM 2838 C C . GLY A 1 371 ? -38.831 4.905 35.986 1.00 87.56 371 GLY A C 1
ATOM 2839 O O . GLY A 1 371 ? -37.615 4.952 35.802 1.00 87.56 371 GLY A O 1
ATOM 2840 N N . GLU A 1 372 ? -39.399 4.498 37.122 1.00 84.50 372 GLU A N 1
ATOM 2841 C CA . GLU A 1 372 ? -38.700 4.119 38.360 1.00 84.50 372 GLU A CA 1
ATOM 2842 C C . GLU A 1 372 ? -38.726 2.587 38.521 1.00 84.50 372 GLU A C 1
ATOM 2844 O O . GLU A 1 372 ? -39.754 2.023 38.903 1.00 84.50 372 GLU A O 1
ATOM 2849 N N . PRO A 1 373 ? -37.654 1.874 38.137 1.00 89.12 373 PRO A N 1
ATOM 2850 C CA . PRO A 1 373 ? -37.609 0.426 38.217 1.00 89.12 373 PRO A CA 1
ATOM 2851 C C . PRO A 1 373 ? -37.386 -0.033 39.661 1.00 89.12 373 PRO A C 1
ATOM 2853 O O . PRO A 1 373 ? -36.633 0.572 40.422 1.00 89.12 373 PRO A O 1
ATOM 2856 N N . GLU A 1 374 ? -37.967 -1.179 39.998 1.00 91.00 374 GLU A N 1
ATOM 2857 C CA . GLU A 1 374 ? -37.597 -1.948 41.181 1.00 91.00 374 GLU A CA 1
ATOM 2858 C C . GLU A 1 374 ? -37.598 -3.436 40.814 1.00 91.00 374 GLU A C 1
ATOM 2860 O O . GLU A 1 374 ? -38.646 -4.081 40.754 1.00 91.00 374 GLU A O 1
ATOM 2865 N N . GLY A 1 375 ? -36.416 -3.978 40.501 1.00 95.12 375 GLY A N 1
ATOM 2866 C CA . GLY A 1 375 ? -36.237 -5.415 40.302 1.00 95.12 375 GLY A CA 1
ATOM 2867 C C . GLY A 1 375 ? -35.429 -5.821 39.071 1.00 95.12 375 GLY A C 1
ATOM 2868 O O . GLY A 1 375 ? -34.650 -5.055 38.500 1.00 95.12 375 GLY A O 1
ATOM 2869 N N . TRP A 1 376 ? -35.611 -7.085 38.683 1.00 96.38 376 TRP A N 1
ATOM 2870 C CA . TRP A 1 376 ? -34.956 -7.700 37.531 1.00 96.38 376 TRP A CA 1
ATOM 2871 C C . TRP A 1 376 ? -35.663 -7.359 36.225 1.00 96.38 376 TRP A C 1
ATOM 2873 O O . TRP A 1 376 ? -36.883 -7.464 36.102 1.00 96.38 376 TRP A O 1
ATOM 2883 N N . MET A 1 377 ? -34.865 -7.026 35.221 1.00 95.38 377 MET A N 1
ATOM 2884 C CA . MET A 1 377 ? -35.290 -6.701 33.867 1.00 95.38 377 MET A CA 1
ATOM 2885 C C . MET A 1 377 ? -34.392 -7.428 32.868 1.00 95.38 377 MET A C 1
ATOM 2887 O O . MET A 1 377 ? -33.364 -7.978 33.249 1.00 95.38 377 MET A O 1
ATOM 2891 N N . TYR A 1 378 ? -34.752 -7.427 31.586 1.00 93.81 378 TYR A N 1
ATOM 2892 C CA . TYR A 1 378 ? -33.985 -8.119 30.549 1.00 93.81 378 TYR A CA 1
ATOM 2893 C C . TYR A 1 378 ? -33.440 -7.130 29.520 1.00 93.81 378 TYR A C 1
ATOM 2895 O O . TYR A 1 378 ? -34.208 -6.455 28.837 1.00 93.81 378 TYR A O 1
ATOM 2903 N N . ALA A 1 379 ? -32.114 -7.069 29.401 1.00 95.25 379 ALA A N 1
ATOM 2904 C CA . ALA A 1 379 ? -31.416 -6.351 28.344 1.00 95.25 379 ALA A CA 1
ATOM 2905 C C . ALA A 1 379 ? -31.404 -7.169 27.048 1.00 95.25 379 ALA A C 1
ATOM 2907 O O . ALA A 1 379 ? -31.308 -8.399 27.080 1.00 95.25 379 ALA A O 1
ATOM 2908 N N . GLY A 1 380 ? -31.474 -6.482 25.907 1.00 94.88 380 GLY A N 1
ATOM 2909 C CA . GLY A 1 380 ? -31.310 -7.097 24.593 1.00 94.88 380 GLY A CA 1
ATOM 2910 C C . GLY A 1 380 ? -29.830 -7.290 24.281 1.00 94.88 380 GLY A C 1
ATOM 2911 O O . GLY A 1 380 ? -29.090 -6.313 24.191 1.00 94.88 380 GLY A O 1
ATOM 2912 N N . GLY A 1 381 ? -29.408 -8.541 24.124 1.00 93.38 381 GLY A N 1
ATOM 2913 C CA . GLY A 1 381 ? -28.044 -8.945 23.799 1.00 93.38 381 GLY A CA 1
ATOM 2914 C C . GLY A 1 381 ? -27.870 -9.297 22.322 1.00 93.38 381 GLY A C 1
ATOM 2915 O O . GLY A 1 381 ? -28.798 -9.755 21.650 1.00 93.38 381 GLY A O 1
ATOM 2916 N N . THR A 1 382 ? -26.675 -9.084 21.785 1.00 92.62 382 THR A N 1
ATOM 2917 C CA . THR A 1 382 ? -26.273 -9.561 20.459 1.00 92.62 382 THR A CA 1
ATOM 2918 C C . THR A 1 382 ? -24.823 -9.997 20.495 1.00 92.62 382 THR A C 1
ATOM 2920 O O . THR A 1 382 ? -23.940 -9.198 20.799 1.00 92.62 382 THR A O 1
ATOM 2923 N N . MET A 1 383 ? -24.589 -11.239 20.090 1.00 91.38 383 MET A N 1
ATOM 2924 C CA . MET A 1 383 ? -23.258 -11.796 19.921 1.00 91.38 383 MET A CA 1
ATOM 2925 C C . MET A 1 383 ? -22.987 -12.007 18.430 1.00 91.38 383 MET A C 1
ATOM 2927 O O . MET A 1 383 ? -23.871 -12.378 17.653 1.00 91.38 383 MET A O 1
ATOM 2931 N N . THR A 1 384 ? -21.766 -11.694 18.013 1.00 91.25 384 THR A N 1
ATOM 2932 C CA . THR A 1 384 ? -21.253 -11.913 16.662 1.00 91.25 384 THR A CA 1
ATOM 2933 C C . THR A 1 384 ? -19.879 -12.554 16.759 1.00 91.25 384 THR A C 1
ATOM 2935 O O . THR A 1 384 ? -18.997 -12.016 17.420 1.00 91.25 384 THR A O 1
ATOM 2938 N N . ALA A 1 385 ? -19.674 -13.656 16.052 1.00 90.19 385 ALA A N 1
ATOM 2939 C CA . ALA A 1 385 ? -18.383 -14.317 15.907 1.00 90.19 385 ALA A CA 1
ATOM 2940 C C . ALA A 1 385 ? -18.084 -14.569 14.433 1.00 90.19 385 ALA A C 1
ATOM 2942 O O . ALA A 1 385 ? -18.966 -14.489 13.573 1.00 90.19 385 ALA A O 1
ATOM 2943 N N . GLY A 1 386 ? -16.827 -14.857 14.116 1.00 86.81 386 GLY A N 1
ATOM 2944 C CA . GLY A 1 386 ? -16.453 -15.189 12.750 1.00 86.81 386 GLY A CA 1
ATOM 2945 C C . GLY A 1 386 ? -16.483 -13.984 11.801 1.00 86.81 386 GLY A C 1
ATOM 2946 O O . GLY A 1 386 ? -16.540 -14.168 10.591 1.00 86.81 386 GLY A O 1
ATOM 2947 N N . SER A 1 387 ? -16.493 -12.740 12.298 1.00 88.12 387 SER A N 1
ATOM 2948 C CA . SER A 1 387 ? -16.540 -11.554 11.430 1.00 88.12 387 SER A CA 1
ATOM 2949 C C . SER A 1 387 ? -15.146 -11.210 10.909 1.00 88.12 387 SER A C 1
ATOM 2951 O O . SER A 1 387 ? -14.188 -11.207 11.677 1.00 88.12 387 SER A O 1
ATOM 2953 N N . GLY A 1 388 ? -15.038 -10.852 9.628 1.00 87.12 388 GLY A N 1
ATOM 2954 C CA . GLY A 1 388 ? -13.787 -10.431 8.990 1.00 87.12 388 GLY A CA 1
ATOM 2955 C C . GLY A 1 388 ? -13.189 -11.482 8.055 1.00 87.12 388 GLY A C 1
ATOM 2956 O O . GLY A 1 388 ? -13.905 -12.285 7.456 1.00 87.12 388 GLY A O 1
ATOM 2957 N N . ILE A 1 389 ? -11.871 -11.431 7.875 1.00 86.19 389 ILE A N 1
ATOM 2958 C CA . ILE A 1 389 ? -11.121 -12.334 6.990 1.00 86.19 389 ILE A CA 1
ATOM 2959 C C . ILE A 1 389 ? -10.502 -13.445 7.841 1.00 86.19 389 ILE A C 1
ATOM 2961 O O . ILE A 1 389 ? -10.029 -13.180 8.934 1.00 86.19 389 ILE A O 1
ATOM 2965 N N . TYR A 1 390 ? -10.474 -14.686 7.358 1.00 84.50 390 TYR A N 1
ATOM 2966 C CA . TYR A 1 390 ? -9.713 -15.759 8.012 1.00 84.50 390 TYR A CA 1
ATOM 2967 C C . TYR A 1 390 ? -8.777 -16.397 6.998 1.00 84.50 390 TYR A C 1
ATOM 2969 O O . TYR A 1 390 ? -9.124 -16.538 5.821 1.00 84.50 390 TYR A O 1
ATOM 2977 N N . ARG A 1 391 ? -7.576 -16.740 7.455 1.00 80.06 391 ARG A N 1
ATOM 2978 C CA . ARG A 1 391 ? -6.568 -17.469 6.682 1.00 80.06 391 ARG A CA 1
ATOM 2979 C C . ARG A 1 391 ? -6.548 -18.937 7.073 1.00 80.06 391 ARG A C 1
ATOM 2981 O O . ARG A 1 391 ? -6.923 -19.272 8.188 1.00 80.06 391 ARG A O 1
ATOM 2988 N N . GLU A 1 392 ? -6.049 -19.796 6.190 1.00 76.31 392 GLU A N 1
ATOM 2989 C CA . GLU A 1 392 ? -5.959 -21.247 6.428 1.00 76.31 392 GLU A CA 1
ATOM 2990 C C . GLU A 1 392 ? -5.257 -21.588 7.753 1.00 76.31 392 GLU A C 1
ATOM 2992 O O . GLU A 1 392 ? -5.703 -22.462 8.490 1.00 76.31 392 GLU A O 1
ATOM 2997 N N . TRP A 1 393 ? -4.226 -20.825 8.130 1.00 74.06 393 TRP A N 1
ATOM 2998 C CA . TRP A 1 393 ? -3.506 -20.998 9.396 1.00 74.06 393 TRP A CA 1
ATOM 2999 C C . TRP A 1 393 ? -4.325 -20.648 10.658 1.00 74.06 393 TRP A C 1
ATOM 3001 O O . TRP A 1 393 ? -3.875 -20.951 11.758 1.00 74.06 393 TRP A O 1
ATOM 3011 N N . GLN A 1 394 ? -5.512 -20.041 10.524 1.00 73.25 394 GLN A N 1
ATOM 3012 C CA . GLN A 1 394 ? -6.440 -19.728 11.628 1.00 73.25 394 GLN A CA 1
ATOM 3013 C C . GLN A 1 394 ? -7.606 -20.708 11.736 1.00 73.25 394 GLN A C 1
ATOM 3015 O O . GLN A 1 394 ? -8.205 -20.814 12.799 1.00 73.25 394 GLN A O 1
ATOM 3020 N N . VAL A 1 395 ? -7.968 -21.379 10.642 1.00 69.81 395 VAL A N 1
ATOM 3021 C CA . VAL A 1 395 ? -9.177 -22.221 10.575 1.00 69.81 395 VAL A CA 1
ATOM 3022 C C . VAL A 1 395 ? -8.842 -23.701 10.835 1.00 69.81 395 VAL A C 1
ATOM 3024 O O . VAL A 1 395 ? -9.735 -24.531 10.967 1.00 69.81 395 VAL A O 1
ATOM 3027 N N . GLY A 1 396 ? -7.551 -24.032 10.963 1.00 58.59 396 GLY A N 1
ATOM 3028 C CA . GLY A 1 396 ? -7.072 -25.412 10.918 1.00 58.59 396 GLY A CA 1
ATOM 3029 C C . GLY A 1 396 ? -7.122 -25.954 9.489 1.00 58.59 396 GLY A C 1
ATOM 3030 O O . GLY A 1 396 ? -7.741 -25.363 8.603 1.00 58.59 396 GLY A O 1
ATOM 3031 N N . SER A 1 397 ? -6.435 -27.069 9.233 1.00 39.16 397 SER A N 1
ATOM 3032 C CA . SER A 1 397 ? -6.570 -27.773 7.956 1.00 39.16 397 SER A CA 1
ATOM 3033 C C . SER A 1 397 ? -8.055 -28.031 7.705 1.00 39.16 397 SER A C 1
ATOM 3035 O O . SER A 1 397 ? -8.713 -28.627 8.560 1.00 39.16 397 SER A O 1
ATOM 3037 N N . LEU A 1 398 ? -8.574 -27.586 6.556 1.00 36.78 398 LEU A N 1
ATOM 3038 C CA . LEU A 1 398 ? -9.878 -28.037 6.071 1.00 36.78 398 LEU A CA 1
ATOM 3039 C C . LEU A 1 398 ? -9.926 -29.565 6.251 1.00 36.78 398 LEU A C 1
ATOM 3041 O O . LEU A 1 398 ? -8.940 -30.221 5.885 1.00 36.78 398 LEU A O 1
ATOM 3045 N N . PRO A 1 399 ? -10.991 -30.155 6.835 1.00 35.75 399 PRO A N 1
ATOM 3046 C CA . PRO A 1 399 ? -11.155 -31.596 6.743 1.00 35.75 399 PRO A CA 1
ATOM 3047 C C . PRO A 1 399 ? -11.026 -31.951 5.264 1.00 35.75 399 PRO A C 1
ATOM 3049 O O . PRO A 1 399 ? -11.611 -31.269 4.418 1.00 35.75 399 PRO A O 1
ATOM 3052 N N . ALA A 1 400 ? -10.173 -32.937 4.971 1.00 38.69 400 ALA A N 1
ATOM 3053 C CA . ALA A 1 400 ? -10.018 -33.457 3.625 1.00 38.69 400 ALA A CA 1
ATOM 3054 C C . ALA A 1 400 ? -11.423 -33.662 3.059 1.00 38.69 400 ALA A C 1
ATOM 3056 O O . ALA A 1 400 ? -12.250 -34.292 3.719 1.00 38.69 400 ALA A O 1
ATOM 3057 N N . GLU A 1 401 ? -11.713 -33.047 1.912 1.00 33.66 401 GLU A N 1
ATOM 3058 C CA . GLU A 1 401 ? -12.956 -33.323 1.206 1.00 33.66 401 GLU A CA 1
ATOM 3059 C C . GLU A 1 401 ? -13.015 -34.839 0.995 1.00 33.66 401 GLU A C 1
ATOM 3061 O O . GLU A 1 401 ? -12.206 -35.416 0.265 1.00 33.66 401 GLU A O 1
ATOM 3066 N N . ASP A 1 402 ? -13.912 -35.490 1.732 1.00 38.62 402 ASP A N 1
ATOM 3067 C CA . ASP A 1 402 ? -14.218 -36.895 1.557 1.00 38.62 402 ASP A CA 1
ATOM 3068 C C . ASP A 1 402 ? -14.912 -37.067 0.193 1.00 38.62 402 ASP A C 1
ATOM 3070 O O . ASP A 1 402 ? -16.056 -36.645 0.018 1.00 38.62 402 ASP A O 1
ATOM 3074 N N . VAL A 1 403 ? -14.196 -37.774 -0.695 1.00 37.91 403 VAL A N 1
ATOM 3075 C CA . VAL A 1 403 ? -14.631 -38.554 -1.880 1.00 37.91 403 VAL A CA 1
ATOM 3076 C C . VAL A 1 403 ? -14.947 -37.809 -3.178 1.00 37.91 403 VAL A C 1
ATOM 3078 O O . VAL A 1 403 ? -15.993 -37.133 -3.280 1.00 37.91 403 VAL A O 1
#

InterPro domains:
  IPR006977 Yip1 domain [PF04893] (12-172)

Secondary structure (DSSP, 8-state):
-HHHHHHHHHHHHH-HHHHHHHGGG--HHHHHHHHHHHHHHHHHHHHHHHHHHHHT--SHHHHHHHHHHHHHHHHHHHHHHHHHHHHHHHHHHHHHHHT--S-HHHHHHHHHHHTHHHHHHTTSTTHHHHHHHHHHHHHHHHHHHHTT--HHHHHHHHHHHHHHHHHHHHHHHHHHHTT--SS-SEEEEEEEEEEEEEESS-EEEEEEEEEPPEETTEEEETTEEP-HHHHHTTS-TT-EEEEEEETTEEEEEEEEEEE-TT-EEEEEEEEEEEEPSS--GGGGGGS--SSS-TTTSEESSTT---SS-EEPSSSS--EEEEEEEEEEEEEES-SEEEEEEEEEEEEEEEETTTEEEEEEEEEEEEEEEES--EEEEEEEEEEEEEEE---HHHH-S------

Foldseek 3Di:
DVVVLVVLLCCCVPPLLVSLLVCLPDFLVVLVVSLVVLLVVLLVVLVVVLVVVLVVDDDPVSVVSNVVSVVVSVCVSVVVVVLLVVLLVQLVVLCCVQPVFDDSSLSSSQLSSLCSLLSNQLPPPPSVVVSVVSSLVSSLSSSCNNRVHDSVSSNVSSVSSVVVVVVVVVVVVCVVVVPFPPDFQWKKKKKKKKKKKAAQAKWFFKKKWAQAWDLQLFRAGQPGGDALCLQCVQWDPQWRWHWDADPSTITIIITGRMDHHPDMTMDIDMDMDIDDSDDDLVCLVVAQLLQCCQSRGIESCSPDDAPDWDFDDDPWTWTKHKDKDKMFIAIPPGAKMKIKMKIKMKMWTAGDPGDIWMAMKMKMWIDMDGHGDGTIDITMIMIIGPPTDDDCSNVDPDPPPDD

Sequence (403 aa):
MGQKIVKRAQGFLMDPFETFRDARTDDLGAALAYFGALLAVNVVLLCLLVIGGLVTMSGAGAGAFVFGATISVITGLIGTVILFILAALLLHLFVVLLIGGNGIKETVKALAYAATPALLLGWIPLVGVLAWVWSLGLAAIGVRELHETSTGRAAVATLSLPVFALVLFFIALFVLFSNIPEGPSYLSTRYTYDLSIQTRTPIENVTFLLPAPTCGDRPAIGPEPITDAFYSDRLPENVTSALVQVDGRHYLRLTAPSMDAGEEISVSYHNYTSLSRKFGPEVVPQLIDTLHPFDNESLFAPTQGPPGEVKTRGNNPGFSYSYTIPVYAHYENGTRVEIASEIKGVNSWSEFFDAWMNNQYSDRYHLVISGEPEGWMYAGGTMTAGSGIYREWQVGSLPAEDV

Organism: NCBI:txid126734